Protein AF-A0A511DNJ9-F1 (afdb_monomer)

pLDDT: mean 88.35, std 15.24, range [24.88, 98.75]

Nearest PDB structures (foldseek):
  3oaj-assembly1_A  TM=9.736E-01  e=2.734E-39  Bacillus subtilis subsp. subtilis str. 168
  1zsw-assembly1_A  TM=9.621E-01  e=1.009E-35  Bacillus cereus ATCC 14579
  4huz-assembly1_A-2  TM=9.294E-01  e=2.901E-31  Sphingobium chlorophenolicum
  3b5e-assembly1_A  TM=9.123E-01  e=1.145E-14  Mesorhizobium japonicum MAFF 303099
  4fhz-assembly1_A-2  TM=8.103E-01  e=2.087E-10  Cereibacter sphaeroides

Foldseek 3Di:
DPLQAFPFFFEFEAEAADPQLVQCCLCALQNWDFQAWEADPVDLLWIKTWTAALFSFGQGIYIYGHHHPKDQWFDFWQFFQEWEWEWAQVQLVVSVVSCVVVVWAKDRWDDDPNKTWIWTARPQGAIYIYINDNQQPAWANCPLNNDPRNGHTRGTAEIEHEHQDQVQVVCCCCVLNVWDFDDDDDQKTKTAIPPNHGRGIYIYGYGPGDDIGRIHNGTQAIETEDQDPVSVVVSQVSCVVVVWDKDDFDCPPAWIWIWTAGPRNHIYIYTYSPDHSCSPPFSLCRSVDYDYPPVCVVVVVVSVVSYDDHDRSVNPPPDDDDDDDDDDDPDPCLQVFDKDKDAADPVAQAEEEFEAWQDARSRCVVLCSLQPVRHTYIGTWAPDADPNTGALFAAPDALGGPLVRLLVSLVSVLSSLVVVCVVVVNDWQSYEYEYAERRLLSVLLNCQNPVRRHLEYERAQYFHNDDVATHQAQNALREYEYEAACAAPRCHPVRVVVSQVSCVVNHYHYHYDYDNDYRHDDSVCSNVNSVVSVVSHPPDDDDDDD

Solvent-accessible surface area (backbone atoms only — not comparable to full-atom values): 28475 Å² total; per-residue (Å²): 127,85,88,64,44,31,60,20,37,26,34,37,34,29,28,29,28,57,58,56,66,48,50,48,41,46,28,48,72,59,17,31,32,54,34,35,33,32,45,31,90,93,45,57,64,31,49,29,41,33,30,11,28,71,65,40,45,71,21,24,29,44,30,32,40,32,41,75,84,49,57,76,36,38,82,24,18,30,25,49,53,35,46,27,30,23,24,39,53,87,24,55,70,55,49,53,52,50,37,57,76,71,68,47,59,57,57,76,73,39,78,62,90,91,29,49,34,35,42,33,38,50,100,50,54,32,41,35,32,43,31,40,34,87,83,54,82,57,65,32,22,44,55,96,36,76,45,56,63,80,52,18,44,37,22,34,32,34,38,32,36,24,15,74,61,47,65,64,41,53,47,43,41,38,77,70,40,45,30,41,84,73,50,77,58,97,58,34,40,32,31,35,27,44,86,73,45,76,10,16,37,41,34,43,30,59,30,92,52,62,71,35,42,85,34,15,20,27,48,63,36,45,26,27,29,19,85,37,67,73,54,44,54,51,49,50,52,52,44,43,75,72,69,46,74,58,55,71,82,40,84,67,85,32,27,40,36,35,42,35,62,48,82,52,52,34,37,37,33,47,31,25,64,47,75,27,56,58,74,88,32,47,61,82,54,37,37,76,54,83,48,65,58,85,90,47,48,90,46,42,75,62,34,62,71,57,39,80,89,75,84,57,81,83,76,67,69,78,80,82,76,84,86,83,90,88,79,93,66,93,68,78,71,55,70,73,64,60,61,40,78,45,87,44,45,88,90,37,70,34,35,34,35,26,32,35,72,59,42,37,33,63,62,53,55,62,50,37,68,54,46,43,69,53,27,23,35,42,20,37,36,38,84,36,68,58,97,80,28,23,20,60,49,56,56,80,48,91,99,36,66,31,59,68,49,38,54,51,37,36,52,53,48,50,52,32,48,57,44,46,24,69,73,70,73,44,67,84,30,48,30,32,31,42,13,32,32,52,17,11,22,51,49,53,44,28,49,37,76,38,56,65,58,40,41,28,35,40,26,29,25,30,46,59,62,45,91,92,53,68,63,91,40,75,32,68,89,24,45,36,37,41,31,33,13,75,57,12,89,78,23,27,70,66,34,44,52,51,41,50,48,55,41,45,75,27,41,25,49,74,47,80,53,72,44,82,47,36,83,45,73,65,72,88,47,32,61,62,49,18,57,47,58,69,70,68,46,91,86,69,76,85,79,84,90,128

Sequence (546 aa):
MNDIAPAGLHHVTAIAADPQENVDFYTMVLGLRLVKQTVNFDDPGTYHLYYGDSAGSPASILTFFPWRGVPAGRNGAGLTTATAFSVPPESIGWWQNRLTALGVDAEAPTDRDGTEVLTLRDPHGLVLDLVASPGDERSGWDGVSGIPTEHAVRGLHSVTLSESVTEPTQRLLTELLGMTLSEENGDRSRFAMAGGEAGALVDVAASAAARGLQAGGTVHHVAFRAPDRATQESWQRRLVAAGLPVTDILDRQYFTSIYFREPGGVLFEIATDTPGFTVDEPLLTLGKSLKLPPWLEPSRAQIENALPTLHLPEDDVPGDSNPRAGRGVLVNTALERPHVWLPGSPSHAPLLFLHGTGGDEHDLLPLREHLAPRAPVLSVRGTVLENGMPRFFRRLREGVFDEDDLRHQVDELATFLQAAEQHYDVSPGTWTAVGFSNGANIASALLFGRTGSLAGAILLAAMVPYRDGPPHADLAGRNVLISNGRRDPMATAEHTSTLAEQFRTAGAEVTLLPHDGGHTIDTRLLPRMADWLARTRPGGASGDEA

Radius of gyration: 25.29 Å; Cα contacts (8 Å, |Δi|>4): 1283; chains: 1; bounding box: 54×62×71 Å

InterPro domains:
  IPR004360 Glyoxalase/fosfomycin resistance/dioxygenase domain [PF00903] (8-128)
  IPR004360 Glyoxalase/fosfomycin resistance/dioxygenase domain [PF00903] (174-270)
  IPR029058 Alpha/Beta hydrolase fold [G3DSA:3.40.50.1820] (329-536)
  IPR029058 Alpha/Beta hydrolase fold [SSF53474] (340-534)
  IPR029068 Glyoxalase/Bleomycin resistance protein/Dihydroxybiphenyl dioxygenase [G3DSA:3.10.180.10] (8-307)
  IPR029068 Glyoxalase/Bleomycin resistance protein/Dihydroxybiphenyl dioxygenase [G3DSA:3.10.180.10] (68-214)
  IPR029068 Glyoxalase/Bleomycin resistance protein/Dihydroxybiphenyl dioxygenase [SSF54593] (4-291)
  IPR037523 Vicinal oxygen chelate (VOC), core domain [PS51819] (8-133)
  IPR037523 Vicinal oxygen chelate (VOC), core domain [PS51819] (155-273)
  IPR052537 Extradiol ring-cleavage dioxygenase [PTHR36110] (7-310)

Structure (mmCIF, N/CA/C/O backbone):
data_AF-A0A511DNJ9-F1
#
_entry.id   AF-A0A511DNJ9-F1
#
loop_
_atom_site.group_PDB
_atom_site.id
_atom_site.type_symbol
_atom_site.label_atom_id
_atom_site.label_alt_id
_atom_site.label_comp_id
_atom_site.label_asym_id
_atom_site.label_entity_id
_atom_site.label_seq_id
_atom_site.pdbx_PDB_ins_code
_atom_site.Cartn_x
_atom_site.Cartn_y
_atom_site.Cartn_z
_atom_site.occupancy
_atom_site.B_iso_or_equiv
_atom_site.auth_seq_id
_atom_site.auth_comp_id
_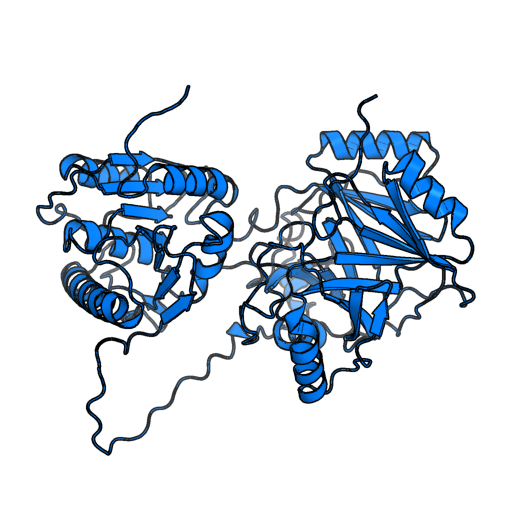atom_site.auth_asym_id
_atom_site.auth_atom_id
_atom_site.pdbx_PDB_model_num
ATOM 1 N N . MET A 1 1 ? 9.818 24.761 20.071 1.00 41.91 1 MET A N 1
ATOM 2 C CA . MET A 1 1 ? 9.931 23.299 19.899 1.00 41.91 1 MET A CA 1
ATOM 3 C C . MET A 1 1 ? 9.135 22.991 18.652 1.00 41.91 1 MET A C 1
ATOM 5 O O . MET A 1 1 ? 8.014 23.467 18.595 1.00 41.91 1 MET A O 1
ATOM 9 N N . ASN A 1 2 ? 9.721 22.360 17.630 1.00 46.41 2 ASN A N 1
ATOM 10 C CA . ASN A 1 2 ? 8.933 21.955 16.462 1.00 46.41 2 ASN A CA 1
ATOM 11 C C . ASN A 1 2 ? 7.829 21.014 16.953 1.00 46.41 2 ASN A C 1
ATOM 13 O O . ASN A 1 2 ? 8.149 20.053 17.654 1.00 46.41 2 ASN A O 1
ATOM 17 N N . ASP A 1 3 ? 6.569 21.325 16.646 1.00 67.56 3 ASP A N 1
ATOM 18 C CA . ASP A 1 3 ? 5.440 20.448 16.945 1.00 67.56 3 ASP A CA 1
ATOM 19 C C . ASP A 1 3 ? 5.610 19.171 16.132 1.00 67.56 3 ASP A C 1
ATOM 21 O O . ASP A 1 3 ? 5.469 19.158 14.911 1.00 67.56 3 ASP A O 1
ATOM 25 N N . ILE A 1 4 ? 6.013 18.104 16.815 1.00 77.69 4 ILE A N 1
ATOM 26 C CA . ILE A 1 4 ? 6.132 16.791 16.205 1.00 77.69 4 ILE A CA 1
ATOM 27 C C . ILE A 1 4 ? 4.761 16.141 16.300 1.00 77.69 4 ILE A C 1
AT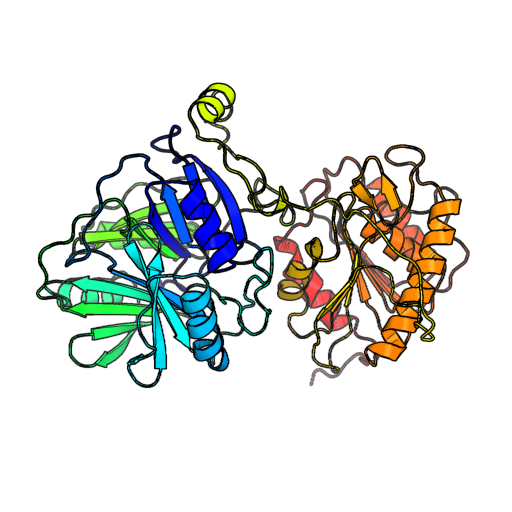OM 29 O O . ILE A 1 4 ? 4.271 15.908 17.406 1.00 77.69 4 ILE A O 1
ATOM 33 N N . ALA A 1 5 ? 4.174 15.870 15.143 1.00 82.62 5 ALA A N 1
ATOM 34 C CA . ALA A 1 5 ? 2.908 15.177 14.984 1.00 82.62 5 ALA A CA 1
ATOM 35 C C . ALA A 1 5 ? 3.089 14.070 13.934 1.00 82.62 5 ALA A C 1
ATOM 37 O O . ALA A 1 5 ? 3.894 14.237 13.010 1.00 82.62 5 ALA A O 1
ATOM 38 N N . PRO A 1 6 ? 2.399 12.927 14.071 1.00 84.56 6 PRO A N 1
ATOM 39 C CA . PRO A 1 6 ? 2.458 11.886 13.061 1.00 84.56 6 PRO A CA 1
ATOM 40 C C . PRO A 1 6 ? 1.763 12.374 11.787 1.00 84.56 6 PRO A C 1
ATOM 42 O O . PRO A 1 6 ? 0.831 13.175 11.851 1.00 84.56 6 PRO A O 1
ATOM 45 N N . ALA A 1 7 ? 2.210 11.877 10.636 1.00 85.12 7 ALA A N 1
ATOM 46 C CA . ALA A 1 7 ? 1.576 12.155 9.343 1.00 85.12 7 ALA A CA 1
ATOM 47 C C . ALA A 1 7 ? 0.381 11.224 9.050 1.00 85.12 7 ALA A C 1
ATOM 49 O O . ALA A 1 7 ? -0.328 11.401 8.069 1.00 85.12 7 ALA A O 1
ATOM 50 N N . GLY A 1 8 ? 0.187 10.184 9.865 1.00 93.75 8 GLY A N 1
ATOM 51 C CA . GLY A 1 8 ? -0.869 9.193 9.690 1.00 93.75 8 GLY A CA 1
ATOM 52 C C . GLY A 1 8 ? -0.555 7.870 10.385 1.00 93.75 8 GLY A C 1
ATOM 53 O O . GLY A 1 8 ? 0.486 7.719 11.037 1.00 93.75 8 GLY A O 1
ATOM 54 N N . LEU A 1 9 ? -1.449 6.899 10.213 1.00 97.12 9 LEU A N 1
ATOM 55 C CA . LEU A 1 9 ? -1.199 5.500 10.541 1.00 97.12 9 LEU A CA 1
ATOM 56 C C . LEU A 1 9 ? -0.067 4.975 9.656 1.00 97.12 9 LEU A C 1
ATOM 58 O O . LEU A 1 9 ? -0.010 5.264 8.465 1.00 97.12 9 LEU A O 1
ATOM 62 N N . HIS A 1 10 ? 0.841 4.195 10.226 1.00 97.31 10 HIS A N 1
ATOM 63 C CA . HIS A 1 10 ? 1.839 3.472 9.448 1.00 97.31 10 HIS A CA 1
ATOM 64 C C . HIS A 1 10 ? 1.294 2.101 9.064 1.00 97.31 10 HIS A C 1
ATOM 66 O O . HIS A 1 10 ? 1.249 1.761 7.884 1.00 97.31 10 HIS A O 1
ATOM 72 N N . HIS A 1 11 ? 0.900 1.317 10.064 1.00 98.56 11 HIS A N 1
ATOM 73 C CA . HIS A 1 11 ? 0.339 -0.013 9.889 1.00 98.56 11 HIS A CA 1
ATOM 74 C C . HIS A 1 11 ? -0.481 -0.423 11.118 1.00 98.56 11 HIS A C 1
ATOM 76 O O . HIS A 1 11 ? -0.343 0.158 12.198 1.00 98.56 11 HIS A O 1
ATOM 82 N N . VAL A 1 12 ? -1.312 -1.449 10.962 1.00 98.75 12 VAL A N 1
ATOM 83 C CA . VAL A 1 12 ? -1.962 -2.152 12.076 1.00 98.75 12 VAL A CA 1
ATOM 84 C C . VAL A 1 12 ? -1.464 -3.590 12.084 1.00 98.75 12 VAL A C 1
ATOM 86 O O . VAL A 1 12 ? -1.333 -4.197 11.026 1.00 98.75 12 VAL A O 1
ATOM 89 N N . THR A 1 13 ? -1.182 -4.142 13.261 1.00 98.69 13 THR A N 1
ATOM 90 C CA . THR A 1 13 ? -0.783 -5.549 13.401 1.00 98.69 13 THR A CA 1
ATOM 91 C C . THR A 1 13 ? -1.806 -6.289 14.238 1.00 98.69 13 THR A C 1
ATOM 93 O O . THR A 1 13 ? -2.115 -5.865 15.352 1.00 98.69 13 THR A O 1
ATOM 96 N N . ALA A 1 14 ? -2.301 -7.411 13.731 1.00 98.62 14 ALA A N 1
ATOM 97 C CA . ALA A 1 14 ? -3.293 -8.257 14.379 1.00 98.62 14 ALA A CA 1
ATOM 98 C C . ALA A 1 14 ? -2.795 -9.699 14.550 1.00 98.62 14 ALA A C 1
ATOM 100 O O . ALA A 1 14 ? -1.764 -10.108 14.015 1.00 98.62 14 ALA A O 1
ATOM 101 N N . ILE A 1 15 ? -3.523 -10.470 15.350 1.00 98.38 15 ILE A N 1
ATOM 102 C CA . ILE A 1 15 ? -3.237 -11.883 15.598 1.00 98.38 15 ILE A CA 1
ATOM 103 C C . ILE A 1 15 ? -4.286 -12.710 14.859 1.00 98.38 15 ILE A C 1
ATOM 105 O O . ILE A 1 15 ? -5.484 -12.513 15.061 1.00 98.38 15 ILE A O 1
ATOM 109 N N . ALA A 1 16 ? -3.838 -13.649 14.034 1.00 97.62 16 ALA A N 1
ATOM 110 C CA . ALA A 1 16 ? -4.684 -14.603 13.317 1.00 97.62 16 ALA A CA 1
ATOM 111 C C . ALA A 1 16 ? -4.425 -16.030 13.823 1.00 97.62 16 ALA A C 1
ATOM 113 O O . ALA A 1 16 ? -3.484 -16.249 14.590 1.00 97.62 16 ALA A O 1
ATOM 114 N N . ALA A 1 17 ? -5.250 -16.995 13.405 1.00 95.56 17 ALA A N 1
ATOM 115 C CA . ALA A 1 17 ? -5.028 -18.404 13.718 1.00 95.56 17 ALA A CA 1
ATOM 116 C C . ALA A 1 17 ? -4.381 -19.143 12.539 1.00 95.56 17 ALA A C 1
ATOM 118 O O . ALA A 1 17 ? -3.180 -19.419 12.586 1.00 95.56 17 ALA A O 1
ATOM 119 N N . ASP A 1 18 ? -5.142 -19.464 11.490 1.00 96.44 18 ASP A N 1
ATOM 120 C CA . ASP A 1 18 ? -4.607 -20.171 10.328 1.00 96.44 18 ASP A CA 1
ATOM 121 C C . ASP A 1 18 ? -4.022 -19.189 9.291 1.00 96.44 18 ASP A C 1
ATOM 123 O O . ASP A 1 18 ? -4.686 -18.224 8.899 1.00 96.44 18 ASP A O 1
ATOM 127 N N . PRO A 1 19 ? -2.765 -19.387 8.850 1.00 96.69 19 PRO A N 1
ATOM 128 C CA . PRO A 1 19 ? -2.128 -18.485 7.900 1.00 96.69 19 PRO A CA 1
ATOM 129 C C . PRO A 1 19 ? -2.701 -18.577 6.479 1.00 96.69 19 PRO A C 1
ATOM 131 O O . PRO A 1 19 ? -2.669 -17.566 5.785 1.00 96.69 19 PRO A O 1
ATOM 134 N N . GLN A 1 20 ? -3.242 -19.721 6.041 1.00 96.62 20 GLN A N 1
ATOM 135 C CA . GLN A 1 20 ? -3.836 -19.834 4.705 1.00 96.62 20 GLN A CA 1
ATOM 136 C C . GLN A 1 20 ? -5.189 -19.123 4.659 1.00 96.62 20 GLN A C 1
ATOM 138 O O . GLN A 1 20 ? -5.395 -18.287 3.788 1.00 96.62 20 GLN A O 1
ATOM 143 N N . GLU A 1 21 ? -6.065 -19.361 5.644 1.00 96.50 21 GLU A N 1
ATOM 144 C CA . GLU A 1 21 ? -7.347 -18.641 5.744 1.00 96.50 21 GLU A CA 1
ATOM 145 C C . GLU A 1 21 ? -7.134 -17.119 5.827 1.00 96.50 21 GLU A C 1
ATOM 147 O O . GLU A 1 21 ? -7.911 -16.337 5.277 1.00 96.50 21 GLU A O 1
ATOM 152 N N . ASN A 1 22 ? -6.050 -16.691 6.487 1.00 97.81 22 ASN A N 1
ATOM 153 C CA . ASN A 1 22 ? -5.633 -15.294 6.520 1.00 97.81 22 ASN A CA 1
ATOM 154 C C . ASN A 1 22 ? -5.245 -14.786 5.118 1.00 97.81 22 ASN A C 1
ATOM 156 O O . ASN A 1 22 ? -5.816 -13.795 4.666 1.00 97.81 22 ASN A O 1
ATOM 160 N N . VAL A 1 23 ? -4.326 -15.459 4.415 1.00 96.06 23 VAL A N 1
ATOM 161 C CA . VAL A 1 23 ? -3.920 -15.066 3.052 1.00 96.06 23 VAL A CA 1
ATOM 162 C C . VAL A 1 23 ? -5.123 -15.011 2.119 1.00 96.06 23 VAL A C 1
ATOM 164 O O . VAL A 1 23 ? -5.317 -13.993 1.451 1.00 96.06 23 VAL A O 1
ATOM 167 N N . ASP A 1 24 ? -5.962 -16.043 2.113 1.00 94.56 24 ASP A N 1
ATOM 168 C CA . ASP A 1 24 ? -7.139 -16.129 1.250 1.00 94.56 24 ASP A CA 1
ATOM 169 C C . ASP A 1 24 ? -8.096 -14.962 1.505 1.00 94.56 24 ASP A C 1
ATOM 171 O O . ASP A 1 24 ? -8.550 -14.303 0.570 1.00 94.56 24 ASP A O 1
ATOM 175 N N . PHE A 1 25 ? -8.370 -14.634 2.769 1.00 96.88 25 PHE A N 1
ATOM 176 C CA . PHE A 1 25 ? -9.271 -13.532 3.086 1.00 96.88 25 PHE A CA 1
ATOM 177 C C . PHE A 1 25 ? -8.705 -12.179 2.639 1.00 96.88 25 PHE A C 1
ATOM 179 O O . PHE A 1 25 ? -9.353 -11.438 1.894 1.00 96.88 25 PHE A O 1
ATOM 186 N N . TYR A 1 26 ? -7.484 -11.843 3.053 1.00 96.69 26 TYR A N 1
ATOM 187 C CA . TYR A 1 26 ? -6.940 -10.512 2.783 1.00 96.69 26 TYR A CA 1
ATOM 188 C C . TYR A 1 26 ? -6.582 -10.312 1.308 1.00 96.69 26 TYR A C 1
ATOM 190 O O . TYR A 1 26 ? -6.738 -9.200 0.808 1.00 96.69 26 TYR A O 1
ATOM 198 N N . THR A 1 27 ? -6.193 -11.369 0.587 1.00 91.56 27 THR A N 1
ATOM 199 C CA . THR A 1 27 ? -5.874 -11.269 -0.845 1.00 91.56 27 THR A CA 1
ATOM 200 C C . THR A 1 27 ? -7.075 -11.474 -1.759 1.00 91.56 27 THR A C 1
ATOM 202 O O . THR A 1 27 ? -7.195 -10.730 -2.724 1.00 91.56 27 THR A O 1
ATOM 205 N N . MET A 1 28 ? -7.992 -12.405 -1.470 1.00 89.19 28 MET A N 1
ATOM 206 C CA . MET A 1 28 ? -9.096 -12.757 -2.380 1.00 89.19 28 MET A CA 1
ATOM 207 C C . MET A 1 28 ? -10.420 -12.087 -2.017 1.00 89.19 28 MET A C 1
ATOM 209 O O . MET A 1 28 ? -11.184 -11.708 -2.908 1.00 89.19 28 MET A O 1
ATOM 213 N N . VAL A 1 29 ? -10.719 -11.915 -0.726 1.00 93.38 29 VAL A N 1
ATOM 214 C CA . VAL A 1 29 ? -11.965 -11.262 -0.293 1.00 93.38 29 VAL A CA 1
ATOM 215 C C . VAL A 1 29 ? -11.809 -9.748 -0.350 1.00 93.38 29 VAL A C 1
ATOM 217 O O . VAL A 1 29 ? -12.598 -9.095 -1.037 1.00 93.38 29 VAL A O 1
ATOM 220 N N . LEU A 1 30 ? -10.788 -9.214 0.332 1.00 94.00 30 LEU A N 1
ATOM 221 C CA . LEU A 1 30 ? -10.529 -7.772 0.419 1.00 94.00 30 LEU A CA 1
ATOM 222 C C . LEU A 1 30 ? -9.683 -7.209 -0.725 1.00 94.00 30 LEU A C 1
ATOM 224 O O . LEU A 1 30 ? -9.689 -5.996 -0.924 1.00 94.00 30 LEU A O 1
ATOM 228 N N . GLY A 1 31 ? -8.978 -8.056 -1.476 1.00 89.56 31 GLY A N 1
ATOM 229 C CA . GLY A 1 31 ? -8.159 -7.599 -2.596 1.00 89.56 31 GLY A CA 1
ATOM 230 C C . GLY A 1 31 ? -6.973 -6.746 -2.171 1.00 89.56 31 GLY A C 1
ATOM 231 O O . GLY A 1 31 ? -6.630 -5.807 -2.873 1.00 89.56 31 GLY A O 1
ATOM 232 N N . LEU A 1 32 ? -6.353 -7.029 -1.025 1.00 93.19 32 LEU A N 1
ATOM 233 C CA . LEU A 1 32 ? -5.074 -6.427 -0.654 1.00 93.19 32 LEU A CA 1
ATOM 234 C C . LEU A 1 32 ? -3.926 -7.237 -1.257 1.00 93.19 32 LEU A C 1
ATOM 236 O O . LEU A 1 32 ? -4.001 -8.460 -1.388 1.00 93.19 32 LEU A O 1
ATOM 240 N N . ARG A 1 33 ? -2.816 -6.577 -1.582 1.00 91.00 33 ARG A N 1
ATOM 241 C CA . ARG A 1 33 ? -1.612 -7.275 -2.029 1.00 91.00 33 ARG A CA 1
ATOM 242 C C . ARG A 1 33 ? -0.900 -7.876 -0.825 1.00 91.00 33 ARG A C 1
ATOM 244 O O . ARG A 1 33 ? -0.615 -7.154 0.125 1.00 91.00 33 ARG A O 1
ATOM 251 N N . LEU A 1 34 ? -0.530 -9.156 -0.876 1.00 94.50 34 LEU A N 1
ATOM 252 C CA . LEU A 1 34 ? 0.491 -9.696 0.025 1.00 94.50 34 LEU A CA 1
ATOM 253 C C . LEU A 1 34 ? 1.841 -9.087 -0.383 1.00 94.50 34 LEU A C 1
ATOM 255 O O . LEU A 1 34 ? 2.398 -9.443 -1.416 1.00 94.50 34 LEU A O 1
ATOM 259 N N . VAL A 1 35 ? 2.342 -8.126 0.392 1.00 94.31 35 VAL A N 1
ATOM 260 C CA . VAL A 1 35 ? 3.559 -7.357 0.068 1.00 94.31 35 VAL A CA 1
ATOM 261 C C . VAL A 1 35 ? 4.811 -7.920 0.734 1.00 94.31 35 VAL A C 1
ATOM 263 O O . VAL A 1 35 ? 5.930 -7.629 0.307 1.00 94.31 35 VAL A O 1
ATOM 266 N N . LYS A 1 36 ? 4.648 -8.750 1.770 1.00 97.25 36 LYS A N 1
ATOM 267 C CA . LYS A 1 36 ? 5.764 -9.458 2.398 1.00 97.25 36 LYS A CA 1
ATOM 268 C C . LYS A 1 36 ? 5.313 -10.744 3.073 1.00 97.25 36 LYS A C 1
ATOM 270 O O . LYS A 1 36 ? 4.342 -10.755 3.828 1.00 97.25 36 LYS A O 1
ATOM 275 N N . GLN A 1 37 ? 6.103 -11.789 2.857 1.00 97.25 37 GLN A N 1
ATOM 276 C CA . GLN A 1 37 ? 6.131 -12.979 3.695 1.00 97.25 37 GLN A CA 1
ATOM 277 C C . GLN A 1 37 ? 7.463 -13.001 4.434 1.00 97.25 37 GLN A C 1
ATOM 279 O O . GLN A 1 37 ? 8.524 -13.068 3.813 1.00 97.25 37 GLN A O 1
ATOM 284 N N . THR A 1 38 ? 7.420 -12.929 5.755 1.00 97.50 38 THR A N 1
ATOM 285 C CA . THR A 1 38 ? 8.598 -13.082 6.613 1.00 97.50 38 THR A CA 1
ATOM 286 C C . THR A 1 38 ? 8.189 -13.829 7.877 1.00 97.50 38 THR A C 1
ATOM 288 O O . THR A 1 38 ? 7.113 -14.429 7.921 1.00 97.50 38 THR A O 1
ATOM 291 N N . VAL A 1 39 ? 9.032 -13.835 8.898 1.00 96.88 39 VAL A N 1
ATOM 292 C CA . VAL A 1 39 ? 8.724 -14.428 10.202 1.00 96.88 39 VAL A CA 1
ATOM 293 C C . VAL A 1 39 ? 8.677 -13.369 11.283 1.00 96.88 39 VAL A C 1
ATOM 295 O O . VAL A 1 39 ? 9.272 -12.302 11.144 1.00 96.88 39 VAL A O 1
ATOM 298 N N . ASN A 1 40 ? 8.001 -13.667 12.387 1.00 91.94 40 ASN A N 1
ATOM 299 C CA . ASN A 1 40 ? 8.129 -12.851 13.581 1.00 91.94 40 ASN A CA 1
ATOM 300 C C . ASN A 1 40 ? 9.589 -12.922 14.067 1.00 91.94 40 ASN A C 1
ATOM 302 O O . ASN A 1 40 ? 10.119 -13.999 14.328 1.00 91.94 40 ASN A O 1
ATOM 306 N N . PHE A 1 41 ? 10.265 -11.777 14.173 1.00 87.31 41 PHE A N 1
ATOM 307 C CA . PHE A 1 41 ? 11.692 -11.743 14.525 1.00 87.31 41 PHE A CA 1
ATOM 308 C C . PHE A 1 41 ? 11.962 -12.182 15.969 1.00 87.31 41 PHE A C 1
ATOM 310 O O . PHE A 1 41 ? 13.075 -12.611 16.270 1.00 87.31 41 PHE A O 1
ATOM 317 N N . ASP A 1 42 ? 10.944 -12.110 16.827 1.00 82.75 42 ASP A N 1
ATOM 318 C CA . ASP A 1 42 ? 10.984 -12.558 18.216 1.00 82.75 42 ASP A CA 1
ATOM 319 C C . ASP A 1 42 ? 10.558 -14.042 18.353 1.00 82.75 42 ASP A C 1
ATOM 321 O O . ASP A 1 42 ? 10.942 -14.709 19.314 1.00 82.75 42 ASP A O 1
ATOM 325 N N . ASP A 1 43 ? 9.822 -14.581 17.369 1.00 89.44 43 ASP A N 1
ATOM 326 C CA . ASP A 1 43 ? 9.409 -15.992 17.264 1.00 89.44 43 ASP A CA 1
ATOM 327 C C . ASP A 1 43 ? 9.479 -16.503 15.803 1.00 89.44 43 ASP A C 1
ATOM 329 O O . ASP A 1 43 ? 8.465 -16.540 15.096 1.00 89.44 43 ASP A O 1
ATOM 333 N N . PRO A 1 44 ? 10.667 -16.926 15.324 1.00 90.50 44 PRO A N 1
ATOM 334 C CA . PRO A 1 44 ? 10.875 -17.289 13.919 1.00 90.50 44 PRO A CA 1
ATOM 335 C C . PRO A 1 44 ? 10.099 -18.521 13.430 1.00 90.50 44 PRO A C 1
ATOM 337 O O . PRO A 1 44 ? 10.157 -18.835 12.244 1.00 90.50 44 PRO A O 1
ATOM 340 N N . GLY A 1 45 ? 9.413 -19.248 14.321 1.00 90.94 45 GLY A N 1
ATOM 341 C CA . GLY A 1 45 ? 8.522 -20.356 13.958 1.00 90.94 45 GLY A CA 1
ATOM 342 C C . GLY A 1 45 ? 7.143 -19.904 13.467 1.00 90.94 45 GLY A C 1
ATOM 343 O O . GLY A 1 45 ? 6.357 -20.735 13.016 1.00 90.94 45 GLY A O 1
ATOM 344 N N . THR A 1 46 ? 6.853 -18.605 13.544 1.00 93.94 46 THR A N 1
ATOM 345 C CA . THR A 1 46 ? 5.581 -18.011 13.139 1.00 93.94 46 THR A CA 1
ATOM 346 C C . THR A 1 46 ? 5.801 -17.058 11.970 1.00 93.94 46 THR A C 1
ATOM 348 O O . THR A 1 46 ? 6.720 -16.238 11.991 1.00 93.94 46 THR A O 1
ATOM 351 N N . TYR A 1 47 ? 4.921 -17.111 10.968 1.00 98.00 47 TYR A N 1
ATOM 352 C CA . TYR A 1 47 ? 4.876 -16.090 9.926 1.00 98.00 47 TYR A CA 1
ATOM 353 C C . TYR A 1 47 ? 4.660 -14.678 10.494 1.00 98.00 47 TYR A C 1
ATOM 355 O O . TYR A 1 47 ? 4.023 -14.465 11.524 1.00 98.00 47 TYR A O 1
ATOM 363 N N . HIS A 1 48 ? 5.135 -13.692 9.751 1.00 98.06 48 HIS A N 1
ATOM 364 C CA . HIS A 1 48 ? 4.668 -12.320 9.821 1.00 98.06 48 HIS A CA 1
ATOM 365 C C . HIS A 1 48 ? 4.286 -11.913 8.401 1.00 98.06 48 HIS A C 1
ATOM 367 O O . HIS A 1 48 ? 5.140 -11.793 7.519 1.00 98.06 48 HIS A O 1
ATOM 373 N N . LEU A 1 49 ? 2.980 -11.811 8.162 1.00 98.44 49 LEU A N 1
ATOM 374 C CA . LEU A 1 49 ? 2.412 -11.542 6.841 1.00 98.44 49 LEU A CA 1
ATOM 375 C C . LEU A 1 49 ? 2.014 -10.076 6.755 1.00 98.44 49 LEU A C 1
ATOM 377 O O . LEU A 1 49 ? 1.403 -9.559 7.688 1.00 98.44 49 LEU A O 1
ATOM 381 N N . TYR A 1 50 ? 2.353 -9.418 5.651 1.00 98.50 50 TYR A N 1
ATOM 382 C CA . TYR A 1 50 ? 2.051 -8.007 5.428 1.00 98.50 50 TYR A CA 1
ATOM 383 C C . TYR A 1 50 ? 1.176 -7.855 4.192 1.00 98.50 50 TYR A C 1
ATOM 385 O O . TYR A 1 50 ? 1.572 -8.274 3.102 1.00 98.50 50 TYR A O 1
ATOM 393 N N 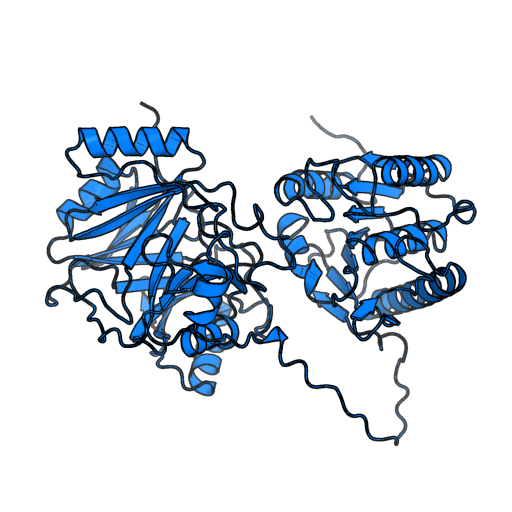. TYR A 1 51 ? 0.031 -7.202 4.359 1.00 97.62 51 TYR A N 1
ATOM 394 C CA . TYR A 1 51 ? -0.898 -6.861 3.291 1.00 97.62 51 TYR A CA 1
ATOM 395 C C . TYR A 1 51 ? -0.974 -5.349 3.128 1.00 97.62 51 TYR A C 1
ATOM 397 O O . TYR A 1 51 ? -0.889 -4.630 4.121 1.00 97.62 51 TYR A O 1
ATOM 405 N N . GLY A 1 52 ? -1.152 -4.857 1.908 1.00 94.12 52 GLY A N 1
ATOM 406 C CA . GLY A 1 52 ? -1.319 -3.428 1.665 1.00 94.12 52 GLY A CA 1
ATOM 407 C C . GLY A 1 52 ? -1.660 -3.100 0.220 1.00 94.12 52 GLY A C 1
ATOM 408 O O . GLY A 1 52 ? -2.205 -3.932 -0.509 1.00 94.12 52 GLY A O 1
ATOM 409 N N . ASP A 1 53 ? -1.333 -1.871 -0.174 1.00 87.62 53 ASP A N 1
ATOM 410 C CA . ASP A 1 53 ? -1.397 -1.426 -1.566 1.00 87.62 53 ASP A CA 1
ATOM 411 C C . ASP A 1 53 ? -0.327 -2.114 -2.439 1.00 87.62 53 ASP A C 1
ATOM 413 O O . ASP A 1 53 ? 0.379 -3.037 -2.020 1.00 87.62 53 ASP A O 1
ATOM 417 N N . SER A 1 54 ? -0.160 -1.643 -3.674 1.00 81.12 54 SER A N 1
ATOM 418 C CA . SER A 1 54 ? 0.802 -2.224 -4.605 1.00 81.12 54 SER A CA 1
ATOM 419 C C . SER A 1 54 ? 2.254 -2.226 -4.119 1.00 81.12 54 SER A C 1
ATOM 421 O O . SER A 1 54 ? 3.021 -3.082 -4.554 1.00 81.12 54 SER A O 1
ATOM 423 N N . ALA A 1 55 ? 2.667 -1.286 -3.269 1.00 83.12 55 ALA A N 1
ATOM 424 C CA . ALA A 1 55 ? 4.051 -1.158 -2.803 1.00 83.12 55 ALA A CA 1
ATOM 425 C C . ALA A 1 55 ? 4.222 -1.474 -1.306 1.00 83.12 55 ALA A C 1
ATOM 427 O O . ALA A 1 55 ? 5.352 -1.521 -0.814 1.00 83.12 55 ALA A O 1
ATOM 428 N N . GLY A 1 56 ? 3.119 -1.694 -0.587 1.00 90.44 56 GLY A N 1
ATOM 429 C CA . GLY A 1 56 ? 3.083 -1.735 0.868 1.00 90.44 56 GLY A CA 1
ATOM 430 C C . GLY A 1 56 ? 3.419 -0.371 1.465 1.00 90.44 56 GLY A C 1
ATOM 431 O O . GLY A 1 56 ? 4.247 -0.284 2.369 1.00 90.44 56 GLY A O 1
ATOM 432 N N . SER A 1 57 ? 2.837 0.702 0.928 1.00 91.12 57 SER A N 1
ATOM 433 C CA . SER A 1 57 ? 3.081 2.066 1.408 1.00 91.12 57 SER A CA 1
ATOM 434 C C . SER A 1 57 ? 2.516 2.263 2.822 1.00 91.12 57 SER A C 1
ATOM 436 O O . SER A 1 57 ? 1.467 1.685 3.137 1.00 91.12 57 SER A O 1
ATOM 438 N N . PRO A 1 58 ? 3.129 3.105 3.681 1.00 93.50 58 PRO A N 1
ATOM 439 C CA . PRO A 1 58 ? 2.531 3.491 4.958 1.00 93.50 58 PRO A CA 1
ATOM 440 C C . PRO A 1 58 ? 1.076 3.950 4.797 1.00 93.50 58 PRO A C 1
ATOM 442 O O . PRO A 1 58 ? 0.697 4.497 3.764 1.00 93.50 58 PRO A O 1
ATOM 445 N N . ALA A 1 59 ? 0.259 3.718 5.822 1.00 94.00 59 ALA A N 1
ATOM 446 C CA . ALA A 1 59 ? -1.190 3.938 5.812 1.00 94.00 59 ALA A CA 1
ATOM 447 C C . ALA A 1 59 ? -1.998 3.005 4.886 1.00 94.00 59 ALA A C 1
ATOM 449 O O . ALA A 1 59 ? -3.209 3.178 4.787 1.00 94.00 59 ALA A O 1
ATOM 450 N N . SER A 1 60 ? -1.389 1.996 4.253 1.00 94.81 60 SER A N 1
ATOM 451 C CA . SER A 1 60 ? -2.115 0.896 3.583 1.00 94.81 60 SER A CA 1
ATOM 452 C C . SER A 1 60 ? -1.998 -0.445 4.316 1.00 94.81 60 SER A C 1
ATOM 454 O O . SER A 1 60 ? -2.745 -1.375 4.027 1.00 94.81 60 SER A O 1
ATOM 456 N N . ILE A 1 61 ? -1.061 -0.545 5.264 1.00 97.50 61 ILE A N 1
ATOM 457 C CA . ILE A 1 61 ? -0.531 -1.829 5.717 1.00 97.50 61 ILE A CA 1
ATOM 458 C C . ILE A 1 61 ? -1.358 -2.420 6.865 1.00 97.50 61 ILE A C 1
ATOM 460 O O . ILE A 1 61 ? -1.484 -1.818 7.936 1.00 97.50 61 ILE A O 1
ATOM 464 N N . LEU A 1 62 ? -1.796 -3.662 6.690 1.00 98.56 62 LEU A N 1
ATOM 465 C CA . LEU A 1 62 ? -2.309 -4.523 7.750 1.00 98.56 62 LEU A CA 1
ATOM 466 C C . LEU A 1 62 ? -1.441 -5.780 7.828 1.00 98.56 62 LEU A C 1
ATOM 468 O O . LEU A 1 62 ? -1.186 -6.430 6.816 1.00 98.56 62 LEU A O 1
ATOM 472 N N . THR A 1 63 ? -0.954 -6.115 9.020 1.00 98.69 63 THR A N 1
ATOM 473 C CA . THR A 1 63 ? -0.024 -7.231 9.230 1.00 98.69 63 THR A CA 1
ATOM 474 C C . THR A 1 63 ? -0.565 -8.238 10.228 1.00 98.69 63 THR A C 1
ATOM 476 O O . THR A 1 63 ? -1.380 -7.898 11.089 1.00 98.69 63 THR A O 1
ATOM 479 N N . PHE A 1 64 ? -0.102 -9.481 10.122 1.00 98.75 64 PHE A N 1
ATOM 480 C CA . PHE A 1 64 ? -0.580 -10.573 10.957 1.00 98.75 64 PHE A CA 1
ATOM 481 C C . PHE A 1 64 ? 0.537 -11.431 11.522 1.00 98.75 64 PHE A C 1
ATOM 483 O O . PHE A 1 64 ? 1.457 -11.826 10.803 1.00 98.75 64 PHE A O 1
ATOM 490 N N . PHE A 1 65 ? 0.361 -11.807 12.789 1.00 97.69 65 PHE A N 1
ATOM 491 C CA . PHE A 1 65 ? 0.971 -12.990 13.387 1.00 97.69 65 PHE A CA 1
ATOM 492 C C . PHE A 1 65 ? -0.061 -14.134 13.394 1.00 97.69 65 PHE A C 1
ATOM 494 O O . PHE A 1 65 ? -0.920 -14.169 14.281 1.00 97.69 65 PHE A O 1
ATOM 501 N N . PRO A 1 66 ? -0.050 -15.048 12.406 1.00 95.94 66 PRO A N 1
ATOM 502 C CA . PRO A 1 66 ? -0.925 -16.217 12.389 1.00 95.94 66 PRO A CA 1
ATOM 503 C C . PRO A 1 66 ? -0.381 -17.318 13.313 1.00 95.94 66 PRO A C 1
ATOM 505 O O . PRO A 1 66 ? 0.393 -18.189 12.907 1.00 95.94 66 PRO A O 1
ATOM 508 N N . TRP A 1 67 ? -0.772 -17.266 14.586 1.00 93.31 67 TRP A N 1
ATOM 509 C CA . TRP A 1 67 ? -0.389 -18.251 15.594 1.00 93.31 67 TRP A CA 1
ATOM 510 C C . TRP A 1 67 ? -1.332 -19.452 15.566 1.00 93.31 67 TRP A C 1
ATOM 512 O O . TRP A 1 67 ? -2.455 -19.412 16.074 1.00 93.31 67 TRP A O 1
ATOM 522 N N . ARG A 1 68 ? -0.852 -20.576 15.029 1.00 87.94 68 ARG A N 1
ATOM 523 C CA . ARG A 1 68 ? -1.630 -21.818 14.992 1.00 87.94 68 ARG A CA 1
ATOM 524 C C . ARG A 1 68 ? -2.039 -22.271 16.393 1.00 87.94 68 ARG A C 1
ATOM 526 O O . ARG A 1 68 ? -1.203 -22.463 17.271 1.00 87.94 68 ARG A O 1
ATOM 533 N N . GLY A 1 69 ? -3.341 -22.486 16.579 1.00 87.94 69 GLY A N 1
ATOM 534 C CA . GLY A 1 69 ? -3.911 -22.913 17.858 1.00 87.94 69 GLY A CA 1
ATOM 535 C C . GLY A 1 69 ? -4.044 -21.802 18.903 1.00 87.94 69 GLY A C 1
ATOM 536 O O . GLY A 1 69 ? -4.349 -22.107 20.057 1.00 87.94 69 GLY A O 1
ATOM 537 N N . VAL A 1 70 ? -3.841 -20.530 18.532 1.00 94.94 70 VAL A N 1
ATOM 538 C CA . VAL A 1 70 ? -4.145 -19.402 19.419 1.00 94.94 70 VAL A CA 1
ATOM 539 C C . VAL A 1 70 ? -5.631 -19.433 19.809 1.00 94.94 70 VAL A C 1
ATOM 541 O O . VAL A 1 70 ? -6.489 -19.641 18.947 1.00 94.94 70 VAL A O 1
ATOM 544 N N . PRO A 1 71 ? -5.981 -19.253 21.095 1.00 95.44 71 PRO A N 1
ATOM 545 C CA . PRO A 1 71 ? -7.378 -19.136 21.486 1.00 95.44 71 PRO A CA 1
ATOM 546 C C . PRO A 1 71 ? -8.004 -17.873 20.886 1.00 95.44 71 PRO A C 1
ATOM 548 O O . PRO A 1 71 ? -7.321 -16.870 20.666 1.00 95.44 71 PRO A O 1
ATOM 551 N N . ALA A 1 72 ? -9.321 -17.906 20.683 1.00 96.75 72 ALA A N 1
ATOM 552 C CA . ALA A 1 72 ? -10.071 -16.726 20.277 1.00 96.75 72 ALA A CA 1
ATOM 553 C C . ALA A 1 72 ? -9.939 -15.618 21.333 1.00 96.75 72 ALA A C 1
ATOM 555 O O . ALA A 1 72 ? -10.114 -15.847 22.537 1.00 96.75 72 ALA A O 1
ATOM 556 N N . GLY A 1 73 ? -9.617 -14.418 20.868 1.00 96.12 73 GLY A N 1
ATOM 557 C CA . GLY A 1 73 ? -9.607 -13.213 21.674 1.00 96.12 73 GLY A CA 1
ATOM 558 C C . GLY A 1 73 ? -11.013 -12.692 21.936 1.00 96.12 73 GLY A C 1
ATOM 559 O O . GLY A 1 73 ? -12.027 -13.285 21.569 1.00 96.12 73 GLY A O 1
ATOM 560 N N . ARG A 1 74 ? -11.074 -11.554 22.622 1.00 94.75 74 ARG A N 1
ATOM 561 C CA . ARG A 1 74 ? -12.329 -10.861 22.910 1.00 94.75 74 ARG A CA 1
ATOM 562 C C . ARG A 1 74 ? -12.111 -9.362 22.823 1.00 94.75 74 ARG A C 1
ATOM 564 O O . ARG A 1 74 ? -11.367 -8.815 23.636 1.00 94.75 74 ARG A O 1
ATOM 571 N N . ASN A 1 75 ? -12.805 -8.702 21.902 1.00 94.44 75 ASN A N 1
ATOM 572 C CA . ASN A 1 75 ? -12.849 -7.242 21.861 1.00 94.44 75 ASN A CA 1
ATOM 573 C C . ASN A 1 75 ? -13.406 -6.667 23.169 1.00 94.44 75 ASN A C 1
ATOM 575 O O . ASN A 1 75 ? -14.268 -7.262 23.820 1.00 94.44 75 ASN A O 1
ATOM 579 N N . GLY A 1 76 ? -12.890 -5.509 23.568 1.00 94.44 76 GLY A N 1
ATOM 580 C CA . GLY A 1 76 ? -13.278 -4.848 24.806 1.00 94.44 76 GLY A CA 1
ATOM 581 C C . GLY A 1 76 ? -12.356 -3.685 25.141 1.00 94.44 76 GLY A C 1
ATOM 582 O O . GLY A 1 76 ? -11.463 -3.355 24.364 1.00 94.44 76 GLY A O 1
ATOM 583 N N . ALA A 1 77 ? -12.569 -3.089 26.314 1.00 95.62 77 ALA A N 1
ATOM 584 C CA . ALA A 1 77 ? -11.802 -1.930 26.756 1.00 95.62 77 ALA A CA 1
ATOM 585 C C . ALA A 1 77 ? -10.290 -2.229 26.846 1.00 95.62 77 ALA A C 1
ATOM 587 O O . ALA A 1 77 ? -9.898 -3.314 27.302 1.00 95.62 77 ALA A O 1
ATOM 588 N N . GLY A 1 78 ? -9.466 -1.257 26.448 1.00 95.94 78 GLY A N 1
ATOM 589 C CA . GLY A 1 78 ? -8.005 -1.325 26.400 1.00 95.94 78 GLY A CA 1
ATOM 590 C C . GLY A 1 78 ? -7.437 -2.026 25.163 1.00 95.94 78 GLY A C 1
ATOM 591 O O . GLY A 1 78 ? -6.282 -2.455 25.194 1.00 95.94 78 GLY A O 1
ATOM 592 N N . LEU A 1 79 ? -8.241 -2.197 24.106 1.00 97.81 79 LEU A N 1
ATOM 593 C CA . LEU A 1 79 ? -7.824 -2.711 22.798 1.00 97.81 79 LEU A CA 1
ATOM 594 C C . LEU A 1 79 ? -8.271 -1.766 21.678 1.00 97.81 79 LEU A C 1
ATOM 596 O O . LEU A 1 79 ? -9.267 -1.050 21.795 1.00 97.81 79 LEU A O 1
ATOM 600 N N . THR A 1 80 ? -7.574 -1.846 20.547 1.00 98.31 80 THR A N 1
ATOM 601 C CA . THR A 1 80 ? -8.118 -1.397 19.264 1.00 98.31 80 THR A CA 1
ATOM 602 C C . THR A 1 80 ? -9.156 -2.417 18.801 1.00 98.31 80 THR A C 1
ATOM 604 O O . THR A 1 80 ? -8.833 -3.590 18.616 1.00 98.31 80 THR A O 1
ATOM 607 N N . THR A 1 81 ? -10.407 -1.988 18.663 1.00 97.50 81 THR A N 1
ATOM 608 C CA . THR A 1 81 ? -11.563 -2.871 18.445 1.00 97.50 81 THR A CA 1
ATOM 609 C C . THR A 1 81 ? -12.112 -2.832 17.029 1.00 97.50 81 THR A C 1
ATOM 611 O O . THR A 1 81 ? -12.890 -3.716 16.690 1.00 97.50 81 THR A O 1
ATOM 614 N N . ALA A 1 82 ? -11.692 -1.869 16.206 1.00 97.19 82 ALA A N 1
ATOM 615 C CA . ALA A 1 82 ? -11.980 -1.838 14.777 1.00 97.19 82 ALA A CA 1
ATOM 616 C C . ALA A 1 82 ? -10.795 -1.254 13.998 1.00 97.19 82 ALA A C 1
ATOM 618 O O . ALA A 1 82 ? -10.149 -0.301 14.449 1.00 97.19 82 ALA A O 1
ATOM 619 N N . THR A 1 83 ? -10.532 -1.830 12.825 1.00 98.50 83 THR A N 1
ATOM 620 C CA . THR A 1 83 ? -9.605 -1.287 11.823 1.00 98.50 83 THR A CA 1
ATOM 621 C C . THR A 1 83 ? -10.402 -0.911 10.585 1.00 98.50 83 THR A C 1
ATOM 623 O O . THR A 1 83 ? -11.025 -1.772 9.971 1.00 98.50 83 THR A O 1
ATOM 626 N N . ALA A 1 84 ? -10.400 0.365 10.218 1.00 98.06 84 ALA A N 1
ATOM 627 C CA . ALA A 1 84 ? -11.170 0.853 9.086 1.00 98.06 84 ALA A CA 1
ATOM 628 C C . ALA A 1 84 ? -10.294 1.005 7.842 1.00 98.06 84 ALA A C 1
ATOM 630 O O . ALA A 1 84 ? -9.185 1.537 7.908 1.00 98.06 84 ALA A O 1
ATOM 631 N N . PHE A 1 85 ? -10.838 0.605 6.702 1.00 97.94 85 PHE A N 1
ATOM 632 C CA . PHE A 1 85 ? -10.310 0.824 5.368 1.00 97.94 85 PHE A CA 1
ATOM 633 C C . PHE A 1 85 ? -11.202 1.792 4.597 1.00 97.94 85 PHE A C 1
ATOM 635 O O . PHE A 1 85 ? -12.424 1.798 4.730 1.00 97.94 85 PHE A O 1
ATOM 642 N N . SER A 1 86 ? -10.570 2.606 3.769 1.00 96.62 86 SER A N 1
ATOM 643 C CA . SER A 1 86 ? -11.227 3.544 2.873 1.00 96.62 86 SER A CA 1
ATOM 644 C C . SER A 1 86 ? -11.627 2.850 1.571 1.00 96.62 86 SER A C 1
ATOM 646 O O . SER A 1 86 ? -10.838 2.102 0.985 1.00 96.62 86 SER A O 1
ATOM 648 N N . VAL A 1 87 ? -12.850 3.113 1.111 1.00 95.62 87 VAL A N 1
ATOM 649 C CA . VAL A 1 87 ? -13.355 2.721 -0.211 1.00 95.62 87 VAL A CA 1
ATOM 650 C C . VAL A 1 87 ? -14.059 3.912 -0.870 1.00 95.62 87 VAL A C 1
ATOM 652 O O . VAL A 1 87 ? -14.583 4.778 -0.156 1.00 95.62 87 VAL A O 1
ATOM 655 N N . PRO A 1 88 ? -14.122 3.978 -2.214 1.00 89.75 88 PRO A N 1
ATOM 656 C CA . PRO A 1 88 ? -14.891 5.018 -2.895 1.00 89.75 88 PRO A CA 1
ATOM 657 C C . PRO A 1 88 ? -16.367 4.977 -2.465 1.00 89.75 88 PRO A C 1
ATOM 659 O O . PRO A 1 88 ? -16.910 3.874 -2.340 1.00 89.75 88 PRO A O 1
ATOM 662 N N . PRO A 1 89 ? -17.032 6.124 -2.221 1.00 92.38 89 PRO A N 1
ATOM 663 C CA . PRO A 1 89 ? -18.380 6.159 -1.644 1.00 92.38 89 PRO A CA 1
ATOM 664 C C . PRO A 1 89 ? -19.425 5.308 -2.374 1.00 92.38 89 PRO A C 1
ATOM 666 O O . PRO A 1 89 ? -20.233 4.631 -1.748 1.00 92.38 89 PRO A O 1
ATOM 669 N N . GLU A 1 90 ? -19.368 5.271 -3.702 1.00 91.00 90 GLU A N 1
ATOM 670 C CA . GLU A 1 90 ? -20.236 4.471 -4.567 1.00 91.00 90 GLU A CA 1
ATOM 671 C C . GLU A 1 90 ? -20.058 2.949 -4.405 1.00 91.00 90 GLU A C 1
ATOM 673 O O . GLU A 1 90 ? -20.842 2.168 -4.948 1.00 91.00 90 GLU A O 1
ATOM 678 N N . SER A 1 91 ? -19.042 2.509 -3.659 1.00 94.75 91 SER A N 1
ATOM 679 C CA . SER A 1 91 ? -18.647 1.103 -3.552 1.00 94.75 91 SER A CA 1
ATOM 680 C C . SER A 1 91 ? -19.314 0.353 -2.406 1.00 94.75 91 SER A C 1
ATOM 682 O O . SER A 1 91 ? -19.264 -0.874 -2.406 1.00 94.75 91 SER A O 1
ATOM 684 N N . ILE A 1 92 ? -19.948 1.023 -1.436 1.00 97.50 92 ILE A N 1
ATOM 685 C CA . ILE A 1 92 ? -20.509 0.339 -0.254 1.00 97.50 92 ILE A CA 1
ATOM 686 C C . ILE A 1 92 ? -21.546 -0.720 -0.650 1.00 97.50 92 ILE A C 1
ATOM 688 O O . ILE A 1 92 ? -21.456 -1.869 -0.215 1.00 97.50 92 ILE A O 1
ATOM 692 N N . GLY A 1 93 ? -22.478 -0.377 -1.544 1.00 96.31 93 GLY A N 1
ATOM 693 C CA . GLY A 1 93 ? -23.467 -1.333 -2.047 1.00 96.31 93 GLY A CA 1
ATOM 694 C C . GLY A 1 93 ? -22.839 -2.493 -2.831 1.00 96.31 93 GLY A C 1
ATOM 695 O O . GLY A 1 93 ? -23.309 -3.630 -2.750 1.00 96.31 93 GLY A O 1
ATOM 696 N N . TRP A 1 94 ? -21.748 -2.240 -3.560 1.00 96.06 94 TRP A N 1
ATOM 697 C CA . TRP A 1 94 ? -21.001 -3.288 -4.258 1.00 96.06 94 TRP A CA 1
ATOM 698 C C . TRP A 1 94 ? -20.323 -4.246 -3.270 1.00 96.06 94 TRP A C 1
ATOM 700 O O . TRP A 1 94 ? -20.473 -5.464 -3.390 1.00 96.06 94 TRP A O 1
ATOM 710 N N . TRP A 1 95 ? -19.655 -3.705 -2.247 1.00 97.00 95 TRP A N 1
ATOM 711 C CA . TRP A 1 95 ? -19.009 -4.483 -1.192 1.00 97.00 95 TRP A CA 1
ATOM 712 C C . TRP A 1 95 ? -20.010 -5.313 -0.399 1.00 97.00 95 TRP A C 1
ATOM 714 O O . TRP A 1 95 ? -19.770 -6.499 -0.189 1.00 97.00 95 TRP A O 1
ATOM 724 N N . GLN A 1 96 ? -21.163 -4.750 -0.036 1.00 97.88 96 GLN A N 1
ATOM 725 C CA . GLN A 1 96 ? -22.221 -5.499 0.642 1.00 97.88 96 GLN A CA 1
ATOM 726 C C . GLN A 1 96 ? -22.651 -6.729 -0.176 1.00 97.88 96 GLN A C 1
ATOM 728 O O . GLN A 1 96 ? -22.739 -7.836 0.363 1.00 97.88 96 GLN A O 1
ATOM 733 N N . ASN A 1 97 ? -22.867 -6.557 -1.484 1.00 96.69 97 ASN A N 1
ATOM 734 C CA . ASN A 1 97 ? -23.235 -7.655 -2.380 1.00 96.69 97 ASN A CA 1
ATOM 735 C C . ASN A 1 97 ? -22.119 -8.701 -2.499 1.00 96.69 97 ASN A C 1
ATOM 737 O O . ASN A 1 97 ? -22.400 -9.898 -2.420 1.00 96.69 97 ASN A O 1
ATOM 741 N N . ARG A 1 98 ? -20.859 -8.270 -2.652 1.00 94.56 98 ARG A N 1
ATOM 742 C CA . ARG A 1 98 ? -19.695 -9.168 -2.716 1.00 94.56 98 ARG A CA 1
ATOM 743 C C . ARG A 1 98 ? -19.553 -9.989 -1.439 1.00 94.56 98 ARG A C 1
ATOM 745 O O . ARG A 1 98 ? -19.479 -11.211 -1.518 1.00 94.56 98 ARG A O 1
ATOM 752 N N . LEU A 1 99 ? -19.521 -9.335 -0.279 1.00 96.94 99 LEU A N 1
ATOM 753 C CA . LEU A 1 99 ? -19.340 -9.996 1.015 1.00 96.94 99 LEU A CA 1
ATOM 754 C C . LEU A 1 99 ? -20.474 -10.992 1.286 1.00 96.94 99 LEU A C 1
ATOM 756 O O . LEU A 1 99 ? -20.208 -12.122 1.688 1.00 96.94 99 LEU A O 1
ATOM 760 N N . THR A 1 100 ? -21.716 -10.628 0.945 1.00 96.56 100 THR A N 1
ATOM 761 C CA . THR A 1 100 ? -22.871 -11.537 1.022 1.00 96.56 100 THR A CA 1
ATOM 762 C C . THR A 1 100 ? -22.702 -12.750 0.103 1.00 96.56 100 THR A C 1
ATOM 764 O O . THR A 1 100 ? -22.932 -13.881 0.528 1.00 96.56 100 THR A O 1
ATOM 767 N N . ALA A 1 101 ? -22.282 -12.543 -1.150 1.00 94.56 101 ALA A N 1
ATOM 768 C CA . ALA A 1 101 ? -22.073 -13.626 -2.112 1.00 94.56 101 ALA A CA 1
ATOM 769 C C . ALA A 1 101 ? -20.942 -14.584 -1.697 1.00 94.56 101 ALA A C 1
ATOM 771 O O . ALA A 1 101 ? -21.013 -15.776 -1.988 1.00 94.56 101 ALA A O 1
ATOM 772 N N . LEU A 1 102 ? -19.927 -14.069 -1.001 1.00 94.50 102 LEU A N 1
ATOM 773 C CA . LEU A 1 102 ? -18.812 -14.841 -0.449 1.00 94.50 102 LEU A CA 1
ATOM 774 C C . LEU A 1 102 ? -19.124 -15.459 0.926 1.00 94.50 102 LEU A C 1
ATOM 776 O O . LEU A 1 102 ? -18.300 -16.201 1.454 1.00 94.50 102 LEU A O 1
ATOM 780 N N . GLY A 1 103 ? -20.296 -15.178 1.509 1.00 96.81 103 GLY A N 1
ATOM 781 C CA . GLY A 1 103 ? -20.689 -15.688 2.825 1.00 96.81 103 GLY A CA 1
ATOM 782 C C . GLY A 1 103 ? -19.874 -15.112 3.987 1.00 96.81 103 GLY A C 1
ATOM 783 O O . GLY A 1 103 ? -19.746 -15.768 5.018 1.00 96.81 103 GLY A O 1
ATOM 784 N N . VAL A 1 104 ? -19.310 -13.913 3.821 1.00 97.94 104 VAL A N 1
ATOM 785 C CA . VAL A 1 104 ? -18.559 -13.210 4.868 1.00 97.94 104 VAL A CA 1
ATOM 786 C C . VAL A 1 104 ? -19.527 -12.648 5.910 1.00 97.94 104 VAL A C 1
ATOM 788 O O . VAL A 1 104 ? -20.597 -12.148 5.563 1.00 97.94 104 VAL A O 1
ATOM 791 N N . ASP A 1 105 ? -19.141 -12.711 7.186 1.00 97.81 105 ASP A N 1
ATOM 792 C CA . ASP A 1 105 ? -19.882 -12.096 8.290 1.00 97.81 105 ASP A CA 1
ATOM 793 C C . ASP A 1 105 ? -19.780 -10.566 8.194 1.00 97.81 105 ASP A C 1
ATOM 795 O O . ASP A 1 105 ? -18.778 -9.970 8.592 1.00 97.81 105 ASP A O 1
ATOM 799 N N . ALA A 1 106 ? -20.795 -9.944 7.596 1.00 97.81 106 ALA A N 1
ATOM 800 C CA . ALA A 1 106 ? -20.893 -8.505 7.404 1.00 97.81 106 ALA A CA 1
ATOM 801 C C . ALA A 1 106 ? -22.265 -7.988 7.849 1.00 97.81 106 ALA A C 1
ATOM 803 O O . ALA A 1 106 ? -23.306 -8.601 7.595 1.00 97.81 106 ALA A O 1
ATOM 804 N N . GLU A 1 107 ? -22.260 -6.836 8.510 1.00 97.75 107 GLU A N 1
ATOM 805 C CA . GLU A 1 107 ? -23.464 -6.137 8.944 1.00 97.75 107 GLU A CA 1
ATOM 806 C C . GLU A 1 107 ? -24.093 -5.363 7.771 1.00 97.75 107 GLU A C 1
ATOM 808 O O . GLU A 1 107 ? -23.510 -5.230 6.695 1.00 97.75 107 GLU A O 1
ATOM 813 N N . ALA A 1 108 ? -25.316 -4.856 7.939 1.00 97.00 108 ALA A N 1
ATOM 814 C CA . ALA A 1 108 ? -25.867 -3.921 6.958 1.00 97.00 108 ALA A CA 1
ATOM 815 C C . ALA A 1 108 ? -25.107 -2.579 7.031 1.00 97.00 108 ALA A C 1
ATOM 817 O O . ALA A 1 108 ? -24.723 -2.186 8.134 1.00 97.00 108 ALA A O 1
ATOM 818 N N . PRO A 1 109 ? -24.926 -1.853 5.909 1.00 97.25 109 PRO A N 1
ATOM 819 C CA . PRO A 1 109 ? -24.368 -0.509 5.932 1.00 97.25 109 PRO A CA 1
ATOM 820 C C . PRO A 1 109 ? -25.103 0.391 6.925 1.00 97.25 109 PRO A C 1
ATOM 822 O O . PRO A 1 109 ? -26.336 0.383 7.003 1.00 97.25 109 PRO A O 1
ATOM 825 N N . THR A 1 110 ? -24.340 1.172 7.682 1.00 96.81 110 THR A N 1
ATOM 826 C CA . THR A 1 110 ? -24.859 2.132 8.660 1.00 96.81 110 THR A CA 1
ATOM 827 C C . THR A 1 110 ? -24.299 3.519 8.386 1.00 96.81 110 THR A C 1
ATOM 829 O O . THR A 1 110 ? -23.177 3.658 7.906 1.00 96.81 110 THR A O 1
ATOM 832 N N . ASP A 1 111 ? -25.078 4.555 8.696 1.00 93.56 111 ASP A N 1
ATOM 833 C CA . ASP A 1 111 ? -24.564 5.922 8.732 1.00 93.56 111 ASP A CA 1
ATOM 834 C C . ASP A 1 111 ? -23.878 6.154 10.080 1.00 93.56 111 ASP A C 1
ATOM 836 O O . ASP A 1 111 ? -24.485 5.978 11.143 1.00 93.56 111 ASP A O 1
ATOM 840 N N . ARG A 1 112 ? -22.602 6.523 10.028 1.00 88.81 112 ARG A N 1
ATOM 841 C CA . ARG A 1 112 ? -21.800 6.903 11.183 1.00 88.81 112 ARG A CA 1
ATOM 842 C C . ARG A 1 112 ? -21.308 8.328 10.972 1.00 88.81 112 ARG A C 1
ATOM 844 O O . ARG A 1 112 ? -20.251 8.552 10.389 1.00 88.81 112 ARG A O 1
ATOM 851 N N . ASP A 1 113 ? -22.102 9.273 11.468 1.00 83.12 113 ASP A N 1
ATOM 852 C CA . ASP A 1 113 ? -21.837 10.714 11.414 1.00 83.12 113 ASP A CA 1
ATOM 853 C C . ASP A 1 113 ? -21.772 11.256 9.975 1.00 83.12 113 ASP A C 1
ATOM 855 O O . ASP A 1 113 ? -20.845 11.967 9.592 1.00 83.12 113 ASP A O 1
ATOM 859 N N . GLY A 1 114 ? -22.762 10.896 9.151 1.00 85.88 114 GLY A N 1
ATOM 860 C CA . GLY A 1 114 ? -22.857 11.326 7.753 1.00 85.88 114 GLY A CA 1
ATOM 861 C C . GLY A 1 114 ? -21.935 10.565 6.800 1.00 85.88 114 GLY A C 1
ATOM 862 O O . GLY A 1 114 ? -21.796 10.957 5.641 1.00 85.88 114 GLY A O 1
ATOM 863 N N . THR A 1 115 ? -21.288 9.503 7.286 1.00 91.12 115 THR A N 1
ATOM 864 C CA . THR A 1 115 ? -20.417 8.625 6.501 1.00 91.12 115 THR A CA 1
ATOM 865 C C . THR A 1 115 ? -20.970 7.208 6.515 1.00 91.12 115 THR A C 1
ATOM 867 O O . THR A 1 115 ? -21.235 6.654 7.580 1.00 91.12 115 THR A O 1
ATOM 870 N N . GLU A 1 116 ? -21.126 6.602 5.342 1.00 96.94 116 GLU A N 1
ATOM 871 C CA . GLU A 1 116 ? -21.597 5.224 5.230 1.00 96.94 116 GLU A CA 1
ATOM 872 C C . GLU A 1 116 ? -20.470 4.235 5.569 1.00 96.94 116 GLU A C 1
ATOM 874 O O . GLU A 1 116 ? -19.352 4.335 5.051 1.00 96.94 116 GLU A O 1
ATOM 879 N N . VAL A 1 117 ? -20.761 3.289 6.464 1.00 97.62 117 VAL A N 1
ATOM 880 C CA . VAL A 1 117 ? -19.808 2.294 6.964 1.00 97.62 117 VAL A CA 1
ATOM 881 C C . VAL A 1 117 ? -20.404 0.896 6.875 1.00 97.62 117 VAL A C 1
ATOM 883 O O . VAL A 1 117 ? -21.515 0.652 7.349 1.00 97.62 117 VAL A O 1
ATOM 886 N N . LEU A 1 118 ? -19.633 -0.032 6.313 1.00 98.44 118 LEU A N 1
ATOM 887 C CA . LEU A 1 118 ? -19.937 -1.458 6.266 1.00 98.44 118 LEU A CA 1
ATOM 888 C C . LEU A 1 118 ? -18.964 -2.222 7.171 1.00 98.44 118 LEU A C 1
ATOM 890 O O . LEU A 1 118 ? -17.785 -2.355 6.846 1.00 98.44 118 LEU A O 1
ATOM 894 N N . THR A 1 119 ? -19.461 -2.723 8.300 1.00 98.62 119 THR A N 1
ATOM 895 C CA . THR A 1 119 ? -18.671 -3.507 9.259 1.00 98.62 119 THR A CA 1
ATOM 896 C C . THR A 1 119 ? -18.676 -4.984 8.877 1.00 98.62 119 THR A C 1
ATOM 898 O O . THR A 1 119 ? -19.725 -5.547 8.567 1.00 98.62 119 THR A O 1
ATOM 901 N N . LEU A 1 120 ? -17.510 -5.625 8.923 1.00 98.50 120 LEU A N 1
ATOM 902 C CA . LEU A 1 120 ? -17.327 -7.049 8.653 1.00 98.50 120 LEU A CA 1
ATOM 903 C C . LEU A 1 120 ? -16.351 -7.692 9.642 1.00 98.50 120 LEU A C 1
ATOM 905 O O . LEU A 1 120 ? -15.576 -7.008 10.313 1.00 98.50 120 LEU A O 1
ATOM 909 N N . ARG A 1 121 ? -16.380 -9.022 9.726 1.00 98.50 121 ARG A N 1
ATOM 910 C CA . ARG A 1 121 ? -15.429 -9.818 10.505 1.00 98.50 121 ARG A CA 1
ATOM 911 C C . ARG A 1 121 ? -14.648 -10.753 9.599 1.00 98.50 121 ARG A C 1
ATOM 913 O O . ARG A 1 121 ? -15.218 -11.409 8.727 1.00 98.50 121 ARG A O 1
ATOM 920 N N . ASP A 1 122 ? -13.341 -10.813 9.824 1.00 98.12 122 ASP A N 1
ATOM 921 C CA . ASP A 1 122 ? -12.494 -11.815 9.181 1.00 98.12 122 ASP A CA 1
ATOM 922 C C . ASP A 1 122 ? -12.761 -13.226 9.762 1.00 98.12 122 ASP A C 1
ATOM 924 O O . ASP A 1 122 ? -13.453 -13.354 10.781 1.00 98.12 122 ASP A O 1
ATOM 928 N N . PRO A 1 123 ? -12.214 -14.303 9.162 1.00 97.31 123 PRO A N 1
ATOM 929 C CA . PRO A 1 123 ? -12.443 -15.679 9.618 1.00 97.31 123 PRO A CA 1
ATOM 930 C C . PRO A 1 123 ? -12.041 -15.936 11.077 1.00 97.31 123 PRO A C 1
ATOM 932 O O . PRO A 1 123 ? -12.515 -16.884 11.702 1.00 97.31 123 PRO A O 1
ATOM 935 N N . HIS A 1 124 ? -11.185 -15.082 11.640 1.00 97.19 124 HIS A N 1
ATOM 936 C CA . HIS A 1 124 ? -10.684 -15.186 13.004 1.00 97.19 124 HIS A CA 1
ATOM 937 C C . HIS A 1 124 ? -11.411 -14.253 13.984 1.00 97.19 124 HIS A C 1
ATOM 939 O O . HIS A 1 124 ? -11.150 -14.322 15.185 1.00 97.19 124 HIS A O 1
ATOM 945 N N . GLY A 1 125 ? -12.339 -13.421 13.504 1.00 96.38 125 GLY A N 1
ATOM 946 C CA . GLY A 1 125 ? -13.152 -12.506 14.302 1.00 96.38 125 GLY A CA 1
ATOM 947 C C . GLY A 1 125 ? -12.606 -11.080 14.413 1.00 96.38 125 GLY A C 1
ATOM 948 O O . GLY A 1 125 ? -13.171 -10.295 15.180 1.00 96.38 125 GLY A O 1
ATOM 949 N N . LEU A 1 126 ? -11.549 -10.725 13.670 1.00 98.25 126 LEU A N 1
ATOM 950 C CA . LEU A 1 126 ? -11.066 -9.345 13.609 1.00 98.25 126 LEU A CA 1
ATOM 951 C C . LEU A 1 126 ? -12.139 -8.460 12.972 1.00 98.25 126 LEU A C 1
ATOM 953 O O . LEU A 1 126 ? -12.623 -8.757 11.883 1.00 98.25 126 LEU A O 1
ATOM 957 N N . VAL A 1 127 ? -12.491 -7.365 13.644 1.00 98.44 127 VAL A N 1
ATOM 958 C CA . VAL A 1 127 ? -13.490 -6.410 13.153 1.00 98.44 127 VAL A CA 1
ATOM 959 C C . VAL A 1 127 ? -12.829 -5.397 12.227 1.00 98.44 127 VAL A C 1
ATOM 961 O O . VAL A 1 127 ? -11.887 -4.694 12.616 1.00 98.44 127 VAL A O 1
ATOM 964 N N . LEU A 1 128 ? -13.362 -5.317 11.015 1.00 98.69 128 LEU A N 1
ATOM 965 C CA . LEU A 1 128 ? -12.954 -4.394 9.971 1.00 98.69 128 LEU A CA 1
ATOM 966 C C . LEU A 1 128 ? -14.140 -3.513 9.574 1.00 98.69 128 LEU A C 1
ATOM 968 O O . LEU A 1 128 ? -15.283 -3.962 9.604 1.00 98.69 128 LEU A O 1
ATOM 972 N N . ASP A 1 129 ? -13.859 -2.283 9.164 1.00 98.44 129 ASP A N 1
ATOM 973 C CA . ASP A 1 129 ? -14.852 -1.365 8.603 1.00 98.44 129 ASP A CA 1
ATOM 974 C C . ASP A 1 129 ? -14.441 -0.972 7.180 1.00 98.44 129 ASP A C 1
ATOM 976 O O . ASP A 1 129 ? -13.286 -0.619 6.954 1.00 98.44 129 ASP A O 1
ATOM 980 N N . LEU A 1 130 ? -15.373 -0.982 6.227 1.00 98.38 130 LEU A N 1
ATOM 981 C CA . LEU A 1 130 ? -15.216 -0.311 4.933 1.00 98.38 130 LEU A CA 1
ATOM 982 C C . LEU A 1 130 ? -15.965 1.022 4.982 1.00 98.38 130 LEU A C 1
ATOM 984 O O . LEU A 1 130 ? -17.175 1.042 5.205 1.00 98.38 130 LEU A O 1
ATOM 988 N N . VAL A 1 131 ? -15.244 2.127 4.802 1.00 97.50 131 VAL A N 1
ATOM 989 C CA . VAL A 1 131 ? -15.741 3.495 5.010 1.00 97.50 131 VAL A CA 1
ATOM 990 C C . VAL A 1 131 ? -15.789 4.254 3.686 1.00 97.50 131 VAL A C 1
ATOM 992 O O . VAL A 1 131 ? -14.757 4.428 3.030 1.00 97.50 131 VAL A O 1
ATOM 995 N N . ALA A 1 132 ? -16.973 4.756 3.326 1.00 96.31 132 ALA A N 1
ATOM 996 C CA . ALA A 1 132 ? -17.198 5.610 2.161 1.00 96.31 132 ALA A CA 1
ATOM 997 C C . ALA A 1 132 ? -16.423 6.936 2.279 1.00 96.31 132 ALA A C 1
ATOM 999 O O . ALA A 1 132 ? -16.852 7.857 2.969 1.00 96.31 132 ALA A O 1
ATOM 1000 N N . SER A 1 133 ? -15.288 7.048 1.589 1.00 92.38 133 SER A N 1
ATOM 1001 C CA . SER A 1 133 ? -14.317 8.131 1.800 1.00 92.38 133 SER A CA 1
ATOM 1002 C C . SER A 1 133 ? -14.136 8.982 0.532 1.00 92.38 133 SER A C 1
ATOM 1004 O O . SER A 1 133 ? -13.290 8.665 -0.301 1.00 92.38 133 SER A O 1
ATOM 1006 N N . PRO A 1 134 ? -14.895 10.083 0.347 1.00 83.44 134 PRO A N 1
ATOM 1007 C CA . PRO A 1 134 ? -14.882 10.860 -0.902 1.00 83.44 134 PRO A CA 1
ATOM 1008 C C . PRO A 1 134 ? -13.567 11.605 -1.183 1.00 83.44 134 PRO A C 1
ATOM 1010 O O . PRO A 1 134 ? -13.345 12.027 -2.313 1.00 83.44 134 PRO A O 1
ATOM 1013 N N . GLY A 1 135 ? -12.724 11.814 -0.169 1.00 78.94 135 GLY A N 1
ATOM 1014 C CA . GLY A 1 135 ? -11.466 12.563 -0.283 1.00 78.94 135 GLY A CA 1
ATOM 1015 C C . GLY A 1 135 ? -10.212 11.699 -0.429 1.00 78.94 135 GLY A C 1
ATOM 1016 O O . GLY A 1 135 ? -9.112 12.244 -0.440 1.00 78.94 135 GLY A O 1
ATOM 1017 N N . ASP A 1 136 ? -10.347 10.372 -0.488 1.00 86.94 136 ASP A N 1
ATOM 1018 C CA . ASP A 1 136 ? -9.197 9.476 -0.595 1.00 86.94 136 ASP A CA 1
ATOM 1019 C C . ASP A 1 136 ? -8.864 9.176 -2.060 1.00 86.94 136 ASP A C 1
ATOM 1021 O O . ASP A 1 136 ? -9.489 8.335 -2.705 1.00 86.94 136 ASP A O 1
ATOM 1025 N N . GLU A 1 137 ? -7.865 9.884 -2.584 1.00 78.62 137 GLU A N 1
ATOM 1026 C CA . GLU A 1 137 ? -7.392 9.732 -3.964 1.00 78.62 137 GLU A CA 1
ATOM 1027 C C . GLU A 1 137 ? -6.335 8.632 -4.133 1.00 78.62 137 GLU A C 1
ATOM 1029 O O . GLU A 1 137 ? -5.859 8.417 -5.251 1.00 78.62 137 GLU A O 1
ATOM 1034 N N . ARG A 1 138 ? -5.945 7.931 -3.056 1.00 83.31 138 ARG A N 1
ATOM 1035 C CA . ARG A 1 138 ? -5.014 6.802 -3.178 1.00 83.31 138 ARG A CA 1
ATOM 1036 C C . ARG A 1 138 ? -5.611 5.764 -4.114 1.00 83.31 138 ARG A C 1
ATOM 1038 O O . ARG A 1 138 ? -6.821 5.604 -4.220 1.00 83.31 138 ARG A O 1
ATOM 1045 N N . SER A 1 139 ? -4.783 5.038 -4.827 1.00 64.25 139 SER A N 1
ATOM 1046 C CA . SER A 1 139 ? -5.222 3.857 -5.561 1.00 64.25 139 SER A CA 1
ATOM 1047 C C . SER A 1 139 ? -5.436 2.704 -4.608 1.00 64.25 139 SER A C 1
ATOM 1049 O O . SER A 1 139 ? -4.651 2.492 -3.687 1.00 64.25 139 SER A O 1
ATOM 1051 N N . GLY A 1 140 ? -6.490 1.932 -4.847 1.00 66.88 140 GLY A N 1
ATOM 1052 C CA . GLY A 1 140 ? -6.534 0.596 -4.283 1.00 66.88 140 GLY A CA 1
ATOM 1053 C C . GLY A 1 140 ? -5.669 -0.374 -5.077 1.00 66.88 140 GLY A C 1
ATOM 1054 O O . GLY A 1 140 ? -5.273 -0.087 -6.207 1.00 66.88 140 GLY A O 1
ATOM 1055 N N . TRP A 1 141 ? -5.390 -1.534 -4.489 1.00 71.81 141 TRP A N 1
ATOM 1056 C CA . TRP A 1 141 ? -4.848 -2.668 -5.233 1.00 71.81 141 TRP A CA 1
ATOM 1057 C C . TRP A 1 141 ? -5.991 -3.364 -5.978 1.00 71.81 141 TRP A C 1
ATOM 1059 O O . TRP A 1 141 ? -6.980 -3.758 -5.369 1.00 71.81 141 TRP A O 1
ATOM 1069 N N . ASP A 1 142 ? -5.869 -3.501 -7.295 1.00 56.16 142 ASP A N 1
ATOM 1070 C CA . ASP A 1 142 ? -6.864 -4.147 -8.160 1.00 56.16 142 ASP A CA 1
ATOM 1071 C C . ASP A 1 142 ? -6.466 -5.579 -8.578 1.00 56.16 142 ASP A C 1
ATOM 1073 O O . ASP A 1 142 ? -7.155 -6.226 -9.368 1.00 56.16 142 ASP A O 1
ATOM 1077 N N . GLY A 1 143 ? -5.368 -6.112 -8.028 1.00 56.75 143 GLY A N 1
ATOM 1078 C CA . GLY A 1 143 ? -4.831 -7.422 -8.400 1.00 56.75 143 GLY A CA 1
ATOM 1079 C C . GLY A 1 143 ? -5.480 -8.632 -7.709 1.00 56.75 143 GLY A C 1
ATOM 1080 O O . GLY A 1 143 ? -6.129 -8.523 -6.670 1.00 56.75 143 GLY A O 1
ATOM 1081 N N . VAL A 1 144 ? -5.238 -9.809 -8.308 1.00 58.66 144 VAL A N 1
ATOM 1082 C CA . VAL A 1 144 ? -5.550 -11.213 -7.923 1.00 58.66 144 VAL A CA 1
ATOM 1083 C C . VAL A 1 144 ? -7.022 -11.567 -7.622 1.00 58.66 144 VAL A C 1
ATOM 1085 O O . VAL A 1 144 ? -7.512 -12.608 -8.045 1.00 58.66 144 VAL A O 1
ATOM 1088 N N . SER A 1 145 ? -7.767 -10.695 -6.952 1.00 59.72 145 SER A N 1
ATOM 1089 C CA . SER A 1 145 ? -9.142 -10.921 -6.477 1.00 59.72 145 SER A CA 1
ATOM 1090 C C . SER A 1 145 ? -10.248 -10.558 -7.475 1.00 59.72 145 SER A C 1
ATOM 1092 O O . SER A 1 145 ? -11.437 -10.729 -7.168 1.00 59.72 145 SER A O 1
ATOM 1094 N N . GLY A 1 146 ? -9.872 -10.028 -8.647 1.00 64.06 146 GLY A N 1
ATOM 1095 C CA . GLY A 1 146 ? -10.802 -9.573 -9.685 1.00 64.06 146 GLY A CA 1
ATOM 1096 C C . GLY A 1 146 ? -11.728 -8.439 -9.227 1.00 64.06 146 GLY A C 1
ATOM 1097 O O . GLY A 1 146 ? -12.839 -8.312 -9.742 1.00 64.06 146 GLY A O 1
ATOM 1098 N N . ILE A 1 147 ? -11.316 -7.663 -8.219 1.00 79.06 147 ILE A N 1
ATOM 1099 C CA . ILE A 1 147 ? -12.058 -6.498 -7.731 1.00 79.06 147 ILE A CA 1
ATOM 1100 C C . ILE A 1 147 ? -11.839 -5.343 -8.717 1.00 79.06 147 ILE A C 1
ATOM 1102 O O . ILE A 1 147 ? -10.687 -4.982 -8.952 1.00 79.06 147 ILE A O 1
ATOM 1106 N N . PRO A 1 148 ? -12.903 -4.750 -9.293 1.00 74.44 148 PRO A N 1
ATOM 1107 C CA . PRO A 1 148 ? -12.757 -3.593 -10.170 1.00 74.44 148 PRO A CA 1
ATOM 1108 C C . PRO A 1 148 ? -12.036 -2.447 -9.458 1.00 74.44 148 PRO A C 1
ATOM 1110 O O . PRO A 1 148 ? -12.318 -2.164 -8.290 1.00 74.44 148 PRO A O 1
ATOM 1113 N N . THR A 1 149 ? -11.126 -1.767 -10.155 1.00 71.25 149 THR A N 1
ATOM 1114 C CA . THR A 1 149 ? -10.295 -0.693 -9.591 1.00 71.25 149 THR A CA 1
ATOM 1115 C C . THR A 1 149 ? -11.141 0.436 -8.980 1.00 71.25 149 THR A C 1
ATOM 1117 O O . THR A 1 149 ? -10.732 1.058 -7.999 1.00 71.25 149 THR A O 1
ATOM 1120 N N . GLU A 1 150 ? -12.345 0.694 -9.502 1.00 76.31 150 GLU A N 1
ATOM 1121 C CA . GLU A 1 150 ? -13.304 1.661 -8.949 1.00 76.31 150 GLU A CA 1
ATOM 1122 C C . GLU A 1 150 ? -13.878 1.266 -7.578 1.00 76.31 150 GLU A C 1
ATOM 1124 O O . GLU A 1 150 ? -14.378 2.129 -6.866 1.00 76.31 150 GLU A O 1
ATOM 1129 N N . HIS A 1 151 ? -13.765 -0.001 -7.172 1.00 86.56 151 HIS A N 1
ATOM 1130 C CA . HIS A 1 151 ? -14.255 -0.510 -5.887 1.00 86.56 151 HIS A CA 1
ATOM 1131 C C . HIS A 1 151 ? -13.144 -0.929 -4.921 1.00 86.56 151 HIS A C 1
ATOM 1133 O O . HIS A 1 151 ? -13.428 -1.237 -3.762 1.00 86.56 151 HIS A O 1
ATOM 1139 N N . ALA A 1 152 ? -11.890 -0.929 -5.372 1.00 85.12 152 ALA A N 1
ATOM 1140 C CA . ALA A 1 152 ? -10.750 -1.388 -4.593 1.00 85.12 152 ALA A CA 1
ATOM 1141 C C . ALA A 1 152 ? -10.554 -0.598 -3.284 1.00 85.12 152 ALA A C 1
ATOM 1143 O O . ALA A 1 152 ? -10.767 0.619 -3.222 1.00 85.12 152 ALA A O 1
ATOM 1144 N N . VAL A 1 153 ? -10.103 -1.309 -2.246 1.00 94.00 153 VAL A N 1
ATOM 1145 C CA . VAL A 1 153 ? -9.707 -0.725 -0.958 1.00 94.00 153 VAL A CA 1
ATOM 1146 C C . VAL A 1 153 ? -8.507 0.192 -1.156 1.00 94.00 153 VAL A C 1
ATOM 1148 O O . VAL A 1 153 ? -7.476 -0.248 -1.650 1.00 94.00 153 VAL A O 1
ATOM 1151 N N . ARG A 1 154 ? -8.631 1.448 -0.725 1.00 89.50 154 ARG A N 1
ATOM 1152 C CA . ARG A 1 154 ? -7.669 2.540 -0.961 1.00 89.50 154 ARG A CA 1
ATOM 1153 C C . ARG A 1 154 ? -6.532 2.586 0.069 1.00 89.50 154 ARG A C 1
ATOM 1155 O O . ARG A 1 154 ? -5.494 3.195 -0.161 1.00 89.50 154 ARG A O 1
ATOM 1162 N N . GLY A 1 155 ? -6.734 1.948 1.221 1.00 94.19 155 GLY A N 1
ATOM 1163 C CA . GLY A 1 155 ? -5.808 1.932 2.355 1.00 94.19 155 GLY A CA 1
ATOM 1164 C C . GLY A 1 155 ? -6.539 2.105 3.684 1.00 94.19 155 GLY A C 1
ATOM 1165 O O . GLY A 1 155 ? -7.769 2.159 3.725 1.00 94.19 155 GLY A O 1
ATOM 1166 N N . LEU A 1 156 ? -5.794 2.187 4.785 1.00 97.06 156 LEU A N 1
ATOM 1167 C CA . LEU A 1 156 ? -6.353 2.450 6.111 1.00 97.06 156 LEU A CA 1
ATOM 1168 C C . LEU A 1 156 ? -7.051 3.813 6.120 1.00 97.06 156 LEU A C 1
ATOM 1170 O O . LEU A 1 156 ? -6.568 4.770 5.515 1.00 97.06 156 LEU A O 1
ATOM 1174 N N . HIS A 1 157 ? -8.170 3.895 6.827 1.00 96.06 157 HIS A N 1
ATOM 1175 C CA . HIS A 1 157 ? -8.937 5.114 7.065 1.00 96.06 157 HIS A CA 1
ATOM 1176 C C . HIS A 1 157 ? -8.735 5.596 8.506 1.00 96.06 157 HIS A C 1
ATOM 1178 O O . HIS A 1 157 ? -8.228 6.694 8.742 1.00 96.06 157 HIS A O 1
ATOM 1184 N N . SER A 1 158 ? -9.100 4.752 9.472 1.00 96.25 158 SER A N 1
ATOM 1185 C CA . SER A 1 158 ? -9.019 5.038 10.901 1.00 96.25 158 SER A CA 1
ATOM 1186 C C . SER A 1 158 ? -8.826 3.761 11.717 1.00 96.25 158 SER A C 1
ATOM 1188 O O . SER A 1 158 ? -8.980 2.645 11.219 1.00 96.25 158 SER A O 1
ATOM 1190 N N . VAL A 1 159 ? -8.506 3.923 12.997 1.00 98.12 159 VAL A N 1
ATOM 1191 C CA . VAL A 1 159 ? -8.620 2.860 14.004 1.00 98.12 159 VAL A CA 1
ATOM 1192 C C . VAL A 1 159 ? -9.554 3.310 15.117 1.00 98.12 159 VAL A C 1
ATOM 1194 O O . VAL A 1 159 ? -9.600 4.499 15.433 1.00 98.12 159 VAL A O 1
ATOM 1197 N N . THR A 1 160 ? -10.270 2.375 15.739 1.00 97.88 160 THR A N 1
ATOM 1198 C CA . THR A 1 160 ? -11.093 2.663 16.921 1.00 97.88 160 THR A CA 1
ATOM 1199 C C . THR A 1 160 ? -10.477 2.046 18.167 1.00 97.88 160 THR A C 1
ATOM 1201 O O . THR A 1 160 ? -10.320 0.829 18.259 1.00 97.88 160 THR A O 1
ATOM 1204 N N . LEU A 1 161 ? -10.140 2.891 19.137 1.00 98.44 161 LEU A N 1
ATOM 1205 C CA . LEU A 1 161 ? -9.683 2.512 20.468 1.00 98.44 161 LEU A CA 1
ATOM 1206 C C . LEU A 1 161 ? -10.897 2.474 21.391 1.00 98.44 161 LEU A C 1
ATOM 1208 O O . LEU A 1 161 ? -11.616 3.466 21.507 1.00 98.44 161 LEU A O 1
ATOM 1212 N N . SER A 1 162 ? -11.152 1.336 22.032 1.00 97.81 162 SER A N 1
ATOM 1213 C CA . SER A 1 162 ? -12.218 1.237 23.030 1.00 97.81 162 SER A CA 1
ATOM 1214 C C . SER A 1 162 ? -11.642 1.392 24.424 1.00 97.81 162 SER A C 1
ATOM 1216 O O . SER A 1 162 ? -10.839 0.566 24.847 1.00 97.81 162 SER A O 1
ATOM 1218 N N . GLU A 1 163 ? -12.112 2.392 25.166 1.00 97.12 163 GLU A N 1
ATOM 1219 C CA . GLU A 1 163 ? -11.569 2.744 26.477 1.00 97.12 163 GLU A CA 1
ATOM 1220 C C . GLU A 1 163 ? -12.632 2.758 27.569 1.00 97.12 163 GLU A C 1
ATOM 1222 O O . GLU A 1 163 ? -13.746 3.237 27.373 1.00 97.12 163 GLU A O 1
ATOM 1227 N N . SER A 1 164 ? -12.285 2.269 28.761 1.00 95.12 164 SER A N 1
ATOM 1228 C CA . SER A 1 164 ? -13.164 2.390 29.935 1.00 95.12 164 SER A CA 1
ATOM 1229 C C . SER A 1 164 ? -13.172 3.812 30.499 1.00 95.12 164 SER A C 1
ATOM 1231 O O . SER A 1 164 ? -14.167 4.247 31.079 1.00 95.12 164 SER A O 1
ATOM 1233 N N . VAL A 1 165 ? -12.065 4.539 30.321 1.00 94.94 165 VAL A N 1
ATOM 1234 C CA . VAL A 1 165 ? -11.911 5.958 30.645 1.00 94.94 165 VAL A CA 1
ATOM 1235 C C . VAL A 1 165 ? -11.135 6.603 29.502 1.00 94.94 165 VAL A C 1
ATOM 1237 O O . VAL A 1 165 ? -9.956 6.318 29.325 1.00 94.94 165 VAL A O 1
ATOM 1240 N N . THR A 1 166 ? -11.788 7.466 28.728 1.00 96.44 166 THR A N 1
ATOM 1241 C CA . THR A 1 166 ? -11.225 8.013 27.484 1.00 96.44 166 THR A CA 1
ATOM 1242 C C . THR A 1 166 ? -10.206 9.129 27.725 1.00 96.44 166 THR A C 1
ATOM 1244 O O . THR A 1 166 ? -9.202 9.210 27.022 1.00 96.44 166 THR A O 1
ATOM 1247 N N . GLU A 1 167 ? -10.427 9.977 28.733 1.00 96.56 167 GLU A N 1
ATOM 1248 C CA . GLU A 1 167 ? -9.663 11.215 28.957 1.00 96.56 167 GLU A CA 1
ATOM 1249 C C . GLU A 1 167 ? -8.124 11.020 29.000 1.00 96.56 167 GLU A C 1
ATOM 1251 O O . GLU A 1 167 ? -7.414 11.796 28.358 1.00 96.56 167 GLU A O 1
ATOM 1256 N N . PRO A 1 168 ? -7.551 9.998 29.675 1.00 97.56 168 PRO A N 1
ATOM 1257 C CA . PRO A 1 168 ? -6.104 9.776 29.662 1.00 97.56 168 PRO A CA 1
ATOM 1258 C C . PRO A 1 168 ? -5.536 9.477 28.271 1.00 97.56 168 PRO A C 1
ATOM 1260 O O . PRO A 1 168 ? -4.489 10.022 27.918 1.00 97.56 168 PRO A O 1
ATOM 1263 N N . THR A 1 169 ? -6.224 8.649 27.482 1.00 98.06 169 THR A N 1
ATOM 1264 C CA . THR A 1 169 ? -5.851 8.340 26.097 1.00 98.06 169 THR A CA 1
ATOM 1265 C C . THR A 1 169 ? -5.949 9.598 25.242 1.00 98.06 169 THR A C 1
ATOM 1267 O O . THR A 1 169 ? -4.989 9.950 24.565 1.00 98.06 169 THR A O 1
ATOM 1270 N N . GLN A 1 170 ? -7.052 10.345 25.350 1.00 97.50 170 GLN A N 1
ATOM 1271 C CA . GLN A 1 170 ? -7.259 11.599 24.617 1.00 97.50 170 GLN A CA 1
ATOM 1272 C C . GLN A 1 170 ? -6.152 12.629 24.901 1.00 97.50 170 GLN A C 1
ATOM 1274 O O . GLN A 1 170 ? -5.611 13.210 23.961 1.00 97.50 170 GLN A O 1
ATOM 1279 N N . ARG A 1 171 ? -5.755 12.813 26.172 1.00 96.88 171 ARG A N 1
ATOM 1280 C CA . ARG A 1 171 ? -4.624 13.688 26.541 1.00 96.88 171 ARG A CA 1
ATOM 1281 C C . ARG A 1 171 ? -3.302 13.203 25.965 1.00 96.88 171 ARG A C 1
ATOM 1283 O O . ARG A 1 171 ? -2.513 14.018 25.503 1.00 96.88 171 ARG A O 1
ATOM 1290 N N . LEU A 1 172 ? -3.037 11.895 25.969 1.00 97.25 172 LEU A N 1
ATOM 1291 C CA . LEU A 1 172 ? -1.828 11.368 25.337 1.00 97.25 172 LEU A CA 1
ATOM 1292 C C . LEU A 1 172 ? -1.817 11.690 23.834 1.00 97.25 172 LEU A C 1
ATOM 1294 O O . LEU A 1 172 ? -0.799 12.172 23.336 1.00 97.25 172 LEU A O 1
ATOM 1298 N N . LEU A 1 173 ? -2.934 11.478 23.128 1.00 97.00 173 LEU A N 1
ATOM 1299 C CA . LEU A 1 173 ? -3.041 11.757 21.692 1.00 97.00 173 LEU A CA 1
ATOM 1300 C C . LEU A 1 173 ? -2.793 13.241 21.376 1.00 97.00 173 LEU A C 1
ATOM 1302 O O . LEU A 1 173 ? -2.064 13.557 20.438 1.00 97.00 173 LEU A O 1
ATOM 1306 N N . THR A 1 174 ? -3.338 14.162 22.169 1.00 95.75 174 THR A N 1
ATOM 1307 C CA . THR A 1 174 ? -3.194 15.604 21.914 1.00 95.75 174 THR A CA 1
ATOM 1308 C C . THR A 1 174 ? -1.873 16.170 22.436 1.00 95.75 174 THR A C 1
ATOM 1310 O O . THR A 1 174 ? -1.113 16.783 21.688 1.00 95.75 174 THR A O 1
ATOM 1313 N N . GLU A 1 175 ? -1.546 15.937 23.706 1.00 94.31 175 GLU A N 1
ATOM 1314 C CA . GLU A 1 175 ? -0.438 16.605 24.398 1.00 94.31 175 GLU A CA 1
ATOM 1315 C C . GLU A 1 175 ? 0.920 15.949 24.155 1.00 94.31 175 GLU A C 1
ATOM 1317 O O . GLU A 1 175 ? 1.950 16.628 24.213 1.00 94.31 175 GLU A O 1
ATOM 1322 N N . LEU A 1 176 ? 0.958 14.638 23.902 1.00 93.94 176 LEU A N 1
ATOM 1323 C CA . LEU A 1 176 ? 2.203 13.918 23.620 1.00 93.94 176 LEU A CA 1
ATOM 1324 C C . LEU A 1 176 ? 2.324 13.561 22.150 1.00 93.94 176 LEU A C 1
ATOM 1326 O O . LEU A 1 176 ? 3.433 13.678 21.620 1.00 93.94 176 LEU A O 1
ATOM 1330 N N . LEU A 1 177 ? 1.213 13.168 21.511 1.00 94.25 177 LEU A N 1
ATOM 1331 C CA . LEU A 1 177 ? 1.230 12.780 20.109 1.00 94.25 177 LEU A CA 1
ATOM 1332 C C . LEU A 1 177 ? 0.976 13.919 19.107 1.00 94.25 177 LEU A C 1
ATOM 1334 O O . LEU A 1 177 ? 1.188 13.729 17.913 1.00 94.25 177 LEU A O 1
ATOM 1338 N N . GLY A 1 178 ? 0.574 15.109 19.556 1.00 92.75 178 GLY A N 1
ATOM 1339 C CA . GLY A 1 178 ? 0.360 16.251 18.660 1.00 92.75 178 GLY A CA 1
ATOM 1340 C C . GLY A 1 178 ? -0.828 16.083 17.706 1.00 92.75 178 GLY A C 1
ATOM 1341 O O . GLY A 1 178 ? -0.882 16.753 16.678 1.00 92.75 178 GLY A O 1
ATOM 1342 N N . MET A 1 179 ? -1.764 15.181 18.014 1.00 95.12 179 MET A N 1
ATOM 1343 C CA . MET A 1 179 ? -3.014 15.037 17.267 1.00 95.12 179 MET A CA 1
ATOM 1344 C C . MET A 1 179 ? -4.008 16.130 17.664 1.00 95.12 179 MET A C 1
ATOM 1346 O O . MET A 1 179 ? -3.959 16.671 18.769 1.00 95.12 179 MET A O 1
ATOM 1350 N N . THR A 1 180 ? -4.949 16.436 16.777 1.00 94.75 180 THR A N 1
ATOM 1351 C CA . THR A 1 180 ? -5.996 17.434 17.026 1.00 94.75 180 THR A CA 1
ATOM 1352 C C . THR A 1 180 ? -7.344 16.749 17.175 1.00 94.75 180 THR A C 1
ATOM 1354 O O . THR A 1 180 ? -7.716 15.929 16.340 1.00 94.75 180 THR A O 1
ATOM 1357 N N . LEU A 1 181 ? -8.092 17.092 18.223 1.00 95.00 181 LEU A N 1
ATOM 1358 C CA . LEU A 1 181 ? -9.493 16.694 18.338 1.00 95.00 181 LEU A CA 1
ATOM 1359 C C . LEU A 1 181 ? -10.296 17.376 17.222 1.00 95.00 181 LEU A C 1
ATOM 1361 O O . LEU A 1 181 ? -10.323 18.602 17.141 1.00 95.00 181 LEU A O 1
ATOM 1365 N N . SER A 1 182 ? -10.911 16.576 16.359 1.00 90.25 182 SER A N 1
ATOM 1366 C CA . SER A 1 182 ? -11.625 17.039 15.163 1.00 90.25 182 SER A CA 1
ATOM 1367 C C . SER A 1 182 ? -13.143 16.991 15.326 1.00 90.25 182 SER A C 1
ATOM 1369 O O . SER A 1 182 ? -13.823 17.928 14.918 1.00 90.25 182 SER A O 1
ATOM 1371 N N . GLU A 1 183 ? -13.670 15.942 15.961 1.00 89.38 183 GLU A N 1
ATOM 1372 C CA . GLU A 1 183 ? -15.109 15.728 16.150 1.00 89.38 183 GLU A CA 1
ATOM 1373 C C . GLU A 1 183 ? -15.373 15.027 17.487 1.00 89.38 183 GLU A C 1
ATOM 1375 O O . GLU A 1 183 ? -14.553 14.234 17.957 1.00 89.38 183 GLU A O 1
ATOM 1380 N N . GLU A 1 184 ? -16.538 15.284 18.081 1.00 90.38 184 GLU A N 1
ATOM 1381 C CA . GLU A 1 184 ? -17.045 14.564 19.252 1.00 90.38 184 GLU A CA 1
ATOM 1382 C C . GLU A 1 184 ? -18.532 14.272 19.075 1.00 90.38 184 GLU A C 1
ATOM 1384 O O . GLU A 1 184 ? -19.345 15.193 19.002 1.00 90.38 184 GLU A O 1
ATOM 1389 N N . ASN A 1 185 ? -18.884 12.987 19.040 1.00 85.25 185 ASN A N 1
ATOM 1390 C CA . ASN A 1 185 ? -20.248 12.512 18.845 1.00 85.25 185 ASN A CA 1
ATOM 1391 C C . ASN A 1 185 ? -20.583 11.473 19.917 1.00 85.25 185 ASN A C 1
ATOM 1393 O O . ASN A 1 185 ? -20.161 10.319 19.847 1.00 85.25 185 ASN A O 1
ATOM 1397 N N . GLY A 1 186 ? -21.362 11.885 20.920 1.00 85.81 186 GLY A N 1
ATOM 1398 C CA . GLY A 1 186 ? -21.839 10.995 21.979 1.00 85.81 186 GLY A CA 1
ATOM 1399 C C . GLY A 1 186 ? -20.702 10.396 22.808 1.00 85.81 186 GLY A C 1
ATOM 1400 O O . GLY A 1 186 ? -20.098 11.084 23.625 1.00 85.81 186 GLY A O 1
ATOM 1401 N N . ASP A 1 187 ? -20.457 9.102 22.628 1.00 88.75 187 ASP A N 1
ATOM 1402 C CA . ASP A 1 187 ? -19.429 8.324 23.319 1.00 88.75 187 ASP A CA 1
ATOM 1403 C C . ASP A 1 187 ? -18.115 8.200 22.529 1.00 88.75 187 ASP A C 1
ATOM 1405 O O . ASP A 1 187 ? -17.193 7.526 22.994 1.00 88.75 187 ASP A O 1
ATOM 1409 N N . ARG A 1 188 ? -17.998 8.858 21.366 1.00 93.69 188 ARG A N 1
ATOM 1410 C CA . ARG A 1 188 ? -16.824 8.794 20.489 1.00 93.69 188 ARG A CA 1
ATOM 1411 C C . ARG A 1 188 ? -16.211 10.172 20.241 1.00 93.69 188 ARG A C 1
ATOM 1413 O O . ARG A 1 188 ? -16.903 11.101 19.834 1.00 93.69 188 ARG A O 1
ATOM 1420 N N . SER A 1 189 ? -14.895 10.270 20.402 1.00 96.19 189 SER A N 1
ATOM 1421 C CA . SER A 1 189 ? -14.097 11.448 20.034 1.00 96.19 189 SER A CA 1
ATOM 1422 C C . SER A 1 189 ? -13.110 11.073 18.928 1.00 96.19 189 SER A C 1
ATOM 1424 O O . SER A 1 189 ? -12.417 10.060 19.038 1.00 96.19 189 SER A O 1
ATOM 1426 N N . ARG A 1 190 ? -13.023 11.884 17.873 1.00 95.88 190 ARG A N 1
ATOM 1427 C CA . ARG A 1 190 ? -12.163 11.645 16.709 1.00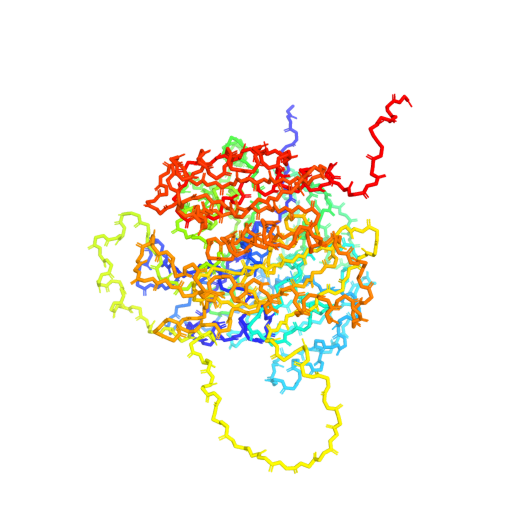 95.88 190 ARG A CA 1
ATOM 1428 C C . ARG A 1 190 ? -10.968 12.581 16.693 1.00 95.88 190 ARG A C 1
ATOM 1430 O O . ARG A 1 190 ? -11.119 13.804 16.695 1.00 95.88 190 ARG A O 1
ATOM 1437 N N . PHE A 1 191 ? -9.781 12.008 16.569 1.00 96.31 191 PHE A N 1
ATOM 1438 C CA . PHE A 1 191 ? -8.510 12.714 16.502 1.00 96.31 191 PHE A CA 1
ATOM 1439 C C . PHE A 1 191 ? -7.920 12.610 15.100 1.00 96.31 191 PHE A C 1
ATOM 1441 O O . PHE A 1 191 ? -7.825 11.519 14.539 1.00 96.31 191 PHE A O 1
ATOM 1448 N N . ALA A 1 192 ? -7.505 13.749 14.559 1.00 94.25 192 ALA A N 1
ATOM 1449 C CA . ALA A 1 192 ? -6.821 13.860 13.283 1.00 94.25 192 ALA A CA 1
ATOM 1450 C C . ALA A 1 192 ? -5.322 14.102 13.493 1.00 94.25 192 ALA A C 1
ATOM 1452 O O . ALA A 1 192 ? -4.905 14.837 14.395 1.00 94.25 192 ALA A O 1
ATOM 1453 N N . MET A 1 193 ? -4.512 13.478 12.647 1.00 93.50 193 MET A N 1
ATOM 1454 C CA . MET A 1 193 ? -3.064 13.660 12.599 1.00 93.50 193 MET A CA 1
ATOM 1455 C C . MET A 1 193 ? -2.680 14.752 11.585 1.00 93.50 193 MET A C 1
ATOM 1457 O O . MET A 1 193 ? -3.522 15.247 10.830 1.00 93.50 193 MET A O 1
ATOM 1461 N N . ALA A 1 194 ? -1.411 15.170 11.581 1.00 78.62 194 ALA A N 1
ATOM 1462 C CA . ALA A 1 194 ? -0.953 16.236 10.693 1.00 78.62 194 ALA A CA 1
ATOM 1463 C C . ALA A 1 194 ? -1.072 15.823 9.216 1.00 78.62 194 ALA A C 1
ATOM 1465 O O . ALA A 1 194 ? -0.818 14.676 8.866 1.00 78.62 194 ALA A O 1
ATOM 1466 N N . GLY A 1 195 ? -1.457 16.771 8.357 1.00 66.25 195 GLY A N 1
ATOM 1467 C CA . GLY A 1 195 ? -1.693 16.547 6.925 1.00 66.25 195 GLY A CA 1
ATOM 1468 C C . GLY A 1 195 ? -3.164 16.325 6.566 1.00 66.25 195 GLY A C 1
ATOM 1469 O O . GLY A 1 195 ? -3.565 16.698 5.470 1.00 66.25 195 GLY A O 1
ATOM 1470 N N . GLY A 1 196 ? -3.988 15.805 7.489 1.00 60.25 196 GLY A N 1
ATOM 1471 C CA . GLY A 1 196 ? -5.415 15.544 7.231 1.00 60.25 196 GLY A CA 1
ATOM 1472 C C . GLY A 1 196 ? -5.670 14.559 6.082 1.00 60.25 196 GLY A C 1
ATOM 1473 O O . GLY A 1 196 ? -6.769 14.527 5.535 1.00 60.25 196 GLY A O 1
ATOM 1474 N N . GLU A 1 197 ? -4.645 13.798 5.696 1.00 65.25 197 GLU A N 1
ATOM 1475 C CA . GLU A 1 197 ? -4.673 12.864 4.574 1.00 65.25 197 GLU A CA 1
ATOM 1476 C C . GLU A 1 197 ? -5.403 11.567 4.958 1.00 65.25 197 GLU A C 1
ATOM 1478 O O . GLU A 1 197 ? -5.676 11.285 6.128 1.00 65.25 197 GLU A O 1
ATOM 1483 N N . ALA A 1 198 ? -5.739 10.748 3.967 1.00 80.75 198 ALA A N 1
ATOM 1484 C CA . ALA A 1 198 ? -6.406 9.482 4.216 1.00 80.75 198 ALA A CA 1
ATOM 1485 C C . ALA A 1 198 ? -5.530 8.530 5.064 1.00 80.75 198 ALA A C 1
ATOM 1487 O O . ALA A 1 198 ? -4.322 8.414 4.859 1.00 80.75 198 ALA A O 1
ATOM 1488 N N . GLY A 1 199 ? -6.136 7.854 6.048 1.00 89.25 199 GLY A N 1
ATOM 1489 C CA . GLY A 1 199 ? -5.407 7.028 7.021 1.00 89.25 199 GLY A CA 1
ATOM 1490 C C . GLY A 1 199 ? -4.807 7.799 8.196 1.00 89.25 199 GLY A C 1
ATOM 1491 O O . GLY A 1 199 ? -3.907 7.292 8.862 1.00 89.25 199 GLY A O 1
ATOM 1492 N N . ALA A 1 200 ? -5.281 9.017 8.465 1.00 94.00 200 ALA A N 1
ATOM 1493 C CA . ALA A 1 200 ? -4.763 9.899 9.511 1.00 94.00 200 ALA A CA 1
ATOM 1494 C C . ALA A 1 200 ? -5.730 10.106 10.692 1.00 94.00 200 ALA A C 1
ATOM 1496 O O . ALA A 1 200 ? -5.648 11.125 11.381 1.00 94.00 200 ALA A O 1
ATOM 1497 N N . LEU A 1 201 ? -6.638 9.155 10.941 1.00 95.38 201 LEU A N 1
ATOM 1498 C CA . LEU A 1 201 ? -7.691 9.283 11.953 1.00 95.38 201 LEU A CA 1
ATOM 1499 C C . LEU A 1 201 ? -7.596 8.223 13.062 1.00 95.38 201 LEU A C 1
ATOM 1501 O O . LEU A 1 201 ? -7.329 7.046 12.812 1.00 95.38 201 LEU A O 1
ATOM 1505 N N . VAL A 1 202 ? -7.879 8.641 14.296 1.00 97.50 202 VAL A N 1
ATOM 1506 C CA . VAL A 1 202 ? -8.028 7.773 15.473 1.00 97.50 202 VAL A CA 1
ATOM 1507 C C . VAL A 1 202 ? -9.344 8.109 16.160 1.00 97.50 202 VAL A C 1
ATOM 1509 O O . VAL A 1 202 ? -9.544 9.233 16.612 1.00 97.50 202 VAL A O 1
ATOM 1512 N N . ASP A 1 203 ? -10.234 7.134 16.268 1.00 97.12 203 ASP A N 1
ATOM 1513 C CA . ASP A 1 203 ? -11.460 7.242 17.048 1.00 97.12 203 ASP A CA 1
ATOM 1514 C C . ASP A 1 203 ? -11.212 6.677 18.457 1.00 97.12 203 ASP A C 1
ATOM 1516 O O . ASP A 1 203 ? -10.725 5.559 18.604 1.00 97.12 203 ASP A O 1
ATOM 1520 N N . VAL A 1 204 ? -11.559 7.427 19.503 1.00 98.06 204 VAL A N 1
ATOM 1521 C CA . VAL A 1 204 ? -11.558 6.964 20.899 1.00 98.06 204 VAL A CA 1
ATOM 1522 C C . VAL A 1 204 ? -13.006 6.846 21.353 1.00 98.06 204 VAL A C 1
ATOM 1524 O O . VAL A 1 204 ? -13.696 7.856 21.478 1.00 98.06 204 VAL A O 1
ATOM 1527 N N . ALA A 1 205 ? -13.465 5.619 21.586 1.00 96.25 205 ALA A N 1
ATOM 1528 C CA . ALA A 1 205 ? -14.833 5.311 21.984 1.00 96.25 205 ALA A CA 1
ATOM 1529 C C . ALA A 1 205 ? -14.888 4.845 23.444 1.00 96.25 205 ALA A C 1
ATOM 1531 O O . ALA A 1 205 ? -14.169 3.922 23.841 1.00 96.25 205 ALA A O 1
ATOM 1532 N N . ALA A 1 206 ? -15.764 5.450 24.243 1.00 94.62 206 ALA A N 1
ATOM 1533 C CA . ALA A 1 206 ? -16.037 4.984 25.593 1.00 94.62 206 ALA A CA 1
ATOM 1534 C C . ALA A 1 206 ? -16.752 3.627 25.539 1.00 94.62 206 ALA A C 1
ATOM 1536 O O . ALA A 1 206 ? -17.733 3.444 24.823 1.00 94.62 206 ALA A O 1
ATOM 1537 N N . SER A 1 207 ? -16.273 2.657 26.313 1.00 90.44 207 SER A N 1
ATOM 1538 C CA . SER A 1 207 ? -16.821 1.306 26.331 1.00 90.44 207 SER A CA 1
ATOM 1539 C C . SER A 1 207 ? -17.102 0.844 27.752 1.00 90.44 207 SER A C 1
ATOM 1541 O O . SER A 1 207 ? -16.207 0.754 28.592 1.00 90.44 207 SER A O 1
ATOM 1543 N N . ALA A 1 208 ? -18.358 0.472 28.005 1.00 87.56 208 ALA A N 1
ATOM 1544 C CA . ALA A 1 208 ? -18.761 -0.219 29.230 1.00 87.56 208 ALA A CA 1
ATOM 1545 C C . ALA A 1 208 ? -18.446 -1.730 29.193 1.00 87.56 208 ALA A C 1
ATOM 1547 O O . ALA A 1 208 ? -18.771 -2.454 30.137 1.00 87.56 208 ALA A O 1
ATOM 1548 N N . ALA A 1 209 ? -17.857 -2.230 28.099 1.00 85.44 209 ALA A N 1
ATOM 1549 C CA . ALA A 1 209 ? -17.513 -3.636 27.960 1.00 85.44 209 ALA A CA 1
ATOM 1550 C C . ALA A 1 209 ? -16.424 -4.052 28.960 1.00 85.44 209 ALA A C 1
ATOM 1552 O O . ALA A 1 209 ? -15.609 -3.251 29.421 1.00 85.44 209 ALA A O 1
ATOM 1553 N N . ALA A 1 210 ? -16.376 -5.351 29.264 1.00 90.06 210 ALA A N 1
ATOM 1554 C CA . ALA A 1 210 ? -15.263 -5.916 30.013 1.00 90.06 210 ALA A CA 1
ATOM 1555 C C . ALA A 1 210 ? -13.933 -5.663 29.282 1.00 90.06 210 ALA A C 1
ATOM 1557 O O . ALA A 1 210 ? -13.896 -5.502 28.060 1.00 90.06 210 ALA A O 1
ATOM 1558 N N . ARG A 1 211 ? -12.825 -5.694 30.032 1.00 93.62 211 ARG A N 1
ATOM 1559 C CA . ARG A 1 211 ? -11.483 -5.592 29.452 1.00 93.62 211 ARG A CA 1
ATOM 1560 C C . ARG A 1 211 ? -11.301 -6.630 28.342 1.00 93.62 211 ARG A C 1
ATOM 1562 O O . ARG A 1 211 ? -11.675 -7.803 28.511 1.00 93.62 211 ARG A O 1
ATOM 1569 N N . GLY A 1 212 ? -10.738 -6.179 27.226 1.00 94.62 212 GLY A N 1
ATOM 1570 C CA . GLY A 1 212 ? -10.443 -7.036 26.089 1.00 94.62 212 GLY A CA 1
ATOM 1571 C C . GLY A 1 212 ? -9.437 -8.135 26.441 1.00 94.62 212 GLY A C 1
ATOM 1572 O O . GLY A 1 212 ? -8.637 -8.001 27.370 1.00 94.62 212 GLY A O 1
ATOM 1573 N N . LEU A 1 213 ? -9.499 -9.241 25.704 1.00 96.12 213 LEU A N 1
ATOM 1574 C CA . LEU A 1 213 ? -8.516 -10.318 25.740 1.00 96.12 213 LEU A CA 1
ATOM 1575 C C . LEU A 1 213 ? -7.799 -10.343 24.392 1.00 96.12 213 LEU A C 1
ATOM 1577 O O . LEU A 1 213 ? -8.381 -10.781 23.402 1.00 96.12 213 LEU A O 1
ATOM 1581 N N . GLN A 1 214 ? -6.554 -9.871 24.369 1.00 96.94 214 GLN A N 1
ATOM 1582 C CA . GLN A 1 214 ? -5.722 -9.887 23.169 1.00 96.94 214 GLN A CA 1
ATOM 1583 C C . GLN A 1 214 ? -5.278 -11.326 22.862 1.00 96.94 214 GLN A C 1
ATOM 1585 O O . GLN A 1 214 ? -4.518 -11.915 23.629 1.00 96.94 214 GLN A O 1
ATOM 1590 N N . ALA A 1 215 ? -5.797 -11.889 21.774 1.00 96.56 215 ALA A N 1
ATOM 1591 C CA . ALA A 1 215 ? -5.467 -13.206 21.218 1.00 96.56 215 ALA A CA 1
ATOM 1592 C C . ALA A 1 215 ? -5.961 -13.275 19.752 1.00 96.56 215 ALA A C 1
ATOM 1594 O O . ALA A 1 215 ? -6.086 -12.227 19.115 1.00 96.56 215 ALA A O 1
ATOM 1595 N N . GLY A 1 216 ? -6.235 -14.463 19.197 1.00 97.25 216 GLY A N 1
ATOM 1596 C CA . GLY A 1 216 ? -6.681 -14.604 17.802 1.00 97.25 216 GLY A CA 1
ATOM 1597 C C . GLY A 1 216 ? -7.923 -13.763 17.491 1.00 97.25 216 GLY A C 1
ATOM 1598 O O . GLY A 1 216 ? -8.863 -13.753 18.283 1.00 97.25 216 GLY A O 1
ATOM 1599 N N . GLY A 1 217 ? -7.911 -13.034 16.375 1.00 97.50 217 GLY A N 1
ATOM 1600 C CA . GLY A 1 217 ? -8.997 -12.131 15.980 1.00 97.50 217 GLY A CA 1
ATOM 1601 C C . GLY A 1 217 ? -8.963 -10.756 16.645 1.00 97.50 217 GLY A C 1
ATOM 1602 O O . GLY A 1 217 ? -9.977 -10.066 16.675 1.00 97.50 217 GLY A O 1
ATOM 1603 N N . THR A 1 218 ? -7.831 -10.342 17.224 1.00 98.44 218 THR A N 1
ATOM 1604 C CA . THR A 1 218 ? -7.699 -9.015 17.853 1.00 98.44 218 THR A CA 1
ATOM 1605 C C . THR A 1 218 ? -6.458 -8.276 17.372 1.00 98.44 218 THR A C 1
ATOM 1607 O O . THR A 1 218 ? -5.466 -8.884 16.961 1.00 98.44 218 THR A O 1
ATOM 1610 N N . VAL A 1 219 ? -6.505 -6.945 17.449 1.00 98.62 219 VAL A N 1
ATOM 1611 C CA . VAL A 1 219 ? -5.353 -6.090 17.156 1.00 98.62 219 VAL A CA 1
ATOM 1612 C C . VAL A 1 219 ? -4.300 -6.242 18.257 1.00 98.62 219 VAL A C 1
ATOM 1614 O O . VAL A 1 219 ? -4.585 -6.117 19.454 1.00 98.62 219 VAL A O 1
ATOM 1617 N N . HIS A 1 220 ? -3.059 -6.491 17.844 1.00 97.75 220 HIS A N 1
ATOM 1618 C CA . HIS A 1 220 ? -1.893 -6.508 18.716 1.00 97.75 220 HIS A CA 1
ATOM 1619 C C . HIS A 1 220 ? -1.416 -5.086 19.027 1.00 97.75 220 HIS A C 1
ATOM 1621 O O . HIS A 1 220 ? -1.192 -4.749 20.193 1.00 97.75 220 HIS A O 1
ATOM 1627 N N . HIS A 1 221 ? -1.211 -4.272 17.989 1.00 98.50 221 HIS A N 1
ATOM 1628 C CA . HIS A 1 221 ? -0.747 -2.892 18.111 1.00 98.50 221 HIS A CA 1
ATOM 1629 C C . HIS A 1 221 ? -1.129 -2.040 16.896 1.00 98.50 221 HIS A C 1
ATOM 1631 O O . HIS A 1 221 ? -1.425 -2.561 15.819 1.00 98.50 221 HIS A O 1
ATOM 1637 N N . VAL A 1 222 ? -1.072 -0.722 17.087 1.00 98.62 222 VAL A N 1
ATOM 1638 C CA . VAL A 1 222 ? -1.238 0.286 16.033 1.00 98.62 222 VAL A CA 1
ATOM 1639 C C . VAL A 1 222 ? 0.042 1.103 15.926 1.00 98.62 222 VAL A C 1
ATOM 1641 O O . VAL A 1 222 ? 0.553 1.580 16.940 1.00 98.62 222 VAL A O 1
ATOM 1644 N N . ALA A 1 223 ? 0.543 1.279 14.707 1.00 98.44 223 ALA A N 1
ATOM 1645 C CA . ALA A 1 223 ? 1.737 2.060 14.434 1.00 98.44 223 ALA A CA 1
ATOM 1646 C C . ALA A 1 223 ? 1.402 3.409 13.790 1.00 98.44 223 ALA A C 1
ATOM 1648 O O . ALA A 1 223 ? 0.554 3.489 12.901 1.00 98.44 223 ALA A O 1
ATOM 1649 N N . PHE A 1 224 ? 2.124 4.456 14.184 1.00 97.69 224 PHE A N 1
ATOM 1650 C CA . PHE A 1 224 ? 2.049 5.801 13.614 1.00 97.69 224 PHE A CA 1
ATOM 1651 C C . PHE A 1 224 ? 3.335 6.153 12.871 1.00 97.69 224 PHE A C 1
ATOM 1653 O O . PHE A 1 224 ? 4.429 5.725 13.248 1.00 97.69 224 PHE A O 1
ATOM 1660 N N . ARG A 1 225 ? 3.200 6.956 11.816 1.00 95.56 225 ARG A N 1
ATOM 1661 C CA . ARG A 1 225 ? 4.305 7.319 10.927 1.00 95.56 225 ARG A CA 1
ATOM 1662 C C . ARG A 1 225 ? 5.269 8.303 11.577 1.00 95.56 225 ARG A C 1
ATOM 1664 O O . ARG A 1 225 ? 4.866 9.369 12.049 1.00 95.56 225 ARG A O 1
ATOM 1671 N N . ALA A 1 226 ? 6.553 7.982 11.497 1.00 93.75 226 ALA A N 1
ATOM 1672 C CA . ALA A 1 226 ? 7.649 8.931 11.573 1.00 93.75 226 ALA A CA 1
ATOM 1673 C C . ALA A 1 226 ? 8.303 9.039 10.182 1.00 93.75 226 ALA A C 1
ATOM 1675 O O . ALA A 1 226 ? 8.694 8.019 9.617 1.00 93.75 226 ALA A O 1
ATOM 1676 N N . PRO A 1 227 ? 8.482 10.245 9.620 1.00 90.19 227 PRO A N 1
ATOM 1677 C CA . PRO A 1 227 ? 9.090 10.397 8.295 1.00 90.19 227 PRO A CA 1
ATOM 1678 C C . PRO A 1 227 ? 10.543 9.901 8.253 1.00 90.19 227 PRO A C 1
ATOM 1680 O O . PRO A 1 227 ? 11.020 9.422 7.227 1.00 90.19 227 PRO A O 1
ATOM 1683 N N . ASP A 1 228 ? 11.256 9.994 9.378 1.00 89.38 228 ASP A N 1
ATOM 1684 C CA . ASP A 1 228 ? 12.644 9.574 9.499 1.00 89.38 228 ASP A CA 1
ATOM 1685 C C . ASP A 1 228 ? 13.007 9.151 10.933 1.00 89.38 228 ASP A C 1
ATOM 1687 O O . ASP A 1 228 ? 12.265 9.350 11.904 1.00 89.38 228 ASP A O 1
ATOM 1691 N N . ARG A 1 229 ? 14.204 8.569 11.063 1.00 93.19 229 ARG A N 1
ATOM 1692 C CA . ARG A 1 229 ? 14.771 8.131 12.343 1.00 93.19 229 ARG A CA 1
ATOM 1693 C C . ARG A 1 229 ? 14.975 9.283 13.330 1.00 93.19 229 ARG A C 1
ATOM 1695 O O . ARG A 1 229 ? 14.758 9.097 14.523 1.00 93.19 229 ARG A O 1
ATOM 1702 N N . ALA A 1 230 ? 15.374 10.468 12.865 1.00 93.50 230 ALA A N 1
ATOM 1703 C CA . ALA A 1 230 ? 15.609 11.615 13.747 1.00 93.50 230 ALA A CA 1
ATOM 1704 C C . ALA A 1 230 ? 14.309 12.060 14.440 1.00 93.50 230 ALA A C 1
ATOM 1706 O O . ALA A 1 230 ? 14.300 12.385 15.633 1.00 93.50 230 ALA A O 1
ATOM 1707 N N . THR A 1 231 ? 13.200 12.011 13.703 1.00 92.62 231 THR A N 1
ATOM 1708 C CA . THR A 1 231 ? 11.853 12.265 14.198 1.00 92.62 231 THR A CA 1
ATOM 1709 C C . THR A 1 231 ? 11.450 11.192 15.206 1.00 92.62 231 THR A C 1
ATOM 1711 O O . THR A 1 231 ? 11.072 11.544 16.324 1.00 92.62 231 THR A O 1
ATOM 1714 N N . GLN A 1 232 ? 11.620 9.901 14.887 1.00 95.62 232 GLN A N 1
ATOM 1715 C CA . GLN A 1 232 ? 11.359 8.793 15.822 1.00 95.62 232 GLN A CA 1
ATOM 1716 C C . GLN A 1 232 ? 12.163 8.914 17.131 1.00 95.62 232 GLN A C 1
ATOM 1718 O O . GLN A 1 232 ? 11.616 8.730 18.216 1.00 95.62 232 GLN A O 1
ATOM 1723 N N . GLU A 1 233 ? 13.444 9.279 17.067 1.00 96.00 233 GLU A N 1
ATOM 1724 C CA . GLU A 1 233 ? 14.284 9.506 18.253 1.00 96.00 233 GLU A CA 1
ATOM 1725 C C . GLU A 1 233 ? 13.786 10.683 19.102 1.00 96.00 233 GLU A C 1
ATOM 1727 O O . GLU A 1 233 ? 13.860 10.665 20.333 1.00 96.00 233 GLU A O 1
ATOM 1732 N N . SER A 1 234 ? 13.266 11.729 18.460 1.00 94.81 234 SER A N 1
ATOM 1733 C CA . SER A 1 234 ? 12.679 12.868 19.162 1.00 94.81 234 SER A CA 1
ATOM 1734 C C . SER A 1 234 ? 11.381 12.490 19.881 1.00 94.81 234 SER A C 1
ATOM 1736 O O . SER A 1 234 ? 11.188 12.857 21.043 1.00 94.81 234 SER A O 1
ATOM 1738 N N . TRP A 1 235 ? 10.542 11.683 19.230 1.00 93.94 235 TRP A N 1
ATOM 1739 C CA . TRP A 1 235 ? 9.365 11.060 19.831 1.00 93.94 235 TRP A CA 1
ATOM 1740 C C . TRP A 1 235 ? 9.711 10.198 21.036 1.00 93.94 235 TRP A C 1
ATOM 1742 O O . TRP A 1 235 ? 9.136 10.386 22.107 1.00 93.94 235 TRP A O 1
ATOM 1752 N N . GLN A 1 236 ? 10.692 9.307 20.888 1.00 96.38 236 GLN A N 1
ATOM 1753 C CA . GLN A 1 236 ? 11.157 8.444 21.969 1.00 96.38 236 GLN A CA 1
ATOM 1754 C C . GLN A 1 236 ? 11.568 9.276 23.189 1.00 96.38 236 GLN A C 1
ATOM 1756 O O . GLN A 1 236 ? 11.093 9.026 24.295 1.00 96.38 236 GLN A O 1
ATOM 1761 N N . ARG A 1 237 ? 12.384 10.323 22.992 1.00 96.31 237 ARG A N 1
ATOM 1762 C CA . ARG A 1 237 ? 12.800 11.226 24.078 1.00 96.31 237 ARG A CA 1
ATOM 1763 C C . ARG A 1 237 ? 11.615 11.926 24.741 1.00 96.31 237 ARG A C 1
ATOM 1765 O O . ARG A 1 237 ? 11.590 12.008 25.966 1.00 96.31 237 ARG A O 1
ATOM 1772 N N . ARG A 1 238 ? 10.644 12.421 23.963 1.00 95.06 238 ARG A N 1
ATOM 1773 C CA . ARG A 1 238 ? 9.439 13.090 24.489 1.00 95.06 238 ARG A CA 1
ATOM 1774 C C . ARG A 1 238 ? 8.604 12.142 25.350 1.00 95.06 238 ARG A C 1
ATOM 1776 O O . ARG A 1 238 ? 8.229 12.509 26.459 1.00 95.06 238 ARG A O 1
ATOM 1783 N N . LEU A 1 239 ? 8.353 10.928 24.863 1.00 96.06 239 LEU A N 1
ATOM 1784 C CA . LEU A 1 239 ? 7.555 9.914 25.558 1.00 96.06 239 LEU A CA 1
ATOM 1785 C C . LEU A 1 239 ? 8.252 9.423 26.839 1.00 96.06 239 LEU A C 1
ATOM 1787 O O . LEU A 1 239 ? 7.619 9.344 27.890 1.00 96.06 239 LEU A O 1
ATOM 1791 N N . VAL A 1 240 ? 9.569 9.186 26.788 1.00 97.00 240 VAL A N 1
ATOM 1792 C CA . VAL A 1 240 ? 10.373 8.827 27.971 1.00 97.00 240 VAL A CA 1
ATOM 1793 C C . VAL A 1 240 ? 10.393 9.965 28.995 1.00 97.00 240 VAL A C 1
ATOM 1795 O O . VAL A 1 240 ? 10.222 9.719 30.187 1.00 97.00 240 VAL A O 1
ATOM 1798 N N . ALA A 1 241 ? 10.546 11.219 28.557 1.00 96.62 241 ALA A N 1
ATOM 1799 C CA . ALA A 1 241 ? 10.502 12.383 29.446 1.00 96.62 241 ALA A CA 1
ATOM 1800 C C . ALA A 1 241 ? 9.126 12.573 30.110 1.00 96.62 241 ALA A C 1
ATOM 1802 O O . ALA A 1 241 ? 9.053 13.086 31.225 1.00 96.62 241 ALA A O 1
ATOM 1803 N N . ALA A 1 242 ? 8.051 12.124 29.455 1.00 95.44 242 ALA A N 1
ATOM 1804 C CA . ALA A 1 242 ? 6.701 12.076 30.013 1.00 95.44 242 ALA A CA 1
ATOM 1805 C C . ALA A 1 242 ? 6.465 10.878 30.961 1.00 95.44 242 ALA A C 1
ATOM 1807 O O . ALA A 1 242 ? 5.375 10.739 31.512 1.00 95.44 242 ALA A O 1
ATOM 1808 N N . GLY A 1 243 ? 7.472 10.023 31.178 1.00 96.12 243 GLY A N 1
ATOM 1809 C CA . GLY A 1 243 ? 7.417 8.896 32.112 1.00 96.12 243 GLY A CA 1
ATOM 1810 C C . GLY A 1 243 ? 6.834 7.605 31.535 1.00 96.12 243 GLY A C 1
ATOM 1811 O O . GLY A 1 243 ? 6.557 6.679 32.298 1.00 96.12 243 GLY A O 1
ATOM 1812 N N . LEU A 1 244 ? 6.647 7.515 30.214 1.00 96.38 244 LEU A N 1
ATOM 1813 C CA . LEU A 1 244 ? 6.171 6.290 29.573 1.00 96.38 244 LEU A CA 1
ATOM 1814 C C . LEU A 1 244 ? 7.314 5.269 29.421 1.00 96.38 244 LEU A C 1
ATOM 1816 O O . LEU A 1 244 ? 8.432 5.647 29.061 1.00 96.38 244 LEU A O 1
ATOM 1820 N N . PRO A 1 245 ? 7.054 3.969 29.649 1.00 95.75 245 PRO A N 1
ATOM 1821 C CA . PRO A 1 245 ? 8.003 2.913 29.325 1.00 95.75 245 PRO A CA 1
ATOM 1822 C C . PRO A 1 245 ? 8.024 2.700 27.806 1.00 95.75 245 PRO A C 1
ATOM 1824 O O . PRO A 1 245 ? 7.102 2.113 27.239 1.00 95.75 245 PRO A O 1
ATOM 1827 N N . VAL A 1 246 ? 9.078 3.193 27.159 1.00 97.44 246 VAL A N 1
ATOM 1828 C CA . VAL A 1 246 ? 9.301 3.063 25.713 1.00 97.44 246 VAL A CA 1
ATOM 1829 C C . VAL A 1 246 ? 10.456 2.098 25.468 1.00 97.44 246 VAL A C 1
ATOM 1831 O O . VAL A 1 246 ? 11.453 2.141 26.189 1.00 97.44 246 VAL A O 1
ATOM 1834 N N . THR A 1 247 ? 10.335 1.227 24.468 1.00 96.62 247 THR A N 1
ATOM 1835 C CA . THR A 1 247 ? 11.433 0.333 24.069 1.00 96.62 247 THR A CA 1
ATOM 1836 C C . THR A 1 247 ? 12.620 1.106 23.494 1.00 96.62 247 THR A C 1
ATOM 1838 O O . THR A 1 247 ? 12.490 2.261 23.074 1.00 96.62 247 THR A O 1
ATOM 1841 N N . ASP A 1 248 ? 13.767 0.433 23.383 1.00 95.56 248 ASP A N 1
ATOM 1842 C CA . ASP A 1 248 ? 14.827 0.855 22.466 1.00 95.56 248 ASP A CA 1
ATOM 1843 C C . ASP A 1 248 ? 14.312 0.892 21.015 1.00 95.56 248 ASP A C 1
ATOM 1845 O O . ASP A 1 248 ? 13.251 0.339 20.700 1.00 95.56 248 ASP A O 1
ATOM 1849 N N . ILE A 1 249 ? 15.063 1.552 20.129 1.00 95.12 249 ILE A N 1
ATOM 1850 C CA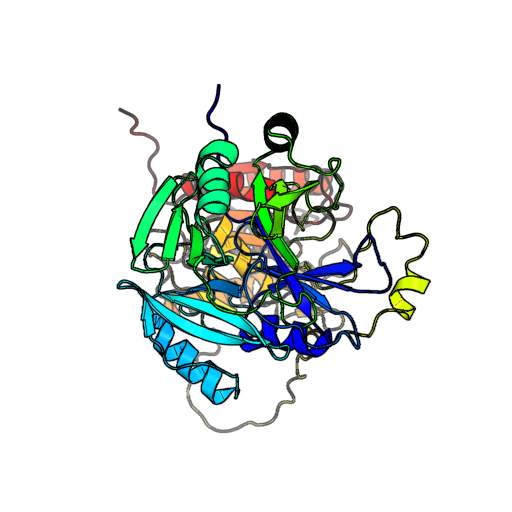 . ILE A 1 249 ? 14.756 1.548 18.695 1.00 95.12 249 ILE A CA 1
ATOM 1851 C C . ILE A 1 249 ? 15.145 0.190 18.122 1.00 95.12 249 ILE A C 1
ATOM 1853 O O . ILE A 1 249 ? 16.325 -0.164 18.092 1.00 95.12 249 ILE A O 1
ATOM 1857 N N . LEU A 1 250 ? 14.146 -0.540 17.643 1.00 91.12 250 LEU A N 1
ATOM 1858 C CA . LEU A 1 250 ? 14.286 -1.868 17.065 1.00 91.12 250 LEU A CA 1
ATOM 1859 C C . LEU A 1 250 ? 14.379 -1.769 15.542 1.00 91.12 250 LEU A C 1
ATOM 1861 O O . LEU A 1 250 ? 13.641 -1.006 14.919 1.00 91.12 250 LEU A O 1
ATOM 1865 N N . ASP A 1 251 ? 15.279 -2.546 14.945 1.00 91.31 251 ASP A N 1
ATOM 1866 C CA . ASP A 1 251 ? 15.357 -2.716 13.494 1.00 91.31 251 ASP A CA 1
ATOM 1867 C C . ASP A 1 251 ? 14.401 -3.837 13.067 1.00 91.31 251 ASP A C 1
ATOM 1869 O O . ASP A 1 251 ? 14.556 -4.991 13.474 1.00 91.31 251 ASP A O 1
ATOM 1873 N N . ARG A 1 252 ? 13.388 -3.486 12.272 1.00 91.00 252 ARG A N 1
ATOM 1874 C CA . ARG A 1 252 ? 12.419 -4.426 11.695 1.00 91.00 252 ARG A CA 1
ATOM 1875 C C . ARG A 1 252 ? 12.681 -4.661 10.206 1.00 91.00 252 ARG A C 1
ATOM 1877 O O . ARG A 1 252 ? 11.786 -5.120 9.504 1.00 91.00 252 ARG A O 1
ATOM 1884 N N . GLN A 1 253 ? 13.896 -4.367 9.729 1.00 89.06 253 GLN A N 1
ATOM 1885 C CA . GLN A 1 253 ? 14.392 -4.487 8.352 1.00 89.06 253 GLN A CA 1
ATOM 1886 C C . GLN A 1 253 ? 13.721 -3.536 7.347 1.00 89.06 253 GLN A C 1
ATOM 1888 O O . GLN A 1 253 ? 14.406 -2.848 6.591 1.00 89.06 253 GLN A O 1
ATOM 1893 N N . TYR A 1 254 ? 12.391 -3.475 7.343 1.00 94.00 254 TYR A N 1
ATOM 1894 C CA . TYR A 1 254 ? 11.585 -2.639 6.446 1.00 94.00 254 TYR A CA 1
ATOM 1895 C C . TYR A 1 254 ? 11.357 -1.229 7.001 1.00 94.00 254 TYR A C 1
ATOM 1897 O O . TYR A 1 254 ? 11.069 -0.306 6.245 1.00 94.00 254 TYR A O 1
ATOM 1905 N N . PHE A 1 255 ? 11.497 -1.072 8.316 1.00 96.00 255 PHE A N 1
ATOM 1906 C CA . PHE A 1 255 ? 11.375 0.169 9.076 1.00 96.00 255 PHE A CA 1
ATOM 1907 C C . PHE A 1 255 ? 12.055 -0.008 10.442 1.00 96.00 255 PHE A C 1
ATOM 1909 O O . PHE A 1 255 ? 12.378 -1.130 10.843 1.00 96.00 255 PHE A O 1
ATOM 1916 N N . THR A 1 256 ? 12.282 1.084 11.174 1.00 96.38 256 THR A N 1
ATOM 1917 C CA . THR A 1 256 ? 12.639 1.021 12.597 1.00 96.38 256 THR A CA 1
ATOM 1918 C C . THR A 1 256 ? 11.437 1.350 13.460 1.00 96.38 256 THR A C 1
ATOM 1920 O O . THR A 1 256 ? 10.591 2.150 13.061 1.00 96.38 256 THR A O 1
ATOM 1923 N N . SER A 1 257 ? 11.390 0.793 14.669 1.00 96.75 257 SER A N 1
ATOM 1924 C CA . SER A 1 257 ? 10.215 0.857 15.544 1.00 96.75 257 SER A CA 1
ATOM 1925 C C . SER A 1 257 ? 10.578 1.186 16.988 1.00 96.75 257 SER A C 1
ATOM 1927 O O . SER A 1 257 ? 11.584 0.704 17.509 1.00 96.75 257 SER A O 1
ATOM 1929 N N . ILE A 1 258 ? 9.713 1.941 17.662 1.00 97.94 258 ILE A N 1
ATOM 1930 C CA . ILE A 1 258 ? 9.650 2.029 19.130 1.00 97.94 258 ILE A CA 1
ATOM 1931 C C . ILE A 1 258 ? 8.236 1.691 19.583 1.00 97.94 258 ILE A C 1
ATOM 1933 O O . ILE A 1 258 ? 7.280 2.071 18.912 1.00 97.94 258 ILE A O 1
ATOM 1937 N N . TYR A 1 259 ? 8.100 1.032 20.730 1.00 98.44 259 TYR A N 1
ATOM 1938 C CA . TYR A 1 259 ? 6.812 0.599 21.269 1.00 98.44 259 TYR A CA 1
ATOM 1939 C C . TYR A 1 259 ? 6.570 1.183 22.657 1.00 98.44 259 TYR A C 1
ATOM 1941 O O . TYR A 1 259 ? 7.497 1.285 23.464 1.00 98.44 259 TYR A O 1
ATOM 1949 N N . PHE A 1 260 ? 5.320 1.529 22.952 1.00 98.31 260 PHE A N 1
ATOM 1950 C CA . PHE A 1 260 ? 4.878 1.990 24.268 1.00 98.31 260 PHE A CA 1
ATOM 1951 C C . PHE A 1 260 ? 3.378 1.735 24.434 1.00 98.31 260 PHE A C 1
ATOM 1953 O O . PHE A 1 260 ? 2.632 1.716 23.459 1.00 98.31 260 PHE A O 1
ATOM 1960 N N . ARG A 1 261 ? 2.914 1.520 25.666 1.00 97.69 261 ARG A N 1
ATOM 1961 C CA . ARG A 1 261 ? 1.474 1.391 25.938 1.00 97.69 261 ARG A CA 1
ATOM 1962 C C . ARG A 1 261 ? 0.889 2.745 26.296 1.00 97.69 261 ARG A C 1
ATOM 1964 O O . ARG A 1 261 ? 1.460 3.451 27.127 1.00 97.69 261 ARG A O 1
ATOM 1971 N N . GLU A 1 262 ? -0.238 3.087 25.685 1.00 96.25 262 GLU A N 1
ATOM 1972 C CA . GLU A 1 262 ? -1.025 4.238 26.118 1.00 96.25 262 GLU A CA 1
ATOM 1973 C C . GLU A 1 262 ? -1.816 3.901 27.409 1.00 96.25 262 GLU A C 1
ATOM 1975 O O . GLU A 1 262 ? -1.887 2.727 27.792 1.00 96.25 262 GLU A O 1
ATOM 1980 N N . PRO A 1 263 ? -2.329 4.902 28.153 1.00 95.94 263 PRO A N 1
ATOM 1981 C CA . PRO A 1 263 ? -2.960 4.701 29.460 1.00 95.94 263 PRO A CA 1
ATOM 1982 C C . PRO A 1 263 ? -4.104 3.674 29.523 1.00 95.94 263 PRO A C 1
ATOM 1984 O O . PRO A 1 263 ? -4.271 3.029 30.562 1.00 95.94 263 PRO A O 1
ATOM 1987 N N . GLY A 1 264 ? -4.879 3.529 28.451 1.00 94.25 264 GLY A N 1
ATOM 1988 C CA . GLY A 1 264 ? -5.962 2.557 28.286 1.00 94.25 264 GLY A CA 1
ATOM 1989 C C . GLY A 1 264 ? -5.499 1.101 28.166 1.00 94.25 264 GLY A C 1
ATOM 1990 O O . GLY A 1 264 ? -6.195 0.158 28.560 1.00 94.25 264 GLY A O 1
ATOM 1991 N N . GLY A 1 265 ? -4.255 0.905 27.734 1.00 94.50 265 GLY A N 1
ATOM 1992 C CA . GLY A 1 265 ? -3.572 -0.374 27.596 1.00 94.50 265 GLY A CA 1
ATOM 1993 C C . GLY A 1 265 ? -3.258 -0.774 26.155 1.00 94.50 265 GLY A C 1
ATOM 1994 O O . GLY A 1 265 ? -2.521 -1.755 25.977 1.00 94.50 265 GLY A O 1
ATOM 1995 N N . VAL A 1 266 ? -3.743 -0.033 25.155 1.00 97.56 266 VAL A N 1
ATOM 1996 C CA . VAL A 1 266 ? -3.432 -0.268 23.742 1.00 97.56 266 VAL A CA 1
ATOM 1997 C C . VAL A 1 266 ? -1.926 -0.118 23.527 1.00 97.56 266 VAL A C 1
ATOM 1999 O O . VAL A 1 266 ? -1.274 0.779 24.066 1.00 97.56 266 VAL A O 1
ATOM 2002 N N . LEU A 1 267 ? -1.337 -1.046 22.770 1.00 98.25 267 LEU A N 1
ATOM 2003 C CA . LEU A 1 267 ? 0.071 -0.966 22.402 1.00 98.25 267 LEU A CA 1
ATOM 2004 C C . LEU A 1 267 ? 0.212 -0.086 21.160 1.00 98.25 267 LEU A C 1
ATOM 2006 O O . LEU A 1 267 ? -0.325 -0.410 20.101 1.00 98.25 267 LEU A O 1
ATOM 2010 N N . PHE A 1 268 ? 0.949 1.007 21.303 1.00 98.69 268 PHE A N 1
ATOM 2011 C CA . PHE A 1 268 ? 1.314 1.893 20.212 1.00 98.69 268 PHE A CA 1
ATOM 2012 C C . PHE A 1 268 ? 2.742 1.646 19.752 1.00 98.69 268 PHE A C 1
ATOM 2014 O O . PHE A 1 268 ? 3.622 1.258 20.526 1.00 98.69 268 PHE A O 1
ATOM 2021 N N . GLU A 1 269 ? 2.954 1.922 18.473 1.00 98.56 269 GLU A N 1
ATOM 2022 C CA . GLU A 1 269 ? 4.246 1.931 17.813 1.00 98.56 269 GLU A CA 1
ATOM 2023 C C . GLU A 1 269 ? 4.456 3.275 17.097 1.00 98.56 269 GLU A C 1
ATOM 2025 O O . GLU A 1 269 ? 3.519 3.845 16.542 1.00 98.56 269 GLU A O 1
ATOM 2030 N N . ILE A 1 270 ? 5.689 3.784 17.085 1.00 98.00 270 ILE A N 1
ATOM 2031 C CA . ILE A 1 270 ? 6.117 4.799 16.109 1.00 98.00 270 ILE A CA 1
ATOM 2032 C C . ILE A 1 270 ? 7.076 4.109 15.144 1.00 98.00 270 ILE A C 1
ATOM 2034 O O . ILE A 1 270 ? 8.114 3.620 15.593 1.00 98.00 270 ILE A O 1
ATOM 2038 N N . ALA A 1 271 ? 6.749 4.092 13.852 1.00 97.44 271 ALA A N 1
ATOM 2039 C CA . ALA A 1 271 ? 7.488 3.388 12.802 1.00 97.44 271 ALA A CA 1
ATOM 2040 C C . ALA A 1 271 ? 7.984 4.354 11.720 1.00 97.44 271 ALA A C 1
ATOM 2042 O O . ALA A 1 271 ? 7.262 5.279 11.341 1.00 97.44 271 ALA A O 1
ATOM 2043 N N . THR A 1 272 ? 9.209 4.164 11.227 1.00 96.25 272 THR A N 1
ATOM 2044 C CA . THR A 1 272 ? 9.757 5.013 10.157 1.00 96.25 272 THR A CA 1
ATOM 2045 C C . THR A 1 272 ? 9.211 4.637 8.783 1.00 96.25 272 THR A C 1
ATOM 2047 O O . THR A 1 272 ? 9.203 3.464 8.444 1.00 96.25 272 THR A O 1
ATOM 2050 N N . ASP A 1 273 ? 8.879 5.616 7.939 1.00 93.31 273 ASP A N 1
ATOM 2051 C CA . ASP A 1 273 ? 8.343 5.361 6.586 1.00 93.31 273 ASP A CA 1
ATOM 2052 C C . ASP A 1 273 ? 9.319 4.608 5.652 1.00 93.31 273 ASP A C 1
ATOM 2054 O O . ASP A 1 273 ? 8.913 3.996 4.667 1.00 93.31 273 ASP A O 1
ATOM 2058 N N . THR A 1 274 ? 10.623 4.683 5.928 1.00 88.94 274 THR A N 1
ATOM 2059 C CA . THR A 1 274 ? 11.692 4.086 5.110 1.00 88.94 274 THR A CA 1
ATOM 2060 C C . THR A 1 274 ? 12.480 3.040 5.911 1.00 88.94 274 THR A C 1
ATOM 2062 O O . THR A 1 274 ? 12.534 3.143 7.143 1.00 88.94 274 THR A O 1
ATOM 2065 N N . PRO A 1 275 ? 13.124 2.050 5.249 1.00 91.12 275 PRO A N 1
ATOM 2066 C CA . PRO A 1 275 ? 13.321 1.898 3.795 1.00 91.12 275 PRO A CA 1
ATOM 2067 C C . PRO A 1 275 ? 12.149 1.315 2.981 1.00 91.12 275 PRO A C 1
ATOM 2069 O O . PRO A 1 275 ? 12.181 1.435 1.756 1.00 91.12 275 PRO A O 1
ATOM 2072 N N . GLY A 1 276 ? 11.140 0.712 3.615 1.00 91.00 276 GLY A N 1
ATOM 2073 C CA . GLY A 1 276 ? 10.007 0.056 2.951 1.00 91.00 276 GLY A CA 1
ATOM 2074 C C . GLY A 1 276 ? 10.306 -1.367 2.454 1.00 91.00 276 GLY A C 1
ATOM 2075 O O . GLY A 1 276 ? 11.427 -1.871 2.555 1.00 91.00 276 GLY A O 1
ATOM 2076 N N . PHE A 1 277 ? 9.297 -2.043 1.896 1.00 92.69 277 PHE A N 1
ATOM 2077 C CA . PHE A 1 277 ? 9.389 -3.468 1.531 1.00 92.69 277 PHE A CA 1
ATOM 2078 C C . PHE A 1 277 ? 10.242 -3.761 0.296 1.00 92.69 277 PHE A C 1
ATOM 2080 O O . PHE A 1 277 ? 10.621 -4.915 0.084 1.00 92.69 277 PHE A O 1
ATOM 2087 N N . THR A 1 278 ? 10.580 -2.738 -0.498 1.00 85.19 278 THR A N 1
ATOM 2088 C CA . THR A 1 278 ? 11.437 -2.901 -1.681 1.00 85.19 278 THR A CA 1
ATOM 2089 C C . THR A 1 278 ? 12.931 -2.944 -1.362 1.00 85.19 278 THR A C 1
ATOM 2091 O O . THR A 1 278 ? 13.765 -2.983 -2.267 1.00 85.19 278 THR A O 1
ATOM 2094 N N . VAL A 1 279 ? 13.292 -2.899 -0.076 1.00 87.81 279 VAL A N 1
ATOM 2095 C CA . VAL A 1 279 ? 14.685 -2.954 0.383 1.00 87.81 279 VAL A CA 1
ATOM 2096 C C . VAL A 1 279 ? 15.344 -4.308 0.096 1.00 87.81 279 VAL A C 1
ATOM 2098 O O . VAL A 1 279 ? 16.540 -4.352 -0.192 1.00 87.81 279 VAL A O 1
ATOM 2101 N N . ASP A 1 280 ? 14.575 -5.400 0.137 1.00 84.88 280 ASP A N 1
ATOM 2102 C CA . ASP A 1 280 ? 15.053 -6.782 -0.013 1.00 84.88 280 ASP A CA 1
ATOM 2103 C C . ASP A 1 280 ? 14.275 -7.609 -1.057 1.00 84.88 280 ASP A C 1
ATOM 2105 O O . ASP A 1 280 ? 14.631 -8.756 -1.340 1.00 84.88 280 ASP A O 1
ATOM 2109 N N . GLU A 1 281 ? 13.242 -7.029 -1.674 1.00 81.12 281 GLU A N 1
ATOM 2110 C CA . GLU A 1 281 ? 12.489 -7.621 -2.780 1.00 81.12 281 GLU A CA 1
ATOM 2111 C C . GLU A 1 281 ? 12.156 -6.573 -3.851 1.00 81.12 281 GLU A C 1
ATOM 2113 O O . GLU A 1 281 ? 11.737 -5.469 -3.520 1.00 81.12 281 GLU A O 1
ATOM 2118 N N . PRO A 1 282 ? 12.295 -6.883 -5.150 1.00 76.94 282 PRO A N 1
ATOM 2119 C CA . PRO A 1 282 ? 11.768 -6.027 -6.210 1.00 76.94 282 PRO A CA 1
ATOM 2120 C C . PRO A 1 282 ? 10.260 -5.772 -6.064 1.00 76.94 282 PRO A C 1
ATOM 2122 O O . PRO A 1 282 ? 9.512 -6.681 -5.710 1.00 76.94 282 PRO A O 1
ATOM 2125 N N . LEU A 1 283 ? 9.804 -4.565 -6.429 1.00 74.19 283 LEU A N 1
ATOM 2126 C CA . LEU A 1 283 ? 8.391 -4.149 -6.360 1.00 74.19 283 LEU A CA 1
ATOM 2127 C C . LEU A 1 283 ? 7.429 -5.169 -6.998 1.00 74.19 283 LEU A C 1
ATOM 2129 O O . LEU A 1 283 ? 6.359 -5.448 -6.466 1.00 74.19 283 LEU A O 1
ATOM 2133 N N . LEU A 1 284 ? 7.807 -5.739 -8.143 1.00 73.19 284 LEU A N 1
ATOM 2134 C CA . LEU A 1 284 ? 6.960 -6.666 -8.904 1.00 73.19 284 LEU A CA 1
ATOM 2135 C C . LEU A 1 284 ? 6.871 -8.057 -8.269 1.00 73.19 284 LEU A C 1
ATOM 2137 O O . LEU A 1 284 ? 5.909 -8.780 -8.488 1.00 73.19 284 LEU A O 1
ATOM 2141 N N . THR A 1 285 ? 7.837 -8.420 -7.430 1.00 77.88 285 THR A N 1
ATOM 2142 C CA . THR A 1 285 ? 7.909 -9.737 -6.785 1.00 77.88 285 THR A CA 1
ATOM 2143 C C . THR A 1 285 ? 7.647 -9.674 -5.282 1.00 77.88 285 THR A C 1
ATOM 2145 O O . THR A 1 285 ? 7.906 -10.656 -4.590 1.00 77.88 285 THR A O 1
ATOM 2148 N N . LEU A 1 286 ? 7.175 -8.533 -4.765 1.00 84.75 286 LEU A N 1
ATOM 2149 C CA . LEU A 1 286 ? 6.823 -8.380 -3.353 1.00 84.75 286 LEU A CA 1
ATOM 2150 C C . LEU A 1 286 ? 5.869 -9.486 -2.910 1.00 84.75 286 LEU A C 1
ATOM 2152 O O . LEU A 1 286 ? 4.892 -9.775 -3.602 1.00 84.75 286 LEU A O 1
ATOM 2156 N N . GLY A 1 287 ? 6.187 -10.089 -1.762 1.00 89.25 287 GLY A N 1
ATOM 2157 C CA . GLY A 1 287 ? 5.352 -11.090 -1.108 1.00 89.25 287 GLY A CA 1
ATOM 2158 C C . GLY A 1 287 ? 5.247 -12.429 -1.833 1.00 89.25 287 GLY A C 1
ATOM 2159 O O . GLY A 1 287 ? 4.475 -13.264 -1.380 1.00 89.25 287 GLY A O 1
ATOM 2160 N N . LYS A 1 288 ? 6.029 -12.677 -2.895 1.00 86.00 288 LYS A N 1
ATOM 2161 C CA . LYS A 1 288 ? 6.050 -13.974 -3.601 1.00 86.00 288 LYS A CA 1
ATOM 2162 C C . LYS A 1 288 ? 6.985 -15.006 -2.959 1.00 86.00 288 LYS A C 1
ATOM 2164 O O . LYS A 1 288 ? 6.976 -16.169 -3.344 1.00 86.00 288 LYS A O 1
ATOM 2169 N N . SER A 1 289 ? 7.838 -14.601 -2.014 1.00 88.00 289 SER A N 1
ATOM 2170 C CA . SER A 1 289 ? 8.836 -15.492 -1.411 1.00 88.00 289 SER A CA 1
ATOM 2171 C C . SER A 1 289 ? 9.093 -15.184 0.062 1.00 88.00 289 SER A C 1
ATOM 2173 O O . SER A 1 289 ? 9.015 -14.029 0.476 1.00 88.00 289 SER A O 1
ATOM 2175 N N . LEU A 1 290 ? 9.448 -16.208 0.851 1.00 95.06 290 LEU A N 1
ATOM 2176 C CA . LEU A 1 290 ? 9.819 -16.032 2.256 1.00 95.06 290 LEU A CA 1
ATOM 2177 C C . LEU A 1 290 ? 11.140 -15.258 2.373 1.00 95.06 290 LEU A C 1
ATOM 2179 O O . LEU A 1 290 ? 12.221 -15.769 2.038 1.00 95.06 290 LEU A O 1
ATOM 2183 N N . LYS A 1 291 ? 11.065 -14.041 2.906 1.00 96.00 291 LYS A N 1
ATOM 2184 C CA . LYS A 1 291 ? 12.231 -13.249 3.301 1.00 96.00 291 LYS A CA 1
ATOM 2185 C C . LYS A 1 291 ? 12.595 -13.526 4.745 1.00 96.00 291 LYS A C 1
ATOM 2187 O O . LYS A 1 291 ? 11.726 -13.744 5.577 1.00 96.00 291 LYS A O 1
ATOM 2192 N N . LEU A 1 292 ? 13.892 -13.503 5.026 1.00 95.44 292 LEU A N 1
ATOM 2193 C CA . LEU A 1 292 ? 14.420 -13.552 6.378 1.00 95.44 292 LEU A CA 1
ATOM 2194 C C . LEU A 1 292 ? 15.423 -12.411 6.544 1.00 95.44 292 LEU A C 1
ATOM 2196 O O . LEU A 1 292 ? 16.153 -12.091 5.600 1.00 95.44 292 LEU A O 1
ATOM 2200 N N . PRO A 1 293 ? 15.495 -11.796 7.729 1.00 90.50 293 PRO A N 1
ATOM 2201 C CA . PRO A 1 293 ? 16.548 -10.843 8.005 1.00 90.50 293 PRO A CA 1
ATOM 2202 C C . PRO A 1 293 ? 17.917 -11.539 7.999 1.00 90.50 293 PRO A C 1
ATOM 2204 O O . PRO A 1 293 ? 18.003 -12.737 8.299 1.00 90.50 293 PRO A O 1
ATOM 2207 N N . PRO A 1 294 ? 19.018 -10.807 7.736 1.00 89.56 294 PRO A N 1
ATOM 2208 C CA . PRO A 1 294 ? 20.352 -11.398 7.608 1.00 89.56 294 PRO A CA 1
ATOM 2209 C C . PRO A 1 294 ? 20.788 -12.268 8.795 1.00 89.56 294 PRO A C 1
ATOM 2211 O O . PRO A 1 294 ? 21.551 -13.215 8.618 1.00 89.56 294 PRO A O 1
ATOM 2214 N N . TRP A 1 295 ? 20.305 -11.970 10.005 1.00 89.62 295 TRP A N 1
ATOM 2215 C CA . TRP A 1 295 ? 20.615 -12.744 11.211 1.00 89.62 295 TRP A CA 1
ATOM 2216 C C . TRP A 1 295 ? 19.823 -14.057 11.340 1.00 89.62 295 TRP A C 1
ATOM 2218 O O . TRP A 1 295 ? 20.239 -14.920 12.111 1.00 89.62 295 TRP A O 1
ATOM 2228 N N . LEU A 1 296 ? 18.726 -14.239 10.593 1.00 93.81 296 LEU A N 1
ATOM 2229 C CA . LEU A 1 296 ? 17.937 -15.481 10.550 1.00 93.81 296 LEU A CA 1
ATOM 2230 C C . LEU A 1 296 ? 18.225 -16.346 9.316 1.00 93.81 296 LEU A C 1
ATOM 2232 O O . LEU A 1 296 ? 17.963 -17.547 9.354 1.00 93.81 296 LEU A O 1
ATOM 2236 N N . GLU A 1 297 ? 18.814 -15.783 8.257 1.00 94.25 297 GLU A N 1
ATOM 2237 C CA . GLU A 1 297 ? 19.205 -16.524 7.046 1.00 94.25 297 GLU A CA 1
ATOM 2238 C C . GLU A 1 297 ? 20.029 -17.805 7.309 1.00 94.25 297 GLU A C 1
ATOM 2240 O O . GLU A 1 297 ? 19.743 -18.824 6.675 1.00 94.25 297 GLU A O 1
ATOM 2245 N N . PRO A 1 298 ? 20.982 -17.855 8.271 1.00 96.81 298 PRO A N 1
ATOM 2246 C CA . PRO A 1 298 ? 21.694 -19.098 8.593 1.00 96.81 298 PRO A CA 1
ATOM 2247 C C . PRO A 1 298 ? 20.783 -20.263 9.019 1.00 96.81 298 PRO A C 1
ATOM 2249 O O . PRO A 1 298 ? 21.177 -21.421 8.893 1.00 96.81 298 PRO A O 1
ATOM 2252 N N . SER A 1 299 ? 19.573 -19.963 9.498 1.00 95.88 299 SER A N 1
ATOM 2253 C CA . SER A 1 299 ? 18.575 -20.931 9.966 1.00 95.88 299 SER A CA 1
ATOM 2254 C C . SER A 1 299 ? 17.421 -21.135 8.977 1.00 95.88 299 SER A C 1
ATOM 2256 O O . SER A 1 299 ? 16.443 -21.794 9.331 1.00 95.88 299 SER A O 1
ATOM 2258 N N . ARG A 1 300 ? 17.514 -20.619 7.739 1.00 96.44 300 ARG A N 1
ATOM 2259 C CA . ARG A 1 300 ? 16.438 -20.660 6.729 1.00 96.44 300 ARG A CA 1
ATOM 2260 C C . ARG A 1 300 ? 15.780 -22.027 6.591 1.00 96.44 300 ARG A C 1
ATOM 2262 O O . ARG A 1 300 ? 14.571 -22.134 6.740 1.00 96.44 300 ARG A O 1
ATOM 2269 N N . ALA A 1 301 ? 16.572 -23.076 6.372 1.00 94.56 301 ALA A N 1
ATOM 2270 C CA . ALA A 1 301 ? 16.035 -24.420 6.168 1.00 94.56 301 ALA A CA 1
ATOM 2271 C C . ALA A 1 301 ? 15.259 -24.937 7.393 1.00 94.56 301 ALA A C 1
ATOM 2273 O O . ALA A 1 301 ? 14.286 -25.667 7.248 1.00 94.56 301 ALA A O 1
ATOM 2274 N N . GLN A 1 302 ? 15.671 -24.576 8.611 1.00 95.06 302 GLN A N 1
ATOM 2275 C CA . GLN A 1 302 ? 14.936 -24.947 9.820 1.00 95.06 302 GLN A CA 1
ATOM 2276 C C . GLN A 1 302 ? 13.618 -24.173 9.926 1.00 95.06 302 GLN A C 1
ATOM 2278 O O . GLN A 1 302 ? 12.599 -24.764 10.272 1.00 95.06 302 GLN A O 1
ATOM 2283 N N . ILE A 1 303 ? 13.648 -22.874 9.620 1.00 95.62 303 ILE A N 1
ATOM 2284 C CA . ILE A 1 303 ? 12.481 -21.988 9.653 1.00 95.62 303 ILE A CA 1
ATOM 2285 C C . ILE A 1 303 ? 11.444 -22.427 8.612 1.00 95.62 303 ILE A C 1
ATOM 2287 O O . ILE A 1 303 ? 10.298 -22.673 8.966 1.00 95.62 303 ILE A O 1
ATOM 2291 N N . GLU A 1 304 ? 11.851 -22.625 7.358 1.00 94.56 304 GLU A N 1
ATOM 2292 C CA . GLU A 1 304 ? 10.969 -23.082 6.273 1.00 94.56 304 GLU A CA 1
ATOM 2293 C C . GLU A 1 304 ? 10.296 -24.424 6.593 1.00 94.56 304 GLU A C 1
ATOM 2295 O O . GLU A 1 304 ? 9.128 -24.609 6.277 1.00 94.56 304 GLU A O 1
ATOM 2300 N N . ASN A 1 305 ? 10.994 -25.339 7.275 1.00 94.12 305 ASN A N 1
ATOM 2301 C CA . ASN A 1 305 ? 10.419 -26.618 7.706 1.00 94.12 305 ASN A CA 1
ATOM 2302 C C . ASN A 1 305 ? 9.453 -26.499 8.900 1.00 94.12 305 ASN A C 1
ATOM 2304 O O . ASN A 1 305 ? 8.656 -27.409 9.127 1.00 94.12 305 ASN A O 1
ATOM 2308 N N . ALA A 1 306 ? 9.562 -25.438 9.704 1.00 92.56 306 ALA A N 1
ATOM 2309 C CA . ALA A 1 306 ? 8.671 -25.188 10.836 1.00 92.56 306 ALA A CA 1
ATOM 2310 C C . ALA A 1 306 ? 7.390 -24.454 10.410 1.00 92.56 306 ALA A C 1
ATOM 2312 O O . ALA A 1 306 ? 6.344 -24.617 11.042 1.00 92.56 306 ALA A O 1
ATOM 2313 N N . LEU A 1 307 ? 7.478 -23.662 9.341 1.00 94.75 307 LEU A N 1
ATOM 2314 C CA . LEU A 1 307 ? 6.362 -22.906 8.797 1.00 94.75 307 LEU A CA 1
ATOM 2315 C C . LEU A 1 307 ? 5.421 -23.810 7.988 1.00 94.75 307 LEU A C 1
ATOM 2317 O O . LEU A 1 307 ? 5.866 -24.711 7.275 1.00 94.75 307 LEU A O 1
ATOM 2321 N N . PRO A 1 308 ? 4.103 -23.581 8.059 1.00 93.19 308 PRO A N 1
ATOM 2322 C CA . PRO A 1 308 ? 3.189 -24.221 7.128 1.00 93.19 308 PRO A CA 1
ATOM 2323 C C . PRO A 1 308 ? 3.376 -23.720 5.705 1.00 93.19 308 PRO A C 1
ATOM 2325 O O . PRO A 1 308 ? 3.633 -22.546 5.492 1.00 93.19 308 PRO A O 1
ATOM 2328 N N . THR A 1 309 ? 3.170 -24.588 4.720 1.00 92.25 309 THR A N 1
ATOM 2329 C CA . THR A 1 309 ? 3.131 -24.162 3.320 1.00 92.25 309 THR A CA 1
ATOM 2330 C C . THR A 1 309 ? 1.944 -23.232 3.081 1.00 92.25 309 THR A C 1
ATOM 2332 O O . THR A 1 309 ? 0.823 -23.555 3.472 1.00 92.25 309 THR A O 1
ATOM 2335 N N . LEU A 1 310 ? 2.213 -22.100 2.432 1.00 92.31 310 LEU A N 1
ATOM 2336 C CA . LEU A 1 310 ? 1.210 -21.193 1.890 1.00 92.31 310 LEU A CA 1
ATOM 2337 C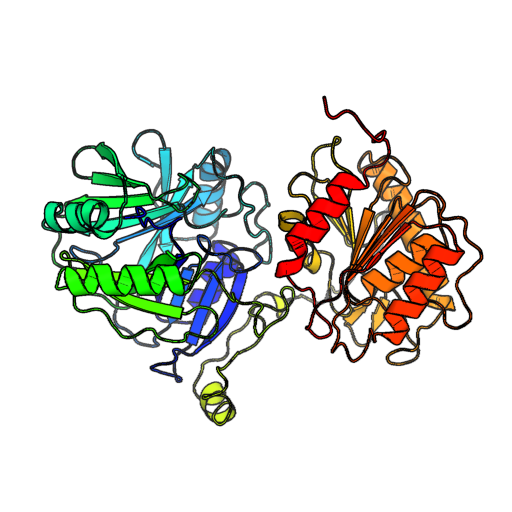 C . LEU A 1 310 ? 1.039 -21.460 0.394 1.00 92.31 310 LEU A C 1
ATOM 2339 O O . LEU A 1 310 ? 2.027 -21.635 -0.317 1.00 92.31 310 LEU A O 1
ATOM 2343 N N . HIS A 1 311 ? -0.205 -21.459 -0.064 1.00 88.56 311 HIS A N 1
ATOM 2344 C CA . HIS A 1 311 ? -0.578 -21.458 -1.473 1.00 88.56 311 HIS A CA 1
ATOM 2345 C C . HIS A 1 311 ? -0.977 -20.035 -1.844 1.00 88.56 311 HIS A C 1
ATOM 2347 O O . HIS A 1 311 ? -1.910 -19.487 -1.253 1.00 88.56 311 HIS A O 1
ATOM 2353 N N . LEU A 1 312 ? -0.239 -19.408 -2.761 1.00 82.69 312 LEU A N 1
ATOM 2354 C CA . LEU A 1 312 ? -0.546 -18.046 -3.179 1.00 82.69 312 LEU A CA 1
ATOM 2355 C C . LEU A 1 312 ? -1.510 -18.087 -4.361 1.00 82.69 312 LEU A C 1
ATOM 2357 O O . LEU A 1 312 ? -1.382 -18.966 -5.209 1.00 82.69 312 LEU A O 1
ATOM 2361 N N . PRO A 1 313 ? -2.434 -17.126 -4.498 1.00 63.97 313 PRO A N 1
ATOM 2362 C CA . PRO A 1 313 ? -3.427 -17.230 -5.559 1.00 63.97 313 PRO A CA 1
ATOM 2363 C C . PRO A 1 313 ? -2.863 -17.010 -6.980 1.00 63.97 313 PRO A C 1
ATOM 2365 O O . PRO A 1 313 ? -3.541 -17.308 -7.956 1.00 63.97 313 PRO A O 1
ATOM 2368 N N . GLU A 1 314 ? -1.609 -16.560 -7.125 1.00 58.81 314 GLU A N 1
ATOM 2369 C CA . GLU A 1 314 ? -0.891 -16.583 -8.413 1.00 58.81 314 GLU A CA 1
ATOM 2370 C C . GLU A 1 314 ? -0.447 -18.002 -8.840 1.00 58.81 314 GLU A C 1
ATOM 2372 O O . GLU A 1 314 ? -0.158 -18.216 -10.017 1.00 58.81 314 GLU A O 1
ATOM 2377 N N . ASP A 1 315 ? -0.415 -18.978 -7.923 1.00 39.97 315 ASP A N 1
ATOM 2378 C CA . ASP A 1 315 ? -0.054 -20.373 -8.222 1.00 39.97 315 ASP A CA 1
ATOM 2379 C C . ASP A 1 315 ? -1.178 -21.123 -8.974 1.00 39.97 315 ASP A C 1
ATOM 2381 O O . ASP A 1 315 ? -0.932 -22.163 -9.588 1.00 39.97 315 ASP A O 1
ATOM 2385 N N . ASP A 1 316 ? -2.395 -20.566 -8.985 1.00 34.41 316 ASP A N 1
ATOM 2386 C CA . ASP A 1 316 ? -3.609 -21.139 -9.578 1.00 34.41 316 ASP A CA 1
ATOM 2387 C C . ASP A 1 316 ? -3.954 -20.522 -10.948 1.00 34.41 316 ASP A C 1
ATOM 2389 O O . ASP A 1 316 ? -5.117 -20.241 -11.232 1.00 34.41 316 ASP A O 1
ATOM 2393 N N . VAL A 1 317 ? -2.980 -20.323 -11.850 1.00 31.61 317 VAL A N 1
ATOM 2394 C CA . VAL A 1 317 ? -3.302 -20.059 -13.269 1.00 31.61 317 VAL A CA 1
ATOM 2395 C C . VAL A 1 317 ? -3.803 -21.367 -13.897 1.00 31.61 317 VAL A C 1
ATOM 2397 O O . VAL A 1 317 ? -2.996 -22.270 -14.152 1.00 31.61 317 VAL A O 1
ATOM 2400 N N . PRO A 1 318 ? -5.106 -21.528 -14.200 1.00 29.02 318 PRO A N 1
ATOM 2401 C CA . PRO A 1 318 ? -5.589 -22.737 -14.841 1.00 29.02 318 PRO A CA 1
ATOM 2402 C C . PRO A 1 318 ? -5.083 -22.725 -16.285 1.00 29.02 318 PRO A C 1
ATOM 2404 O O . PRO A 1 318 ? -5.378 -21.808 -17.051 1.00 29.02 318 PRO A O 1
ATOM 2407 N N . GLY A 1 319 ? -4.303 -23.739 -16.662 1.00 27.78 319 GLY A N 1
ATOM 2408 C CA . GLY A 1 319 ? -3.884 -23.939 -18.046 1.00 27.78 319 GLY A CA 1
ATOM 2409 C C . GLY A 1 319 ? -5.108 -24.039 -18.954 1.00 27.78 319 GLY A C 1
ATOM 2410 O O . GLY A 1 319 ? -5.880 -24.992 -18.847 1.00 27.78 319 GLY A O 1
ATOM 2411 N N . ASP A 1 320 ? -5.293 -23.052 -19.830 1.00 29.38 320 ASP A N 1
ATOM 2412 C CA . ASP A 1 320 ? -6.463 -22.992 -20.699 1.00 29.38 320 ASP A CA 1
ATOM 2413 C C . ASP A 1 320 ? -6.404 -24.099 -21.764 1.00 29.38 320 ASP A C 1
ATOM 2415 O O . ASP A 1 320 ? -5.639 -24.073 -22.735 1.00 29.38 320 ASP A O 1
ATOM 2419 N N . SER A 1 321 ? -7.209 -25.132 -21.536 1.00 25.73 321 SER A N 1
ATOM 2420 C CA . SER A 1 321 ? -7.508 -26.181 -22.494 1.00 25.73 321 SER A CA 1
ATOM 2421 C C . SER A 1 321 ? -8.514 -25.660 -23.522 1.00 25.73 321 SER A C 1
ATOM 2423 O O . SER A 1 321 ? -9.715 -25.619 -23.263 1.00 25.73 321 SER A O 1
ATOM 2425 N N . ASN A 1 322 ? -8.038 -25.350 -24.728 1.00 31.78 322 ASN A N 1
ATOM 2426 C CA . ASN A 1 322 ? -8.881 -25.146 -25.910 1.00 31.78 322 ASN A CA 1
ATOM 2427 C C . ASN A 1 322 ? -9.819 -26.357 -26.114 1.00 31.78 322 ASN A C 1
ATOM 2429 O O . ASN A 1 322 ? -9.344 -27.501 -26.099 1.00 31.78 322 ASN A O 1
ATOM 2433 N N . PRO A 1 323 ? -11.134 -26.158 -26.340 1.00 32.78 323 PRO A N 1
ATOM 2434 C CA . PRO A 1 323 ? -11.641 -26.466 -27.682 1.00 32.78 323 PRO A CA 1
ATOM 2435 C C . PRO A 1 323 ? -12.886 -25.640 -28.104 1.00 32.78 323 PRO A C 1
ATOM 2437 O O . PRO A 1 323 ? -13.901 -25.626 -27.413 1.00 32.78 323 PRO A O 1
ATOM 2440 N N . ARG A 1 324 ? -12.892 -25.117 -29.340 1.00 29.97 324 ARG A N 1
ATOM 2441 C CA . ARG A 1 324 ? -13.775 -25.539 -30.467 1.00 29.97 324 ARG A CA 1
ATOM 2442 C C . ARG A 1 324 ? -14.029 -24.429 -31.493 1.00 29.97 324 ARG A C 1
ATOM 2444 O O . ARG A 1 324 ? -14.493 -23.338 -31.192 1.00 29.97 324 ARG A O 1
ATOM 2451 N N . ALA A 1 325 ? -13.845 -24.816 -32.752 1.00 31.14 325 ALA A N 1
ATOM 2452 C CA . ALA A 1 325 ? -14.279 -24.098 -33.937 1.00 31.14 325 ALA A CA 1
ATOM 2453 C C . ALA A 1 325 ? -15.814 -24.054 -34.086 1.00 31.14 325 ALA A C 1
ATOM 2455 O O . ALA A 1 325 ? -16.491 -25.067 -33.894 1.00 31.14 325 ALA A O 1
ATOM 2456 N N . GLY A 1 326 ? -16.316 -22.919 -34.590 1.00 24.88 326 GLY A N 1
ATOM 2457 C CA . GLY A 1 326 ? -17.457 -22.879 -35.510 1.00 24.88 326 GLY A CA 1
ATOM 2458 C C . GLY A 1 326 ? -18.606 -21.928 -35.162 1.00 24.88 326 GLY A C 1
ATOM 2459 O O . GLY A 1 326 ? -19.590 -22.363 -34.576 1.00 24.88 326 GLY A O 1
ATOM 2460 N N . ARG A 1 327 ? -18.567 -20.689 -35.678 1.00 28.05 327 ARG A N 1
ATOM 2461 C CA . ARG A 1 327 ? -19.540 -20.103 -36.638 1.00 28.05 327 ARG A CA 1
ATOM 2462 C C . ARG A 1 327 ? -19.294 -18.599 -36.799 1.00 28.05 327 ARG A C 1
ATOM 2464 O O . ARG A 1 327 ? -18.976 -17.908 -35.844 1.00 28.05 327 ARG A O 1
ATOM 2471 N N . GLY A 1 328 ? -19.407 -18.134 -38.042 1.00 35.34 328 GLY A N 1
ATOM 2472 C CA . GLY A 1 328 ? -18.917 -16.838 -38.497 1.00 35.34 328 GLY A CA 1
ATOM 2473 C C . GLY A 1 328 ? -19.620 -15.633 -37.877 1.00 35.34 328 GLY A C 1
ATOM 2474 O O . GLY A 1 328 ? -20.815 -15.427 -38.066 1.00 35.34 328 GLY A O 1
ATOM 2475 N N . VAL A 1 329 ? -18.807 -14.809 -37.231 1.00 30.19 329 VAL A N 1
ATOM 2476 C CA . VAL A 1 329 ? -18.949 -13.361 -37.085 1.00 30.19 329 VAL A CA 1
ATOM 2477 C C . VAL A 1 329 ? -17.580 -12.815 -37.497 1.00 30.19 329 VAL A C 1
ATOM 2479 O O . VAL A 1 329 ? -16.570 -13.449 -37.199 1.00 30.19 329 VAL A O 1
ATOM 2482 N N . LEU A 1 330 ? -17.519 -11.717 -38.251 1.00 32.22 330 LEU A N 1
ATOM 2483 C CA . LEU A 1 330 ? -16.248 -11.048 -38.550 1.00 32.22 330 LEU A CA 1
ATOM 2484 C C . LEU A 1 330 ? -15.676 -10.521 -37.225 1.00 32.22 330 LEU A C 1
ATOM 2486 O O . LEU A 1 330 ? -16.061 -9.450 -36.765 1.00 32.22 330 LEU A O 1
ATOM 2490 N N . VAL A 1 331 ? -14.833 -11.326 -36.578 1.00 34.09 331 VAL A N 1
ATOM 2491 C CA . VAL A 1 331 ? -14.068 -10.943 -35.391 1.00 34.09 331 VAL A CA 1
ATOM 2492 C C . VAL A 1 331 ? -12.981 -9.989 -35.867 1.00 34.09 331 VAL A C 1
ATOM 2494 O O . VAL A 1 331 ? -12.245 -10.306 -36.800 1.00 34.09 331 VAL A O 1
ATOM 2497 N N . ASN A 1 332 ? -12.895 -8.808 -35.260 1.00 40.56 332 ASN A N 1
ATOM 2498 C CA . ASN A 1 332 ? -11.714 -7.974 -35.415 1.00 40.56 332 ASN A CA 1
ATOM 2499 C C . ASN A 1 332 ? -10.563 -8.674 -34.676 1.00 40.56 332 ASN A C 1
ATOM 2501 O O . ASN A 1 332 ? -10.439 -8.538 -33.463 1.00 40.56 332 ASN A O 1
ATOM 2505 N N . THR A 1 333 ? -9.764 -9.464 -35.394 1.00 49.59 333 THR A N 1
ATOM 2506 C CA . THR A 1 333 ? -8.661 -10.268 -34.836 1.00 49.59 333 THR A CA 1
ATOM 2507 C C . THR A 1 333 ? -7.503 -9.412 -34.297 1.00 49.59 333 THR A C 1
ATOM 2509 O O . THR A 1 333 ? -6.537 -9.931 -33.753 1.00 49.59 333 THR A O 1
ATOM 2512 N N . ALA A 1 334 ? -7.564 -8.085 -34.448 1.00 60.59 334 ALA A N 1
ATOM 2513 C CA . ALA A 1 334 ? -6.452 -7.184 -34.155 1.00 60.59 334 ALA A CA 1
ATOM 2514 C C . ALA A 1 334 ? -6.254 -6.854 -32.657 1.00 60.59 334 ALA A C 1
ATOM 2516 O O . ALA A 1 334 ? -5.217 -6.301 -32.302 1.00 60.59 334 ALA A O 1
ATOM 2517 N N . LEU A 1 335 ? -7.201 -7.211 -31.777 1.00 82.31 335 LEU A N 1
ATOM 2518 C CA . LEU A 1 335 ? -7.090 -7.052 -30.313 1.00 82.31 335 LEU A CA 1
ATOM 2519 C C . LEU A 1 335 ? -6.990 -8.390 -29.556 1.00 82.31 335 LEU A C 1
ATOM 2521 O O . LEU A 1 335 ? -7.295 -8.461 -28.370 1.00 82.31 335 LEU A O 1
ATOM 2525 N N . GLU A 1 336 ? -6.552 -9.461 -30.221 1.00 80.69 336 GLU A N 1
ATOM 2526 C CA . GLU A 1 336 ? -6.463 -10.808 -29.625 1.00 80.69 336 GLU A CA 1
ATOM 2527 C C . GLU A 1 336 ? -5.328 -10.977 -28.598 1.00 80.69 336 GLU A C 1
ATOM 2529 O O . GLU A 1 336 ? -5.292 -11.962 -27.861 1.00 80.69 336 GLU A O 1
ATOM 2534 N N . ARG A 1 337 ? -4.398 -10.020 -28.517 1.00 88.31 337 ARG A N 1
ATOM 2535 C CA . ARG A 1 337 ? -3.340 -10.023 -27.500 1.00 88.31 337 ARG A CA 1
ATOM 2536 C C . ARG A 1 337 ? -3.953 -9.790 -26.113 1.00 88.31 337 ARG A C 1
ATOM 2538 O O . ARG A 1 337 ? -4.661 -8.798 -25.969 1.00 88.31 337 ARG A O 1
ATOM 2545 N N . PRO A 1 338 ? -3.650 -10.605 -25.083 1.00 89.56 338 PRO A N 1
ATOM 2546 C CA . PRO A 1 338 ? -4.088 -10.316 -23.718 1.00 89.56 338 PRO A CA 1
ATOM 2547 C C . PRO A 1 338 ? -3.574 -8.947 -23.259 1.00 89.56 338 PRO A C 1
ATOM 2549 O O . PRO A 1 338 ? -2.389 -8.634 -23.423 1.00 89.56 338 PRO A O 1
ATOM 2552 N N . HIS A 1 339 ? -4.475 -8.113 -22.750 1.00 95.00 339 HIS A N 1
ATOM 2553 C CA . HIS A 1 339 ? -4.168 -6.755 -22.321 1.00 95.00 339 HIS A CA 1
ATOM 2554 C C . HIS A 1 339 ? -5.187 -6.246 -21.301 1.00 95.00 339 HIS A C 1
ATOM 2556 O O . HIS A 1 339 ? -6.337 -6.682 -21.275 1.00 95.00 339 HIS A O 1
ATOM 2562 N N . VAL A 1 340 ? -4.755 -5.272 -20.506 1.00 88.75 340 VAL A N 1
ATOM 2563 C CA . VAL A 1 340 ? -5.594 -4.470 -19.619 1.00 88.75 340 VAL A CA 1
ATOM 2564 C C . VAL A 1 340 ? -5.647 -3.050 -20.163 1.00 88.75 340 VAL A C 1
ATOM 2566 O O . VAL A 1 340 ? -4.617 -2.439 -20.457 1.00 88.75 340 VAL A O 1
ATOM 2569 N N . TRP A 1 341 ? -6.859 -2.515 -20.265 1.00 93.69 341 TRP A N 1
ATOM 2570 C CA . TRP A 1 341 ? -7.105 -1.104 -20.523 1.00 93.69 341 TRP A CA 1
ATOM 2571 C C . TRP A 1 341 ? -7.634 -0.446 -19.254 1.00 93.69 341 TRP A C 1
ATOM 2573 O O . TRP A 1 341 ? -8.699 -0.819 -18.762 1.00 93.69 341 TRP A O 1
ATOM 2583 N N . LEU A 1 342 ? -6.910 0.551 -18.745 1.00 86.69 342 LEU A N 1
ATOM 2584 C CA . LEU A 1 342 ? -7.387 1.408 -17.669 1.00 86.69 342 LEU A CA 1
ATOM 2585 C C . LEU A 1 342 ? -7.698 2.797 -18.238 1.00 86.69 342 LEU A C 1
ATOM 2587 O O . LEU A 1 342 ? -6.776 3.497 -18.679 1.00 86.69 342 LEU A O 1
ATOM 2591 N N . PRO A 1 343 ? -8.968 3.238 -18.221 1.00 88.06 343 PRO A N 1
ATOM 2592 C CA . PRO A 1 343 ? -9.314 4.571 -18.683 1.00 88.06 343 PRO A CA 1
ATOM 2593 C C . PRO A 1 343 ? -8.664 5.633 -17.789 1.00 88.06 343 PRO A C 1
ATOM 2595 O O . PRO A 1 343 ? -8.405 5.425 -16.601 1.00 88.06 343 PRO A O 1
ATOM 2598 N N . GLY A 1 344 ? -8.410 6.802 -18.366 1.00 88.69 344 GLY A N 1
ATOM 2599 C CA . GLY A 1 344 ? -7.842 7.945 -17.664 1.00 88.69 344 GLY A CA 1
ATOM 2600 C C . GLY A 1 344 ? -8.305 9.257 -18.277 1.00 88.69 344 GLY A C 1
ATOM 2601 O O . GLY A 1 344 ? -9.149 9.291 -19.170 1.00 88.69 344 GLY A O 1
ATOM 2602 N N . SER A 1 345 ? -7.751 10.363 -17.794 1.00 84.94 345 SER A N 1
ATOM 2603 C CA . SER A 1 345 ? -8.071 11.677 -18.333 1.00 84.94 345 SER A CA 1
ATOM 2604 C C . SER A 1 345 ? -7.420 11.865 -19.709 1.00 84.94 345 SER A C 1
ATOM 2606 O O . SER A 1 345 ? -6.198 11.749 -19.808 1.00 84.94 345 SER A O 1
ATOM 2608 N N . PRO A 1 346 ? -8.171 12.284 -20.745 1.00 75.38 346 PRO A N 1
ATOM 2609 C CA . PRO A 1 346 ? -7.618 12.547 -22.079 1.00 75.38 346 PRO A CA 1
ATOM 2610 C C . PRO A 1 346 ? -6.633 13.731 -22.110 1.00 75.38 346 PRO A C 1
ATOM 2612 O O . PRO A 1 346 ? -5.949 13.956 -23.100 1.00 75.38 346 PRO A O 1
ATOM 2615 N N . SER A 1 347 ? -6.539 14.496 -21.015 1.00 79.12 347 SER A N 1
ATOM 2616 C CA . SER A 1 347 ? -5.544 15.562 -20.823 1.00 79.12 347 SER A CA 1
ATOM 2617 C C . SER A 1 347 ? -4.151 15.058 -20.412 1.00 79.12 347 SER A C 1
ATOM 2619 O O . SER A 1 347 ? -3.223 15.857 -20.265 1.00 79.12 347 SER A O 1
ATOM 2621 N N . HIS A 1 348 ? -4.003 13.754 -20.165 1.00 84.31 348 HIS A N 1
ATOM 2622 C CA . HIS A 1 348 ? -2.742 13.117 -19.794 1.00 84.31 348 HIS A CA 1
ATOM 2623 C C . HIS A 1 348 ? -2.238 12.259 -20.954 1.00 84.31 348 HIS A C 1
ATOM 2625 O O . HIS A 1 348 ? -3.026 11.632 -21.658 1.00 84.31 348 HIS A O 1
ATOM 2631 N N . ALA A 1 349 ? -0.916 12.229 -21.141 1.00 88.06 349 ALA A N 1
ATOM 2632 C CA . ALA A 1 349 ? -0.304 11.371 -22.146 1.00 88.06 349 ALA A CA 1
ATOM 2633 C C . ALA A 1 349 ? -0.600 9.894 -21.813 1.00 88.06 349 ALA A C 1
ATOM 2635 O O . ALA A 1 349 ? -0.416 9.497 -20.657 1.00 88.06 349 ALA A O 1
ATOM 2636 N N . PRO A 1 350 ? -1.061 9.095 -22.787 1.00 95.81 350 PRO A N 1
ATOM 2637 C CA . PRO A 1 350 ? -1.390 7.699 -22.555 1.00 95.81 350 PRO A CA 1
ATOM 2638 C C . PRO A 1 350 ? -0.114 6.867 -22.371 1.00 95.81 350 PRO A C 1
ATOM 2640 O O . PRO A 1 350 ? 0.902 7.092 -23.040 1.00 95.81 350 PRO A O 1
ATOM 2643 N N . LEU A 1 351 ? -0.160 5.899 -21.458 1.00 97.88 351 LEU A N 1
ATOM 2644 C CA . LEU A 1 351 ? 0.972 5.032 -21.134 1.00 97.88 351 LEU A CA 1
ATOM 2645 C C . LEU A 1 351 ? 0.788 3.639 -21.723 1.00 97.88 351 LEU A C 1
ATOM 2647 O O . LEU A 1 351 ? -0.290 3.056 -21.637 1.00 97.88 351 LEU A O 1
ATOM 2651 N N . LEU A 1 352 ? 1.870 3.106 -22.289 1.00 98.44 352 LEU A N 1
ATOM 2652 C CA . LEU A 1 352 ? 1.958 1.721 -22.742 1.00 98.44 352 LEU A CA 1
ATOM 2653 C C . LEU A 1 352 ? 2.862 0.936 -21.791 1.00 98.44 352 LEU A C 1
ATOM 2655 O O . LEU A 1 352 ? 4.064 1.192 -21.744 1.00 98.44 352 LEU A O 1
ATOM 2659 N N . PHE A 1 353 ? 2.315 -0.024 -21.054 1.00 98.56 353 PHE A N 1
ATOM 2660 C CA . PHE A 1 353 ? 3.073 -0.840 -20.106 1.00 98.56 353 PHE A CA 1
ATOM 2661 C C . PHE A 1 353 ? 3.517 -2.167 -20.723 1.00 98.56 353 PHE A C 1
ATOM 2663 O O . PHE A 1 353 ? 2.733 -2.885 -21.344 1.00 98.56 353 PHE A O 1
ATOM 2670 N N . LEU A 1 354 ? 4.811 -2.467 -20.563 1.00 98.31 354 LEU A N 1
ATOM 2671 C CA . LEU A 1 354 ? 5.483 -3.624 -21.155 1.00 98.31 354 LEU A CA 1
ATOM 2672 C C . LEU A 1 354 ? 6.298 -4.364 -20.082 1.00 98.31 354 LEU A C 1
ATOM 2674 O O . LEU A 1 354 ? 7.367 -3.905 -19.670 1.00 98.31 354 LEU A O 1
ATOM 2678 N N . HIS A 1 355 ? 5.786 -5.505 -19.625 1.00 94.88 355 HIS A N 1
ATOM 2679 C CA . HIS A 1 355 ? 6.344 -6.287 -18.517 1.00 94.88 355 HIS A CA 1
ATOM 2680 C C . HIS A 1 355 ? 7.705 -6.963 -18.811 1.00 94.88 355 HIS A C 1
ATOM 2682 O O . HIS A 1 355 ? 8.201 -7.013 -19.940 1.00 94.88 355 HIS A O 1
ATOM 2688 N N . GLY A 1 356 ? 8.334 -7.500 -17.761 1.00 90.19 356 GLY A N 1
ATOM 2689 C CA . GLY A 1 356 ? 9.582 -8.269 -17.846 1.00 90.19 356 GLY A CA 1
ATOM 2690 C C . GLY A 1 356 ? 9.381 -9.723 -18.295 1.00 90.19 356 GLY A C 1
ATOM 2691 O O . GLY A 1 356 ? 8.278 -10.166 -18.574 1.00 90.19 356 GLY A O 1
ATOM 2692 N N . THR A 1 357 ? 10.450 -10.519 -18.362 1.00 82.50 357 THR A N 1
ATOM 2693 C CA . THR A 1 357 ? 10.304 -11.962 -18.662 1.00 82.50 357 THR A CA 1
ATOM 2694 C C . THR A 1 357 ? 9.538 -12.675 -17.548 1.00 82.50 357 THR A C 1
ATOM 2696 O O . THR A 1 357 ? 9.886 -12.493 -16.387 1.00 82.50 357 THR A O 1
ATOM 2699 N N . GLY A 1 358 ? 8.559 -13.510 -17.901 1.00 69.06 358 GLY A N 1
ATOM 2700 C CA . GLY A 1 358 ? 7.720 -14.234 -16.936 1.00 69.06 358 GLY A CA 1
ATOM 2701 C C . GLY A 1 358 ? 6.571 -13.420 -16.363 1.00 69.06 358 GLY A C 1
ATOM 2702 O O . GLY A 1 358 ? 5.802 -13.956 -15.579 1.00 69.06 358 GLY A O 1
ATOM 2703 N N . GLY A 1 359 ? 6.478 -12.154 -16.759 1.00 76.75 359 GLY A N 1
ATOM 2704 C CA . GLY A 1 359 ? 5.399 -11.280 -16.356 1.00 76.75 359 GLY A CA 1
ATOM 2705 C C . GLY A 1 359 ? 4.147 -11.374 -17.224 1.00 76.75 359 GLY A C 1
ATOM 2706 O O . GLY A 1 359 ? 4.090 -12.166 -18.168 1.00 76.75 359 GLY A O 1
ATOM 2707 N N . ASP A 1 360 ? 3.187 -10.505 -16.941 1.00 83.69 360 ASP A N 1
ATOM 2708 C CA . ASP A 1 360 ? 1.936 -10.339 -17.660 1.00 83.69 360 ASP A CA 1
ATOM 2709 C C . ASP A 1 360 ? 1.450 -8.870 -17.720 1.00 83.69 360 ASP A C 1
ATOM 2711 O O . ASP A 1 360 ? 2.151 -7.919 -17.366 1.00 83.69 360 ASP A O 1
ATOM 2715 N N . GLU A 1 361 ? 0.251 -8.666 -18.256 1.00 91.62 361 GLU A N 1
ATOM 2716 C CA . GLU A 1 361 ? -0.422 -7.377 -18.414 1.00 91.62 361 GLU A CA 1
ATOM 2717 C C . GLU A 1 361 ? -0.814 -6.702 -17.088 1.00 91.62 361 GLU A C 1
ATOM 2719 O O . GLU A 1 361 ? -1.208 -5.536 -17.114 1.00 91.62 361 GLU A O 1
ATOM 2724 N N . HIS A 1 362 ? -0.672 -7.363 -15.938 1.00 84.19 362 HIS A N 1
ATOM 2725 C CA . HIS A 1 362 ? -0.983 -6.796 -14.625 1.00 84.19 362 HIS A CA 1
ATOM 2726 C C . HIS A 1 362 ? 0.255 -6.289 -13.878 1.00 84.19 362 HIS A C 1
ATOM 2728 O O . HIS A 1 362 ? 0.147 -5.343 -13.098 1.00 84.19 362 HIS A O 1
ATOM 2734 N N . ASP A 1 363 ? 1.443 -6.839 -14.147 1.00 78.44 363 ASP A N 1
ATOM 2735 C CA . ASP A 1 363 ? 2.645 -6.564 -13.345 1.00 78.44 363 ASP A CA 1
ATOM 2736 C C . ASP A 1 363 ? 3.000 -5.085 -13.211 1.00 78.44 363 ASP A C 1
ATOM 2738 O O . ASP A 1 363 ? 3.367 -4.627 -12.133 1.00 78.44 363 ASP A O 1
ATOM 2742 N N . LEU A 1 364 ? 2.965 -4.334 -14.316 1.00 91.94 364 LEU A N 1
ATOM 2743 C CA . LEU A 1 364 ? 3.417 -2.941 -14.317 1.00 91.94 364 LEU A CA 1
ATOM 2744 C C . LEU A 1 364 ? 2.315 -1.943 -13.966 1.00 91.94 364 LEU A C 1
ATOM 2746 O O . LEU A 1 364 ? 2.636 -0.771 -13.771 1.00 91.94 364 LEU A O 1
ATOM 2750 N N . LEU A 1 365 ? 1.055 -2.378 -13.836 1.00 86.19 365 LEU A N 1
ATOM 2751 C CA . LEU A 1 365 ? -0.068 -1.504 -13.473 1.00 86.19 365 LEU A CA 1
ATOM 2752 C C . LEU A 1 365 ? 0.206 -0.641 -12.225 1.00 86.19 365 LEU A C 1
ATOM 2754 O O . LEU A 1 365 ? -0.076 0.558 -12.289 1.00 86.19 365 LEU A O 1
ATOM 2758 N N . PRO A 1 366 ? 0.875 -1.143 -11.166 1.00 85.06 366 PRO A N 1
ATOM 2759 C CA . PRO A 1 366 ? 1.278 -0.343 -10.003 1.00 85.06 366 PRO A CA 1
ATOM 2760 C C . PRO A 1 366 ? 2.079 0.914 -10.303 1.00 85.06 366 PRO A C 1
ATOM 2762 O O . PRO A 1 366 ? 2.033 1.885 -9.553 1.00 85.06 366 PRO A O 1
ATOM 2765 N N . LEU A 1 367 ? 2.847 0.921 -11.394 1.00 90.94 367 LEU A N 1
ATOM 2766 C CA . LEU A 1 367 ? 3.655 2.083 -11.745 1.00 90.94 367 LEU A CA 1
ATOM 2767 C C . LEU A 1 367 ? 2.795 3.271 -12.165 1.00 90.94 367 LEU A C 1
ATOM 2769 O O . LEU A 1 367 ? 3.258 4.405 -12.054 1.00 90.94 367 LEU A O 1
ATOM 2773 N N . ARG A 1 368 ? 1.553 3.046 -12.613 1.00 92.00 368 ARG A N 1
ATOM 2774 C CA . ARG A 1 368 ? 0.616 4.124 -12.949 1.00 92.00 368 ARG A CA 1
ATOM 2775 C C . ARG A 1 368 ? 0.478 5.100 -11.787 1.00 92.00 368 ARG A C 1
ATOM 2777 O O . ARG A 1 368 ? 0.558 6.305 -11.993 1.00 92.00 368 ARG A O 1
ATOM 2784 N N . GLU A 1 369 ? 0.363 4.572 -10.581 1.00 82.50 369 GLU A N 1
ATOM 2785 C CA . GLU A 1 369 ? 0.072 5.322 -9.360 1.00 82.50 369 GLU A CA 1
ATOM 2786 C C . GLU A 1 369 ? 1.229 6.206 -8.920 1.00 82.50 369 GLU A C 1
ATOM 2788 O O . GLU A 1 369 ? 1.047 7.289 -8.370 1.00 82.50 369 GLU A O 1
ATOM 2793 N N . HIS A 1 370 ? 2.444 5.791 -9.248 1.00 87.94 370 HIS A N 1
ATOM 2794 C CA . HIS A 1 370 ? 3.627 6.571 -8.938 1.00 87.94 370 HIS A CA 1
ATOM 2795 C C . HIS A 1 370 ? 4.055 7.496 -10.080 1.00 87.94 370 HIS A C 1
ATOM 2797 O O . HIS A 1 370 ? 4.741 8.482 -9.825 1.00 87.94 370 HIS A O 1
ATOM 2803 N N . LEU A 1 371 ? 3.691 7.187 -11.330 1.00 92.81 371 LEU A N 1
ATOM 2804 C CA . LEU A 1 371 ? 4.128 7.936 -12.512 1.00 92.81 371 LEU A CA 1
ATOM 2805 C C . LEU A 1 371 ? 3.088 8.953 -12.993 1.00 92.81 371 LEU A C 1
ATOM 2807 O O . LEU A 1 371 ? 3.438 10.096 -13.285 1.00 92.81 371 LEU A O 1
ATOM 2811 N N . ALA A 1 372 ? 1.826 8.538 -13.119 1.00 92.12 372 ALA A N 1
ATOM 2812 C CA . ALA A 1 372 ? 0.706 9.374 -13.543 1.00 92.12 372 ALA A CA 1
ATOM 2813 C C . ALA A 1 372 ? -0.650 8.691 -13.235 1.00 92.12 372 ALA A C 1
ATOM 2815 O O . ALA A 1 372 ? -1.238 8.084 -14.138 1.00 92.12 372 ALA A O 1
ATOM 2816 N N . PRO A 1 373 ? -1.205 8.846 -12.014 1.00 87.88 373 PRO A N 1
ATOM 2817 C CA . PRO A 1 373 ? -2.445 8.176 -11.585 1.00 87.88 373 PRO A CA 1
ATOM 2818 C C . PRO A 1 373 ? -3.624 8.372 -12.546 1.00 87.88 373 PRO A C 1
ATOM 2820 O O . PRO A 1 373 ? -4.420 7.474 -12.797 1.00 87.88 373 PRO A O 1
ATOM 2823 N N . ARG A 1 374 ? -3.714 9.557 -13.165 1.00 88.12 374 ARG A N 1
ATOM 2824 C CA . ARG A 1 374 ? -4.810 9.925 -14.076 1.00 88.12 374 ARG A CA 1
ATOM 2825 C C . ARG A 1 374 ? -4.532 9.644 -15.552 1.00 88.12 374 ARG A C 1
ATOM 2827 O O . ARG A 1 374 ? -5.376 9.986 -16.379 1.00 88.12 374 ARG A O 1
ATOM 2834 N N . ALA A 1 375 ? -3.383 9.078 -15.916 1.00 92.62 375 ALA A N 1
ATOM 2835 C CA . ALA A 1 375 ? -3.110 8.730 -17.308 1.00 92.62 375 ALA A CA 1
ATOM 2836 C C . ALA A 1 375 ? -3.989 7.550 -17.762 1.00 92.62 375 ALA A C 1
ATOM 2838 O O . ALA A 1 375 ? -4.250 6.650 -16.957 1.00 92.62 375 ALA A O 1
ATOM 2839 N N . PRO A 1 376 ? -4.458 7.535 -19.023 1.00 95.12 376 PRO A N 1
ATOM 2840 C CA . PRO A 1 376 ? -4.932 6.309 -19.655 1.00 95.12 376 PRO A CA 1
ATOM 2841 C C . PRO A 1 376 ? -3.775 5.308 -19.759 1.00 95.12 376 PRO A C 1
ATOM 2843 O O . PRO A 1 376 ? -2.655 5.707 -20.087 1.00 95.12 376 PRO A O 1
ATOM 2846 N N . VAL A 1 377 ? -4.029 4.027 -19.492 1.00 97.31 377 VAL A N 1
ATOM 2847 C CA . VAL A 1 377 ? -3.004 2.973 -19.534 1.00 97.31 377 VAL A CA 1
ATOM 2848 C C . VAL A 1 377 ? -3.472 1.812 -20.395 1.00 97.31 377 VAL A C 1
ATOM 2850 O O . VAL A 1 377 ? -4.545 1.258 -20.176 1.00 97.31 377 VAL A O 1
ATOM 2853 N N . LEU A 1 378 ? -2.618 1.406 -21.329 1.00 97.62 378 LEU A N 1
ATOM 2854 C CA . LEU A 1 378 ? -2.706 0.135 -22.031 1.00 97.62 378 LEU A CA 1
ATOM 2855 C C . LEU A 1 378 ? -1.542 -0.743 -21.567 1.00 97.62 378 LEU A C 1
ATOM 2857 O O . LEU A 1 378 ? -0.384 -0.431 -21.834 1.00 97.62 378 LEU A O 1
ATOM 2861 N N . SER A 1 379 ? -1.832 -1.832 -20.866 1.00 96.88 379 SER A N 1
ATOM 2862 C CA . SER A 1 379 ? -0.828 -2.799 -20.414 1.00 96.88 379 SER A CA 1
ATOM 2863 C C . SER A 1 379 ? -1.011 -4.101 -21.170 1.00 96.88 379 SER A C 1
ATOM 2865 O O . SER A 1 379 ? -2.131 -4.591 -21.279 1.00 96.88 379 SER A O 1
ATOM 2867 N N . VAL A 1 380 ? 0.055 -4.643 -21.753 1.00 96.06 380 VAL A N 1
ATOM 2868 C CA . VAL A 1 380 ? -0.051 -5.742 -22.726 1.00 96.06 380 VAL A CA 1
ATOM 2869 C C . VAL A 1 380 ? 0.806 -6.935 -22.331 1.00 96.06 380 VAL A C 1
ATOM 2871 O O . VAL A 1 380 ? 1.925 -6.761 -21.850 1.00 96.06 380 VAL A O 1
ATOM 2874 N N . ARG A 1 381 ? 0.324 -8.151 -22.608 1.00 93.75 381 ARG A N 1
ATOM 2875 C CA . ARG A 1 381 ? 1.090 -9.387 -22.414 1.00 93.75 381 ARG A CA 1
ATOM 2876 C C . ARG A 1 381 ? 1.985 -9.690 -23.612 1.00 93.75 381 ARG A C 1
ATOM 2878 O O . ARG A 1 381 ? 1.585 -9.596 -24.779 1.00 93.75 381 ARG A O 1
ATOM 2885 N N . GLY A 1 382 ? 3.203 -10.129 -23.337 1.00 91.88 382 GLY A N 1
ATOM 2886 C CA . GLY A 1 382 ? 4.084 -10.767 -24.300 1.00 91.88 382 GLY A CA 1
ATOM 2887 C C . GLY A 1 382 ? 3.529 -12.121 -24.759 1.00 91.88 382 GLY A C 1
ATOM 2888 O O . GLY A 1 382 ? 3.121 -12.943 -23.949 1.00 91.88 382 GLY A O 1
ATOM 2889 N N . THR A 1 383 ? 3.512 -12.372 -26.068 1.00 90.94 383 THR A N 1
ATOM 2890 C CA . THR A 1 383 ? 2.895 -13.573 -26.664 1.00 90.94 383 THR A CA 1
ATOM 2891 C C . THR A 1 383 ? 3.892 -14.699 -26.947 1.00 90.94 383 THR A C 1
ATOM 2893 O O . THR A 1 383 ? 3.497 -15.798 -27.331 1.00 90.94 383 THR A O 1
ATOM 2896 N N . VAL A 1 384 ? 5.190 -14.455 -26.753 1.00 87.38 384 VAL A N 1
ATOM 2897 C CA . VAL A 1 384 ? 6.244 -15.461 -26.921 1.00 87.38 384 VAL A CA 1
ATOM 2898 C C . VAL A 1 384 ? 6.468 -16.170 -25.596 1.00 87.38 384 VAL A C 1
ATOM 2900 O O . VAL A 1 384 ? 6.672 -15.524 -24.578 1.00 87.38 384 VAL A O 1
ATOM 2903 N N . LEU A 1 385 ? 6.489 -17.500 -25.609 1.00 76.38 385 LEU A N 1
ATOM 2904 C CA . LEU A 1 385 ? 6.764 -18.303 -24.419 1.00 76.38 385 LEU A CA 1
ATOM 2905 C C . LEU A 1 385 ? 8.204 -18.823 -24.437 1.00 76.38 385 LEU A C 1
ATOM 2907 O O . LEU A 1 385 ? 8.635 -19.461 -25.397 1.00 76.38 385 LEU A O 1
ATOM 2911 N N . GLU A 1 386 ? 8.934 -18.597 -23.347 1.00 67.44 386 GLU A N 1
ATOM 2912 C CA . GLU A 1 386 ? 10.251 -19.181 -23.086 1.00 67.44 386 GLU A CA 1
ATOM 2913 C C . GLU A 1 386 ? 10.143 -20.082 -21.857 1.00 67.44 386 GLU A C 1
ATOM 2915 O O . GLU A 1 386 ? 10.009 -19.598 -20.739 1.00 67.44 386 GLU A O 1
ATOM 2920 N N . ASN A 1 387 ? 10.157 -21.403 -22.057 1.00 66.56 387 ASN A N 1
ATOM 2921 C CA . ASN A 1 387 ? 9.930 -22.382 -20.983 1.00 66.56 387 ASN A CA 1
ATOM 2922 C C . ASN A 1 387 ? 8.630 -22.125 -20.188 1.00 66.56 387 ASN A C 1
ATOM 2924 O O . ASN A 1 387 ? 8.596 -22.305 -18.977 1.00 66.56 387 ASN A O 1
ATOM 2928 N N . GLY A 1 388 ? 7.574 -21.669 -20.870 1.00 61.59 388 GLY A N 1
ATOM 2929 C CA . GLY A 1 388 ? 6.290 -21.312 -20.254 1.00 61.59 388 GLY A CA 1
ATOM 2930 C C . GLY A 1 388 ? 6.202 -19.877 -19.721 1.00 61.59 388 GLY A C 1
ATOM 2931 O O . GLY A 1 388 ? 5.103 -19.419 -19.444 1.00 61.59 388 GLY A O 1
ATOM 2932 N N . MET A 1 389 ? 7.315 -19.140 -19.647 1.00 65.38 389 MET A N 1
ATOM 2933 C CA . MET A 1 389 ? 7.345 -17.745 -19.192 1.00 65.38 389 MET A CA 1
ATOM 2934 C C . MET A 1 389 ? 7.005 -16.791 -20.351 1.00 65.38 389 MET A C 1
ATOM 2936 O O . MET A 1 389 ? 7.703 -16.839 -21.375 1.00 65.38 389 MET A O 1
ATOM 2940 N N . PRO A 1 390 ? 6.003 -15.900 -20.220 1.00 77.38 390 PRO A N 1
ATOM 2941 C CA . PRO A 1 390 ? 5.700 -14.913 -21.251 1.00 77.38 390 PRO A CA 1
ATOM 2942 C C . PRO A 1 390 ? 6.835 -13.907 -21.482 1.00 77.38 390 PRO A C 1
ATOM 2944 O O . PRO A 1 390 ? 7.533 -13.463 -20.565 1.00 77.38 390 PRO A O 1
ATOM 2947 N N . ARG A 1 391 ? 7.022 -13.546 -22.750 1.00 91.62 391 ARG A N 1
ATOM 2948 C CA . ARG A 1 391 ? 8.009 -12.603 -23.278 1.00 91.62 391 ARG A CA 1
ATOM 2949 C C . ARG A 1 391 ? 7.436 -11.880 -24.483 1.00 91.62 391 ARG A C 1
ATOM 2951 O O . ARG A 1 391 ? 6.560 -12.373 -25.191 1.00 91.62 391 ARG A O 1
ATOM 2958 N N . PHE A 1 392 ? 8.010 -10.729 -24.780 1.00 95.69 392 PHE A N 1
ATOM 2959 C CA . PHE A 1 392 ? 7.690 -9.978 -25.983 1.00 95.69 392 PHE A CA 1
ATOM 2960 C C . PHE A 1 392 ? 8.387 -10.515 -27.229 1.00 95.69 392 PHE A C 1
ATOM 2962 O O . PHE A 1 392 ? 7.824 -10.410 -28.311 1.00 95.69 392 PHE A O 1
ATOM 2969 N N . PHE A 1 393 ? 9.573 -11.103 -27.076 1.00 95.12 393 PHE A N 1
ATOM 2970 C CA . PHE A 1 393 ? 10.376 -11.661 -28.164 1.00 95.12 393 PHE A CA 1
ATOM 2971 C C . PHE A 1 393 ? 11.356 -12.723 -27.641 1.00 95.12 393 PHE A C 1
ATOM 2973 O O . PHE A 1 393 ? 11.686 -12.765 -26.442 1.00 95.12 393 PHE A O 1
ATOM 2980 N N . ARG A 1 394 ? 11.820 -13.584 -28.548 1.00 85.25 394 ARG A N 1
ATOM 2981 C CA . ARG A 1 394 ? 12.763 -14.679 -28.300 1.00 85.25 394 ARG A CA 1
ATOM 2982 C C . ARG A 1 394 ? 14.186 -14.176 -28.083 1.00 85.25 394 ARG A C 1
ATOM 2984 O O . ARG A 1 394 ? 14.605 -13.113 -28.532 1.00 85.25 394 ARG A O 1
ATOM 2991 N N . ARG A 1 395 ? 14.982 -14.992 -27.406 1.00 84.69 395 ARG A N 1
ATOM 2992 C CA . ARG A 1 395 ? 16.430 -14.810 -27.293 1.00 84.69 395 ARG A CA 1
ATOM 2993 C C . ARG A 1 395 ? 17.124 -16.121 -27.625 1.00 84.69 395 ARG A C 1
ATOM 2995 O O . ARG A 1 395 ? 16.591 -17.189 -27.345 1.00 84.69 395 ARG A O 1
ATOM 3002 N N . LEU A 1 396 ? 18.320 -16.037 -28.196 1.00 77.75 396 LEU A N 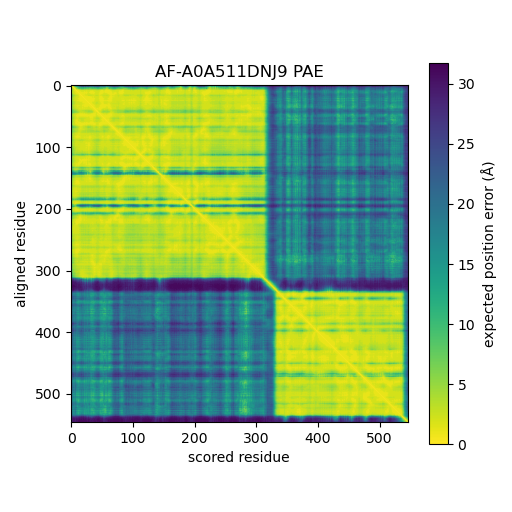1
ATOM 3003 C CA . LEU A 1 396 ? 19.143 -17.211 -28.496 1.00 77.75 396 LEU A CA 1
ATOM 3004 C C . LEU A 1 396 ? 19.787 -17.774 -27.224 1.00 77.75 396 LEU A C 1
ATOM 3006 O O . LEU A 1 396 ? 20.006 -18.975 -27.101 1.00 77.75 396 LEU A O 1
ATOM 3010 N N . ARG A 1 397 ? 20.114 -16.884 -26.282 1.00 74.56 397 ARG A N 1
ATOM 3011 C CA . ARG A 1 397 ? 20.541 -17.170 -24.905 1.00 74.56 397 ARG A CA 1
ATOM 3012 C C . ARG A 1 397 ? 20.474 -15.876 -24.093 1.00 74.56 397 ARG A C 1
ATOM 3014 O O . ARG A 1 397 ? 20.194 -14.806 -24.635 1.00 74.56 397 ARG A O 1
ATOM 3021 N N . GLU A 1 398 ? 20.754 -15.942 -22.799 1.00 66.56 398 GLU A N 1
ATOM 3022 C CA . GLU A 1 398 ? 20.802 -14.748 -21.954 1.00 66.56 398 GLU A CA 1
ATOM 3023 C C . GLU A 1 398 ? 21.760 -13.675 -22.513 1.00 66.56 398 GLU A C 1
ATOM 3025 O O . GLU A 1 398 ? 22.874 -13.974 -22.957 1.00 66.56 398 GLU A O 1
ATOM 3030 N N . GLY A 1 399 ? 21.273 -12.430 -22.575 1.00 69.75 399 GLY A N 1
ATOM 3031 C CA . GLY A 1 399 ? 21.971 -11.285 -23.171 1.00 69.75 399 GLY A CA 1
ATOM 3032 C C . GLY A 1 399 ? 22.164 -11.326 -24.696 1.00 69.75 399 GLY A C 1
ATOM 3033 O O . GLY A 1 399 ? 22.874 -10.481 -25.248 1.00 69.75 399 GLY A O 1
ATOM 3034 N N . VAL A 1 400 ? 21.579 -12.301 -25.403 1.00 79.88 400 VAL A N 1
ATOM 3035 C CA . VAL A 1 400 ? 21.667 -12.429 -26.870 1.00 79.88 400 VAL A CA 1
ATOM 3036 C C . VAL A 1 400 ? 20.272 -12.600 -27.453 1.00 79.88 400 VAL A C 1
ATOM 3038 O O . VAL A 1 400 ? 19.705 -13.690 -27.412 1.00 79.88 400 VAL A O 1
ATOM 3041 N N . PHE A 1 401 ? 19.720 -11.524 -28.000 1.00 90.38 401 PHE A N 1
ATOM 3042 C CA . PHE A 1 401 ? 18.373 -11.519 -28.562 1.00 90.38 401 PHE A CA 1
ATOM 3043 C C . PHE A 1 401 ? 18.327 -12.175 -29.942 1.00 90.38 401 PHE A C 1
ATOM 3045 O O . PHE A 1 401 ? 19.316 -12.163 -30.674 1.00 90.38 401 PHE A O 1
ATOM 3052 N N . ASP A 1 402 ? 17.184 -12.779 -30.262 1.00 89.62 402 ASP A N 1
ATOM 3053 C CA . ASP A 1 402 ? 16.861 -13.190 -31.624 1.00 89.62 402 ASP A CA 1
ATOM 3054 C C . ASP A 1 402 ? 16.326 -11.946 -32.341 1.00 89.62 402 ASP A C 1
ATOM 3056 O O . ASP A 1 402 ? 15.198 -11.517 -32.104 1.00 89.62 402 ASP A O 1
ATOM 3060 N N . GLU A 1 403 ? 17.184 -11.282 -33.119 1.00 91.50 403 GLU A N 1
ATOM 3061 C CA . GLU A 1 403 ? 16.841 -9.992 -33.726 1.00 91.50 403 GLU A CA 1
ATOM 3062 C C . GLU A 1 403 ? 15.757 -10.105 -34.807 1.00 91.50 403 GLU A C 1
ATOM 3064 O O . GLU A 1 403 ? 15.033 -9.137 -35.039 1.00 91.50 403 GLU A O 1
ATOM 3069 N N . ASP A 1 404 ? 15.623 -11.262 -35.459 1.00 88.69 404 ASP A N 1
ATOM 3070 C CA . ASP A 1 404 ? 14.586 -11.476 -36.471 1.00 88.69 404 ASP A CA 1
ATOM 3071 C C . ASP A 1 404 ? 13.217 -11.640 -35.808 1.00 88.69 404 ASP A C 1
ATOM 3073 O O . ASP A 1 404 ? 12.250 -10.993 -36.220 1.00 88.69 404 ASP A O 1
ATOM 3077 N N . ASP A 1 405 ? 13.152 -12.419 -34.724 1.00 93.25 405 ASP A N 1
ATOM 3078 C CA . ASP A 1 405 ? 11.950 -12.506 -33.892 1.00 93.25 405 ASP A CA 1
ATOM 3079 C C . ASP A 1 405 ? 11.614 -11.146 -33.259 1.00 93.25 405 ASP A C 1
ATOM 3081 O O . ASP A 1 405 ? 10.464 -10.719 -33.299 1.00 93.25 405 ASP A O 1
ATOM 3085 N N . LEU A 1 406 ? 12.610 -10.396 -32.770 1.00 94.38 406 LEU A N 1
ATOM 3086 C CA . LEU A 1 406 ? 12.404 -9.045 -32.241 1.00 94.38 406 LEU A CA 1
ATOM 3087 C C . LEU A 1 406 ? 11.765 -8.107 -33.276 1.00 94.38 406 LEU A C 1
ATOM 3089 O O . LEU A 1 406 ? 10.802 -7.416 -32.946 1.00 94.38 406 LEU A O 1
ATOM 3093 N N . ARG A 1 407 ? 12.266 -8.082 -34.519 1.00 90.75 407 ARG A N 1
ATOM 3094 C CA . ARG A 1 407 ? 11.689 -7.256 -35.598 1.00 90.75 407 ARG A CA 1
ATOM 3095 C C . ARG A 1 407 ? 10.249 -7.662 -35.902 1.00 90.75 407 ARG A C 1
ATOM 3097 O O . ARG A 1 407 ? 9.388 -6.794 -36.012 1.00 90.75 407 ARG A O 1
ATOM 3104 N N . HIS A 1 408 ? 9.978 -8.964 -35.984 1.00 91.00 408 HIS A N 1
ATOM 3105 C CA . HIS A 1 408 ? 8.623 -9.470 -36.192 1.00 91.00 408 HIS A CA 1
ATOM 3106 C C . HIS A 1 408 ? 7.673 -9.045 -35.061 1.00 91.00 408 HIS A C 1
ATOM 3108 O O . HIS A 1 408 ? 6.587 -8.529 -35.316 1.00 91.00 408 HIS A O 1
ATOM 3114 N N . GLN A 1 409 ? 8.110 -9.173 -33.810 1.00 95.12 409 GLN A N 1
ATOM 3115 C CA . GLN A 1 409 ? 7.300 -8.844 -32.639 1.00 95.12 409 GLN A CA 1
ATOM 3116 C C . GLN A 1 409 ? 7.080 -7.337 -32.458 1.00 95.12 409 GLN A C 1
ATOM 3118 O O . GLN A 1 409 ? 6.046 -6.928 -31.927 1.00 95.12 409 GLN A O 1
ATOM 3123 N N . VAL A 1 410 ? 8.016 -6.505 -32.923 1.00 95.62 410 VAL A N 1
ATOM 3124 C CA . VAL A 1 410 ? 7.833 -5.051 -33.037 1.00 95.62 410 VAL A CA 1
ATOM 3125 C C . VAL A 1 410 ? 6.709 -4.717 -34.021 1.00 95.62 410 VAL A C 1
ATOM 3127 O O . VAL A 1 410 ? 5.886 -3.854 -33.720 1.00 95.62 410 VAL A O 1
ATOM 3130 N N . ASP A 1 411 ? 6.631 -5.414 -35.155 1.00 91.94 411 ASP A N 1
ATOM 3131 C CA . ASP A 1 411 ? 5.595 -5.190 -36.172 1.00 91.94 411 ASP A CA 1
ATOM 3132 C C . ASP A 1 411 ? 4.209 -5.627 -35.700 1.00 91.94 411 ASP A C 1
ATOM 3134 O O . ASP A 1 411 ? 3.229 -4.891 -35.855 1.00 91.94 411 ASP A O 1
ATOM 3138 N N . GLU A 1 412 ? 4.141 -6.790 -35.058 1.00 93.88 412 GLU A N 1
ATOM 3139 C CA . GLU A 1 412 ? 2.935 -7.291 -34.398 1.00 93.88 412 GLU A CA 1
ATOM 3140 C C 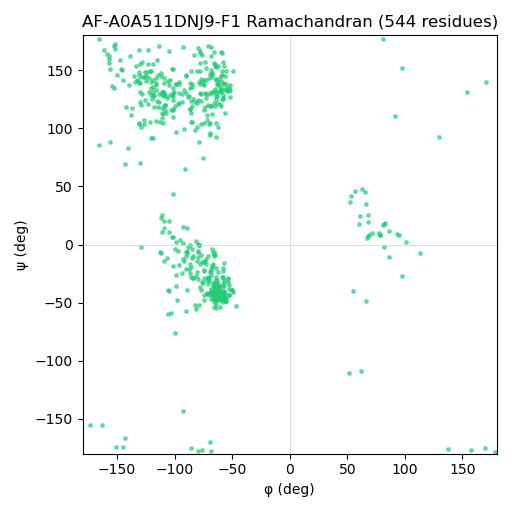. GLU A 1 412 ? 2.456 -6.321 -33.305 1.00 93.88 412 GLU A C 1
ATOM 3142 O O . GLU A 1 412 ? 1.281 -5.955 -33.260 1.00 93.88 412 GLU A O 1
ATOM 3147 N N . LEU A 1 413 ? 3.362 -5.836 -32.441 1.00 95.38 413 LEU A N 1
ATOM 3148 C CA . LEU A 1 413 ? 3.013 -4.868 -31.396 1.00 95.38 413 LEU A CA 1
ATOM 3149 C C . LEU A 1 413 ? 2.555 -3.526 -31.981 1.00 95.38 413 LEU A C 1
ATOM 3151 O O . LEU A 1 413 ? 1.563 -2.981 -31.510 1.00 95.38 413 LEU A O 1
ATOM 3155 N N . ALA A 1 414 ? 3.212 -3.009 -33.019 1.00 94.69 414 ALA A N 1
ATOM 3156 C CA . ALA A 1 414 ? 2.788 -1.775 -33.680 1.00 94.69 414 ALA A CA 1
ATOM 3157 C C . ALA A 1 414 ? 1.395 -1.904 -34.318 1.00 94.69 414 ALA A C 1
ATOM 3159 O O . ALA A 1 414 ? 0.589 -0.981 -34.224 1.00 94.69 414 ALA A O 1
ATOM 3160 N N . THR A 1 415 ? 1.098 -3.056 -34.926 1.00 92.94 415 THR A N 1
ATOM 3161 C CA . THR A 1 415 ? -0.224 -3.356 -35.500 1.00 92.94 415 THR A CA 1
ATOM 3162 C C . THR A 1 415 ? -1.294 -3.426 -34.411 1.00 92.94 415 THR A C 1
ATOM 3164 O O . THR A 1 415 ? -2.363 -2.833 -34.552 1.00 92.94 415 THR A O 1
ATOM 3167 N N . PHE A 1 416 ? -0.987 -4.084 -33.290 1.00 94.62 416 PHE A N 1
ATOM 3168 C CA . PHE A 1 416 ? -1.867 -4.119 -32.124 1.00 94.62 416 PHE A CA 1
ATOM 3169 C C . PHE A 1 416 ? -2.143 -2.711 -31.572 1.00 94.62 416 PHE A C 1
ATOM 3171 O O . PHE A 1 416 ? -3.294 -2.380 -31.298 1.00 94.62 416 PHE A O 1
ATOM 3178 N N . LEU A 1 417 ? -1.120 -1.853 -31.458 1.00 95.38 417 LEU A N 1
ATOM 3179 C CA . LEU A 1 417 ? -1.299 -0.475 -30.986 1.00 95.38 417 LEU A CA 1
ATOM 3180 C C . LEU A 1 417 ? -2.217 0.334 -31.903 1.00 95.38 417 LEU A C 1
ATOM 3182 O O . LEU A 1 417 ? -3.079 1.039 -31.399 1.00 95.38 417 LEU A O 1
ATOM 3186 N N . GLN A 1 418 ? -2.108 0.184 -33.225 1.00 93.62 418 GLN A N 1
ATOM 3187 C CA . GLN A 1 418 ? -3.017 0.854 -34.165 1.00 93.62 418 GLN A CA 1
ATOM 3188 C C . GLN A 1 418 ? -4.474 0.412 -33.980 1.00 93.62 418 GLN A C 1
ATOM 3190 O O . GLN A 1 418 ? -5.395 1.225 -34.070 1.00 93.62 418 GLN A O 1
ATOM 3195 N N . ALA A 1 419 ? -4.702 -0.874 -33.705 1.00 92.19 419 ALA A N 1
ATOM 3196 C CA . ALA A 1 419 ? -6.036 -1.379 -33.402 1.00 92.19 419 ALA A CA 1
ATOM 3197 C C . ALA A 1 419 ? -6.554 -0.851 -32.054 1.00 92.19 419 ALA A C 1
ATOM 3199 O O . ALA A 1 419 ? -7.717 -0.458 -31.954 1.00 92.19 419 ALA A O 1
ATOM 3200 N N . ALA A 1 420 ? -5.688 -0.795 -31.039 1.00 93.25 420 ALA A N 1
ATOM 3201 C CA . ALA A 1 420 ? -6.011 -0.255 -29.723 1.00 93.25 420 ALA A CA 1
ATOM 3202 C C . ALA A 1 420 ? -6.312 1.251 -29.773 1.00 93.25 420 ALA A C 1
ATOM 3204 O O . ALA A 1 420 ? -7.272 1.696 -29.156 1.00 93.25 420 ALA A O 1
ATOM 3205 N N . GLU A 1 421 ? -5.561 2.023 -30.559 1.00 94.56 421 GLU A N 1
ATOM 3206 C CA . GLU A 1 421 ? -5.796 3.452 -30.806 1.00 94.56 421 GLU A CA 1
ATOM 3207 C C . GLU A 1 421 ? -7.201 3.706 -31.358 1.00 94.56 421 GLU A C 1
ATOM 3209 O O . GLU A 1 421 ? -7.920 4.567 -30.856 1.00 94.56 421 GLU A O 1
ATOM 3214 N N . GLN A 1 422 ? -7.630 2.909 -32.341 1.00 91.56 422 GLN A N 1
ATOM 3215 C CA . GLN A 1 422 ? -8.976 3.010 -32.909 1.00 91.56 422 GLN A CA 1
ATOM 3216 C C . GLN A 1 422 ? -10.065 2.576 -31.927 1.00 91.56 422 GLN A C 1
ATOM 3218 O O . GLN A 1 422 ? -11.147 3.157 -31.909 1.00 91.56 422 GLN A O 1
ATOM 3223 N N . HIS A 1 423 ? -9.808 1.530 -31.143 1.00 92.75 423 HIS A N 1
ATOM 3224 C CA . HIS A 1 423 ? -10.805 0.961 -30.244 1.00 92.75 423 HIS A CA 1
ATOM 3225 C C . HIS A 1 423 ? -11.013 1.796 -28.976 1.00 92.75 423 HIS A C 1
ATOM 3227 O O . HIS A 1 423 ? -12.149 1.952 -28.531 1.00 92.75 423 HIS A O 1
ATOM 3233 N N . TYR A 1 424 ? -9.933 2.346 -28.420 1.00 92.44 424 TYR A N 1
ATOM 3234 C CA . TYR A 1 424 ? -9.930 3.108 -27.169 1.00 92.44 424 TYR A CA 1
ATOM 3235 C C . TYR A 1 424 ? -9.891 4.627 -27.361 1.00 92.44 424 TYR A C 1
ATOM 3237 O O . TYR A 1 424 ? -9.786 5.354 -26.376 1.00 92.44 424 TYR A O 1
ATOM 3245 N N . ASP A 1 425 ? -9.991 5.100 -28.607 1.00 90.62 425 ASP A N 1
ATOM 3246 C CA . ASP A 1 425 ? -9.965 6.524 -28.967 1.00 90.62 425 ASP A CA 1
ATOM 3247 C C . ASP A 1 425 ? -8.688 7.237 -28.481 1.00 90.62 425 ASP A C 1
ATOM 3249 O O . ASP A 1 425 ? -8.710 8.320 -27.892 1.00 90.62 425 ASP A O 1
ATOM 3253 N N . VAL A 1 426 ? -7.535 6.599 -28.714 1.00 92.81 426 VAL A N 1
ATOM 3254 C CA . VAL A 1 426 ? -6.218 7.164 -28.396 1.00 92.81 426 VAL A CA 1
ATOM 3255 C C . VAL A 1 426 ? -5.578 7.714 -29.663 1.00 92.81 426 VAL A C 1
ATOM 3257 O O . VAL A 1 426 ? -5.506 7.043 -30.689 1.00 92.81 426 VAL A O 1
ATOM 3260 N N . SER A 1 427 ? -5.083 8.951 -29.592 1.00 91.19 427 SER A N 1
ATOM 3261 C CA . SER A 1 427 ? -4.424 9.595 -30.730 1.00 91.19 427 SER A CA 1
ATOM 3262 C C . SER A 1 427 ? -3.145 8.841 -31.131 1.00 91.19 427 SER A C 1
ATOM 3264 O O . SER A 1 427 ? -2.278 8.639 -30.270 1.00 91.19 427 SER A O 1
ATOM 3266 N N . PRO A 1 428 ? -2.970 8.475 -32.415 1.00 89.69 428 PRO A N 1
ATOM 3267 C CA . PRO A 1 428 ? -1.808 7.719 -32.862 1.00 89.69 428 PRO A CA 1
ATOM 3268 C C . PRO A 1 428 ? -0.471 8.367 -32.515 1.00 89.69 428 PRO A C 1
ATOM 3270 O O . PRO A 1 428 ? -0.297 9.581 -32.647 1.00 89.69 428 PRO A O 1
ATOM 3273 N N . GLY A 1 429 ? 0.481 7.545 -32.074 1.00 87.19 429 GLY A N 1
ATOM 3274 C CA . GLY A 1 429 ? 1.846 7.985 -31.773 1.00 87.19 429 GLY A CA 1
ATOM 3275 C C . GLY A 1 429 ? 1.997 8.842 -30.513 1.00 87.19 429 GLY A C 1
ATOM 3276 O O . GLY A 1 429 ? 3.071 9.394 -30.284 1.00 87.19 429 GLY A O 1
ATOM 3277 N N . THR A 1 430 ? 0.953 8.963 -29.685 1.00 93.56 430 THR A N 1
ATOM 3278 C CA . THR A 1 430 ? 1.005 9.726 -28.421 1.00 93.56 430 THR A CA 1
ATOM 3279 C C . THR A 1 430 ? 1.419 8.890 -27.210 1.00 93.56 430 THR A C 1
ATOM 3281 O O . THR A 1 430 ? 1.658 9.441 -26.135 1.00 93.56 430 THR A O 1
ATOM 3284 N N . TRP A 1 431 ? 1.556 7.572 -27.378 1.00 95.81 431 TRP A N 1
ATOM 3285 C CA . TRP A 1 431 ? 1.961 6.651 -26.321 1.00 95.81 431 TRP A CA 1
ATOM 3286 C C . TRP A 1 431 ? 3.348 6.973 -25.776 1.00 95.81 431 TRP A C 1
ATOM 3288 O O . TRP A 1 431 ? 4.313 7.109 -26.531 1.00 95.81 431 TRP A O 1
ATOM 3298 N N . THR A 1 432 ? 3.471 7.001 -24.452 1.00 97.56 432 THR A N 1
ATOM 3299 C CA . THR A 1 432 ? 4.769 6.882 -23.786 1.00 97.56 432 THR A CA 1
ATOM 3300 C C . THR A 1 432 ? 4.906 5.477 -23.221 1.00 97.56 432 THR A C 1
ATOM 3302 O O . THR A 1 432 ? 4.136 5.069 -22.352 1.00 97.56 432 THR A O 1
ATOM 3305 N N . ALA A 1 433 ? 5.871 4.713 -23.730 1.00 98.38 433 ALA A N 1
ATOM 3306 C CA . ALA A 1 433 ? 6.101 3.358 -23.249 1.00 98.38 433 ALA A CA 1
ATOM 3307 C C . ALA A 1 433 ? 6.786 3.378 -21.877 1.00 98.38 433 ALA A C 1
ATOM 3309 O O . ALA A 1 433 ? 7.736 4.125 -21.670 1.00 98.38 433 ALA A O 1
ATOM 3310 N N . VAL A 1 434 ? 6.354 2.529 -20.953 1.00 98.56 434 VAL A N 1
ATOM 3311 C CA . VAL A 1 434 ? 7.056 2.231 -19.703 1.00 98.56 434 VAL A CA 1
ATOM 3312 C C . VAL A 1 434 ? 7.325 0.736 -19.703 1.00 98.56 434 VAL A C 1
ATOM 3314 O O . VAL A 1 434 ? 6.417 -0.081 -19.556 1.00 98.56 434 VAL A O 1
ATOM 3317 N N . GLY A 1 435 ? 8.582 0.381 -19.949 1.00 98.31 435 GLY A N 1
ATOM 3318 C CA . GLY A 1 435 ? 8.998 -1.007 -20.075 1.00 98.31 435 GLY A CA 1
ATOM 3319 C C . GLY A 1 435 ? 9.973 -1.407 -18.982 1.00 98.31 435 GLY A C 1
ATOM 3320 O O . GLY A 1 435 ? 10.852 -0.622 -18.624 1.00 98.31 435 GLY A O 1
ATOM 3321 N N . PHE A 1 436 ? 9.861 -2.648 -18.505 1.00 97.62 436 PHE A N 1
ATOM 3322 C CA . PHE A 1 436 ? 10.837 -3.263 -17.604 1.00 97.62 436 PHE A CA 1
ATOM 3323 C C . PHE A 1 436 ? 11.555 -4.431 -18.285 1.00 97.62 436 PHE A C 1
ATOM 3325 O O . PHE A 1 436 ? 10.915 -5.321 -18.845 1.00 97.62 436 PHE A O 1
ATOM 3332 N N . SER A 1 437 ? 12.889 -4.453 -18.233 1.00 94.19 437 SER A N 1
ATOM 3333 C CA . SER A 1 437 ? 13.723 -5.548 -18.742 1.00 94.19 437 SER A CA 1
ATOM 3334 C C . SER A 1 437 ? 13.382 -5.923 -20.197 1.00 94.19 437 SER A C 1
ATOM 3336 O O . SER A 1 437 ? 13.607 -5.137 -21.117 1.00 94.19 437 SER A O 1
ATOM 3338 N N . ASN A 1 438 ? 12.795 -7.101 -20.444 1.00 94.44 438 ASN A N 1
ATOM 3339 C CA . ASN A 1 438 ? 12.352 -7.525 -21.774 1.00 94.44 438 ASN A CA 1
ATOM 3340 C C . ASN A 1 438 ? 11.354 -6.548 -22.421 1.00 94.44 438 ASN A C 1
ATOM 3342 O O . ASN A 1 438 ? 11.491 -6.260 -23.611 1.00 94.44 438 ASN A O 1
ATOM 3346 N N . GLY A 1 439 ? 10.417 -6.004 -21.647 1.00 97.81 439 GLY A N 1
ATOM 3347 C CA . GLY A 1 439 ? 9.480 -4.985 -22.100 1.00 97.81 439 GLY A CA 1
ATOM 3348 C C . GLY A 1 439 ? 10.160 -3.658 -22.441 1.00 97.81 439 GLY A C 1
ATOM 3349 O O . GLY A 1 439 ? 9.820 -3.026 -23.438 1.00 97.81 439 GLY A O 1
ATOM 3350 N N . ALA A 1 440 ? 11.201 -3.272 -21.694 1.00 98.06 440 ALA A N 1
ATOM 3351 C CA . ALA A 1 440 ? 12.021 -2.102 -22.028 1.00 98.06 440 ALA A CA 1
ATOM 3352 C C . ALA A 1 440 ? 12.772 -2.294 -23.357 1.00 98.06 440 ALA A C 1
ATOM 3354 O O . ALA A 1 440 ? 12.896 -1.371 -24.164 1.00 98.06 440 ALA A O 1
ATOM 3355 N N . ASN A 1 441 ? 13.240 -3.514 -23.622 1.00 97.38 441 ASN A N 1
ATOM 3356 C CA . ASN A 1 441 ? 13.964 -3.826 -24.852 1.00 97.38 441 ASN A CA 1
ATOM 3357 C C . ASN A 1 441 ? 13.045 -3.782 -26.080 1.00 97.38 441 ASN A C 1
ATOM 3359 O O . ASN A 1 441 ? 13.442 -3.214 -27.097 1.00 97.38 441 ASN A O 1
ATOM 3363 N N . ILE A 1 442 ? 11.812 -4.309 -25.994 1.00 97.81 442 ILE A N 1
ATOM 3364 C CA . ILE A 1 442 ? 10.860 -4.176 -27.110 1.00 97.81 442 ILE A CA 1
ATOM 3365 C C . ILE A 1 442 ? 10.361 -2.735 -27.259 1.00 97.81 442 ILE A C 1
ATOM 3367 O O . ILE A 1 442 ? 10.215 -2.282 -28.386 1.00 97.81 442 ILE A O 1
ATOM 3371 N N . ALA A 1 443 ? 10.191 -1.975 -26.169 1.00 98.12 443 ALA A N 1
ATOM 3372 C CA . ALA A 1 443 ? 9.888 -0.541 -26.246 1.00 98.12 443 ALA A CA 1
ATOM 3373 C C . ALA A 1 443 ? 10.980 0.225 -27.008 1.00 98.12 443 ALA A C 1
ATOM 3375 O O . ALA A 1 443 ? 10.693 1.032 -27.893 1.00 98.12 443 ALA A O 1
ATOM 3376 N N . SER A 1 444 ? 12.245 -0.085 -26.710 1.00 97.06 444 SER A N 1
ATOM 3377 C CA . SER A 1 444 ? 13.396 0.486 -27.412 1.00 97.06 444 SER A CA 1
ATOM 3378 C C . SER A 1 444 ? 13.392 0.105 -28.892 1.00 97.06 444 SER A C 1
ATOM 3380 O O . SER A 1 444 ? 13.576 0.954 -29.762 1.00 97.06 444 SER A O 1
ATOM 3382 N N . ALA A 1 445 ? 13.142 -1.170 -29.193 1.00 96.75 445 ALA A N 1
ATOM 3383 C CA . ALA A 1 445 ? 13.082 -1.666 -30.560 1.00 96.75 445 ALA A CA 1
ATOM 3384 C C . ALA A 1 445 ? 11.907 -1.072 -31.355 1.00 96.75 445 ALA A C 1
ATOM 3386 O O . ALA A 1 445 ? 12.065 -0.808 -32.545 1.00 96.75 445 ALA A O 1
ATOM 3387 N N . LEU A 1 446 ? 10.771 -0.815 -30.700 1.00 96.31 446 LEU A N 1
ATOM 3388 C CA . LEU A 1 446 ? 9.598 -0.169 -31.281 1.00 96.31 446 LEU A CA 1
ATOM 3389 C C . LEU A 1 446 ? 9.889 1.294 -31.637 1.00 96.31 446 LEU A C 1
ATOM 3391 O O . LEU A 1 446 ? 9.574 1.703 -32.752 1.00 96.31 446 LEU A O 1
ATOM 3395 N N . LEU A 1 447 ? 10.570 2.045 -30.757 1.00 95.44 447 LEU A N 1
ATOM 3396 C CA . LEU A 1 447 ? 11.048 3.398 -31.072 1.00 95.44 447 LEU A CA 1
ATOM 3397 C C . LEU A 1 447 ? 11.922 3.398 -32.333 1.00 95.44 447 LEU A C 1
ATOM 3399 O O . LEU A 1 447 ? 11.666 4.180 -33.243 1.00 95.44 447 LEU A O 1
ATOM 3403 N N . PHE A 1 448 ? 12.906 2.498 -32.429 1.00 94.81 448 PHE A N 1
ATOM 3404 C CA . PHE A 1 448 ? 13.790 2.433 -33.600 1.00 94.81 448 PHE A CA 1
ATOM 3405 C C . PHE A 1 448 ? 13.094 1.923 -34.876 1.00 94.81 448 PHE A C 1
ATOM 3407 O O . PHE A 1 448 ? 13.338 2.443 -35.960 1.00 94.81 448 PHE A O 1
ATOM 3414 N N . GLY A 1 449 ? 12.252 0.891 -34.782 1.00 91.19 449 GLY A N 1
ATOM 3415 C CA . GLY A 1 449 ? 11.671 0.212 -35.950 1.00 91.19 449 GLY A CA 1
ATOM 3416 C C . GLY A 1 449 ? 10.378 0.840 -36.483 1.00 91.19 449 GLY A C 1
ATOM 3417 O O . GLY A 1 449 ? 10.039 0.671 -37.660 1.00 91.19 449 GLY A O 1
ATOM 3418 N N . ARG A 1 450 ? 9.641 1.555 -35.625 1.00 92.00 450 ARG A N 1
ATOM 3419 C CA . ARG A 1 450 ? 8.318 2.132 -35.905 1.00 92.00 450 ARG A CA 1
ATOM 3420 C C . ARG A 1 450 ? 8.198 3.500 -35.221 1.00 92.00 450 ARG A C 1
ATOM 3422 O O . ARG A 1 450 ? 7.419 3.693 -34.294 1.00 92.00 450 ARG A O 1
ATOM 3429 N N . THR A 1 451 ? 8.958 4.477 -35.715 1.00 84.62 451 THR A N 1
ATOM 3430 C CA . THR A 1 451 ? 9.121 5.827 -35.124 1.00 84.62 451 THR A CA 1
ATOM 3431 C C . THR A 1 451 ? 7.824 6.630 -34.924 1.00 84.62 451 THR A C 1
ATOM 3433 O O . THR A 1 451 ? 7.817 7.618 -34.190 1.00 84.62 451 THR A O 1
ATOM 3436 N N . GLY A 1 452 ? 6.725 6.227 -35.572 1.00 85.44 452 GLY A N 1
ATOM 3437 C CA . GLY A 1 452 ? 5.392 6.813 -35.406 1.00 85.44 452 GLY A CA 1
ATOM 3438 C C . GLY A 1 452 ? 4.536 6.182 -34.304 1.00 85.44 452 GLY A C 1
ATOM 3439 O O . GLY A 1 452 ? 3.450 6.686 -34.052 1.00 85.44 452 GLY A O 1
ATOM 3440 N N . SER A 1 453 ? 4.982 5.096 -33.664 1.00 90.12 453 SER A N 1
ATOM 3441 C CA . SER A 1 453 ? 4.183 4.370 -32.666 1.00 90.12 453 SER A CA 1
ATOM 3442 C C . SER A 1 453 ? 4.261 4.970 -31.262 1.00 90.12 453 SER A C 1
ATOM 3444 O O . SER A 1 453 ? 3.307 4.836 -30.503 1.00 90.12 453 SER A O 1
ATOM 3446 N N . LEU A 1 454 ? 5.373 5.621 -30.902 1.00 95.62 454 LEU A N 1
ATOM 3447 C CA . LEU A 1 454 ? 5.623 6.132 -29.551 1.00 95.62 454 LEU A CA 1
ATOM 3448 C C . LEU A 1 454 ? 6.119 7.587 -29.579 1.00 95.62 454 LEU A C 1
ATOM 3450 O O . LEU A 1 454 ? 6.978 7.945 -30.386 1.00 95.62 454 LEU A O 1
ATOM 3454 N N . ALA A 1 455 ? 5.645 8.396 -28.631 1.00 95.00 455 ALA A N 1
ATOM 3455 C CA . ALA A 1 455 ? 6.140 9.747 -28.359 1.00 95.00 455 ALA A CA 1
ATOM 3456 C C . ALA A 1 455 ? 7.426 9.743 -27.508 1.00 95.00 455 ALA A C 1
ATOM 3458 O O . ALA A 1 455 ? 8.215 10.691 -27.540 1.00 95.00 455 ALA A O 1
ATOM 3459 N N . GLY A 1 456 ? 7.653 8.673 -26.747 1.00 96.88 456 GLY A N 1
ATOM 3460 C CA . GLY A 1 456 ? 8.808 8.523 -25.870 1.00 96.88 456 GLY A CA 1
ATOM 3461 C C . GLY A 1 456 ? 8.777 7.217 -25.086 1.00 96.88 456 GLY A C 1
ATOM 3462 O O . GLY A 1 456 ? 7.859 6.406 -25.244 1.00 96.88 456 GLY A O 1
ATOM 3463 N N . ALA A 1 457 ? 9.780 7.010 -24.232 1.00 98.19 457 ALA A N 1
ATOM 3464 C CA . ALA A 1 45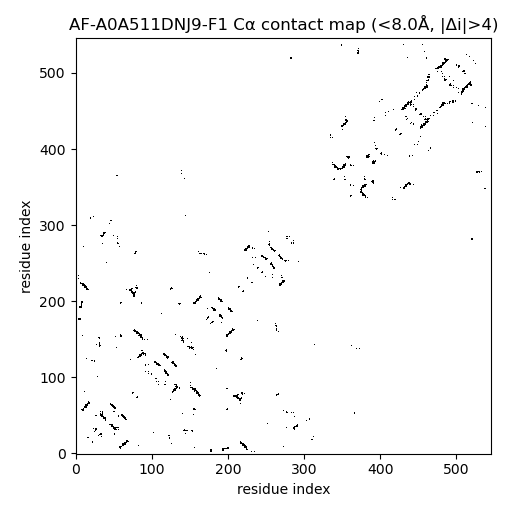7 ? 9.826 5.837 -23.364 1.00 98.19 457 ALA A CA 1
ATOM 3465 C C . ALA A 1 457 ? 10.552 6.070 -22.031 1.00 98.19 457 ALA A C 1
ATOM 3467 O O . ALA A 1 457 ? 11.559 6.773 -21.971 1.00 98.19 457 ALA A O 1
ATOM 3468 N N . ILE A 1 458 ? 10.074 5.401 -20.983 1.00 98.56 458 ILE A N 1
ATOM 3469 C CA . ILE A 1 458 ? 10.794 5.110 -19.745 1.00 98.56 458 ILE A CA 1
ATOM 3470 C C . ILE A 1 458 ? 11.265 3.654 -19.827 1.00 98.56 458 ILE A C 1
ATOM 3472 O O . ILE A 1 458 ? 10.467 2.718 -19.891 1.00 98.56 458 ILE A O 1
ATOM 3476 N N . LEU A 1 459 ? 12.579 3.473 -19.844 1.00 98.62 459 LEU A N 1
ATOM 3477 C CA . LEU A 1 459 ? 13.258 2.202 -20.045 1.00 98.62 459 LEU A CA 1
ATOM 3478 C C . LEU A 1 459 ? 13.921 1.778 -18.731 1.00 98.62 459 LEU A C 1
ATOM 3480 O O . LEU A 1 459 ? 14.944 2.341 -18.332 1.00 98.62 459 LEU A O 1
ATOM 3484 N N . LEU A 1 460 ? 13.315 0.807 -18.046 1.00 98.12 460 LEU A N 1
ATOM 3485 C CA . LEU A 1 460 ? 13.747 0.318 -16.736 1.00 98.12 460 LEU A CA 1
ATOM 3486 C C . LEU A 1 460 ? 14.511 -0.999 -16.898 1.00 98.12 460 LEU A C 1
ATOM 3488 O O . LEU A 1 460 ? 13.979 -1.951 -17.470 1.00 98.12 460 LEU A O 1
ATOM 3492 N N . ALA A 1 461 ? 15.741 -1.068 -16.387 1.00 94.50 461 ALA A N 1
ATOM 3493 C CA . ALA A 1 461 ? 16.616 -2.240 -16.513 1.00 94.50 461 ALA A CA 1
ATOM 3494 C C . ALA A 1 461 ? 16.797 -2.712 -17.979 1.00 94.50 461 ALA A C 1
ATOM 3496 O O . ALA A 1 461 ? 16.747 -3.903 -18.295 1.00 94.50 461 ALA A O 1
ATOM 3497 N N . ALA A 1 462 ? 16.968 -1.754 -18.894 1.00 95.94 462 ALA A N 1
ATOM 3498 C CA . ALA A 1 462 ? 16.993 -1.975 -20.337 1.00 95.94 462 ALA A CA 1
ATOM 3499 C C . ALA A 1 462 ? 18.384 -2.343 -20.864 1.00 95.94 462 ALA A C 1
ATOM 3501 O O . ALA A 1 462 ? 19.396 -1.740 -20.501 1.00 95.94 462 ALA A O 1
ATOM 3502 N N . MET A 1 463 ? 18.415 -3.294 -21.789 1.00 93.06 463 MET A N 1
ATOM 3503 C CA . MET A 1 463 ? 19.597 -3.719 -22.531 1.00 93.06 463 MET A CA 1
ATOM 3504 C C . MET A 1 463 ? 19.559 -3.183 -23.966 1.00 93.06 463 MET A C 1
ATOM 3506 O O . MET A 1 463 ? 18.527 -2.743 -24.467 1.00 93.06 463 MET A O 1
ATOM 3510 N N . VAL A 1 464 ? 20.694 -3.266 -24.660 1.00 92.56 464 VAL A N 1
ATOM 3511 C CA . VAL A 1 464 ? 20.792 -2.890 -26.079 1.00 92.56 464 VAL A CA 1
ATOM 3512 C C . VAL A 1 464 ? 20.019 -3.908 -26.939 1.00 92.56 464 VAL A C 1
ATOM 3514 O O . VAL A 1 464 ? 20.383 -5.086 -26.907 1.00 92.56 464 VAL A O 1
ATOM 3517 N N . PRO A 1 465 ? 18.981 -3.499 -27.701 1.00 88.25 465 PRO A N 1
ATOM 3518 C CA . PRO A 1 465 ? 18.144 -4.428 -28.463 1.00 88.25 465 PRO A CA 1
ATOM 3519 C C . PRO A 1 465 ? 18.810 -4.954 -29.746 1.00 88.25 465 PRO A C 1
ATOM 3521 O O . PRO A 1 465 ? 18.564 -6.097 -30.117 1.00 88.25 465 PRO A O 1
ATOM 3524 N N . TYR A 1 466 ? 19.663 -4.152 -30.394 1.00 85.88 466 TYR A N 1
ATOM 3525 C CA . TYR A 1 466 ? 20.337 -4.496 -31.653 1.00 85.88 466 TYR A CA 1
ATOM 3526 C C . TYR A 1 466 ? 21.854 -4.407 -31.495 1.00 85.88 466 TYR A C 1
ATOM 3528 O O . TYR A 1 466 ? 22.386 -3.344 -31.154 1.00 85.88 466 TYR A O 1
ATOM 3536 N N . ARG A 1 467 ? 22.557 -5.517 -31.733 1.00 77.44 467 ARG A N 1
ATOM 3537 C CA . ARG A 1 467 ? 24.004 -5.620 -31.476 1.00 77.44 467 ARG A CA 1
ATOM 3538 C C . ARG A 1 467 ? 24.834 -4.831 -32.471 1.00 77.44 467 ARG A C 1
ATOM 3540 O O . ARG A 1 467 ? 25.751 -4.123 -32.069 1.00 77.44 467 ARG A O 1
ATOM 3547 N N . ASP A 1 468 ? 24.454 -4.914 -33.739 1.00 81.38 468 ASP A N 1
ATOM 3548 C CA . ASP A 1 468 ? 25.150 -4.257 -34.848 1.00 81.38 468 ASP A CA 1
ATOM 3549 C C . ASP A 1 468 ? 24.624 -2.831 -35.107 1.00 81.38 468 ASP A C 1
ATOM 3551 O O . ASP A 1 468 ? 24.926 -2.212 -36.126 1.00 81.38 468 ASP A O 1
ATOM 3555 N N . GLY A 1 469 ? 23.858 -2.294 -34.151 1.00 81.38 469 GLY A N 1
ATOM 3556 C CA . GLY A 1 469 ? 23.191 -1.001 -34.234 1.00 81.38 469 GLY A CA 1
ATOM 3557 C C . GLY A 1 469 ? 21.722 -1.117 -34.658 1.00 81.38 469 GLY A C 1
ATOM 3558 O O . GLY A 1 469 ? 21.331 -2.074 -35.329 1.00 81.38 469 GLY A O 1
ATOM 3559 N N . PRO A 1 470 ? 20.873 -0.163 -34.240 1.00 86.50 470 PRO A N 1
ATOM 3560 C CA . PRO A 1 470 ? 19.468 -0.151 -34.617 1.00 86.50 470 PRO A CA 1
ATOM 3561 C C . PRO A 1 470 ? 19.284 0.138 -36.115 1.00 86.50 470 PRO A C 1
ATOM 3563 O O . PRO A 1 470 ? 20.181 0.694 -36.757 1.00 86.50 470 PRO A O 1
ATOM 3566 N N . PRO A 1 471 ? 18.105 -0.177 -36.687 1.00 86.12 471 PRO A N 1
ATOM 3567 C CA . PRO A 1 471 ? 17.733 0.362 -37.991 1.00 86.12 471 PRO A CA 1
ATOM 3568 C C . PRO A 1 471 ? 17.798 1.898 -37.974 1.00 86.12 471 PRO A C 1
ATOM 3570 O O . PRO A 1 471 ? 17.568 2.526 -36.940 1.00 86.12 471 PRO A O 1
ATOM 3573 N N . HIS A 1 472 ? 18.108 2.508 -39.122 1.00 84.38 472 HIS A N 1
ATOM 3574 C CA . HIS A 1 472 ? 18.156 3.966 -39.235 1.00 84.38 472 HIS A CA 1
ATOM 3575 C C . HIS A 1 472 ? 16.786 4.568 -38.895 1.00 84.38 472 HIS A C 1
ATOM 3577 O O . HIS A 1 472 ? 15.801 4.305 -39.587 1.00 84.38 472 HIS A O 1
ATOM 3583 N N . ALA A 1 473 ? 16.746 5.407 -37.863 1.00 88.25 473 ALA A N 1
ATOM 3584 C CA . ALA A 1 473 ? 15.540 6.023 -37.331 1.00 88.25 473 ALA A CA 1
ATOM 3585 C C . ALA A 1 473 ? 15.764 7.524 -37.123 1.00 88.25 473 ALA A C 1
ATOM 3587 O O . ALA A 1 473 ? 16.842 7.929 -36.694 1.00 88.25 473 ALA A O 1
ATOM 3588 N N . ASP A 1 474 ? 14.741 8.328 -37.410 1.00 92.88 474 ASP A N 1
ATOM 3589 C CA . ASP A 1 474 ? 14.675 9.730 -36.993 1.00 92.88 474 ASP A CA 1
ATOM 3590 C C . ASP A 1 474 ? 13.753 9.824 -35.774 1.00 92.88 474 ASP A C 1
ATOM 3592 O O . ASP A 1 474 ? 12.543 9.597 -35.867 1.00 92.88 474 ASP A O 1
ATOM 3596 N N . LEU A 1 475 ? 14.356 10.099 -34.622 1.00 95.31 475 LEU A N 1
ATOM 3597 C CA . LEU A 1 475 ? 13.703 10.226 -33.325 1.00 95.31 475 LEU A CA 1
ATOM 3598 C C . LEU A 1 475 ? 13.685 11.678 -32.835 1.00 95.31 475 LEU A C 1
ATOM 3600 O O . LEU A 1 475 ? 13.495 11.913 -31.640 1.00 95.31 475 LEU A O 1
ATOM 3604 N N . ALA A 1 476 ? 13.842 12.658 -33.731 1.00 94.75 476 ALA A N 1
ATOM 3605 C CA . ALA A 1 476 ? 13.769 14.070 -33.375 1.00 94.75 476 ALA A CA 1
ATOM 3606 C C . ALA A 1 476 ? 12.483 14.392 -32.592 1.00 94.75 476 ALA A C 1
ATOM 3608 O O . ALA A 1 476 ? 11.368 14.077 -33.015 1.00 94.75 476 ALA A O 1
ATOM 3609 N N . GLY A 1 477 ? 12.629 15.025 -31.427 1.00 90.75 477 GLY A N 1
ATOM 3610 C CA . GLY A 1 477 ? 11.514 15.398 -30.548 1.00 90.75 477 GLY A CA 1
ATOM 3611 C C . GLY A 1 477 ? 10.942 14.261 -29.695 1.00 90.75 477 GLY A C 1
ATOM 3612 O O . GLY A 1 477 ? 9.902 14.452 -29.068 1.00 90.75 477 GLY A O 1
ATOM 3613 N N . ARG A 1 478 ? 11.581 13.082 -29.667 1.00 95.38 478 ARG A N 1
ATOM 3614 C CA . ARG A 1 478 ? 11.190 11.962 -28.795 1.00 95.38 478 ARG A CA 1
ATOM 3615 C C . ARG A 1 478 ? 12.047 12.009 -27.542 1.00 95.38 478 ARG A C 1
ATOM 3617 O O . ARG A 1 478 ? 13.247 12.271 -27.616 1.00 95.38 478 ARG A O 1
ATOM 3624 N N . ASN A 1 479 ? 11.429 11.736 -26.400 1.00 97.06 479 ASN A N 1
ATOM 3625 C CA . ASN A 1 479 ? 12.099 11.767 -25.104 1.00 97.06 479 ASN A CA 1
ATOM 3626 C C . ASN A 1 479 ? 12.264 10.343 -24.569 1.00 97.06 479 ASN A C 1
ATOM 3628 O O . ASN A 1 479 ? 11.300 9.579 -24.510 1.00 97.06 479 ASN A O 1
ATOM 3632 N N . VAL A 1 480 ? 13.477 9.990 -24.149 1.00 98.31 480 VAL A N 1
ATOM 3633 C CA . VAL A 1 480 ? 13.794 8.675 -23.585 1.00 98.31 480 VAL A CA 1
ATOM 3634 C C . VAL A 1 480 ? 14.450 8.835 -22.219 1.00 98.31 480 VAL A C 1
ATOM 3636 O O . VAL A 1 480 ? 15.479 9.496 -22.082 1.00 98.31 480 VAL A O 1
ATOM 3639 N N . LEU A 1 481 ? 13.876 8.212 -21.194 1.00 98.62 481 LEU A N 1
ATOM 3640 C CA . LEU A 1 481 ? 14.489 8.070 -19.878 1.00 98.62 481 LEU A CA 1
ATOM 3641 C C . LEU A 1 481 ? 15.001 6.642 -19.721 1.00 98.62 481 LEU A C 1
ATOM 3643 O O . LEU A 1 481 ? 14.242 5.698 -19.908 1.00 98.62 481 LEU A O 1
ATOM 3647 N N . ILE A 1 482 ? 16.265 6.473 -19.338 1.00 98.62 482 ILE A N 1
ATOM 3648 C CA . ILE A 1 482 ? 16.849 5.160 -19.035 1.00 98.62 482 ILE A CA 1
ATOM 3649 C C . ILE A 1 482 ? 17.216 5.118 -17.554 1.00 98.62 482 ILE A C 1
ATOM 3651 O O . ILE A 1 482 ? 17.993 5.952 -17.078 1.00 98.62 482 ILE A O 1
ATOM 3655 N N . SER A 1 483 ? 16.681 4.137 -16.828 1.00 98.06 483 SER A N 1
ATOM 3656 C CA . SER A 1 483 ? 16.989 3.902 -15.418 1.00 98.06 483 SER A CA 1
ATOM 3657 C C . SER A 1 483 ? 17.437 2.462 -15.210 1.00 98.06 483 SER A C 1
ATOM 3659 O O . SER A 1 483 ? 16.632 1.533 -15.214 1.00 98.06 483 SER A O 1
ATOM 3661 N N . ASN A 1 484 ? 18.749 2.299 -15.045 1.00 97.31 484 ASN A N 1
ATOM 3662 C CA . ASN A 1 484 ? 19.396 1.014 -14.811 1.00 97.31 484 ASN A CA 1
ATOM 3663 C C . ASN A 1 484 ? 20.210 1.059 -13.513 1.00 97.31 484 ASN A C 1
ATOM 3665 O O . ASN A 1 484 ? 20.778 2.098 -13.142 1.00 97.31 484 ASN A O 1
ATOM 3669 N N . GLY A 1 485 ? 20.293 -0.090 -12.845 1.00 89.81 485 GLY A N 1
ATOM 3670 C CA . GLY A 1 485 ? 21.060 -0.264 -11.622 1.00 89.81 485 GLY A CA 1
ATOM 3671 C C . GLY A 1 485 ? 22.563 -0.344 -11.889 1.00 89.81 485 GLY A C 1
ATOM 3672 O O . GLY A 1 485 ? 23.021 -1.034 -12.795 1.00 89.81 485 GLY A O 1
ATOM 3673 N N . ARG A 1 486 ? 23.377 0.316 -11.062 1.00 90.56 486 ARG A N 1
ATOM 3674 C CA . ARG A 1 486 ? 24.849 0.271 -11.151 1.00 90.56 486 ARG A CA 1
ATOM 3675 C C . ARG A 1 486 ? 25.423 -1.121 -10.884 1.00 90.56 486 ARG A C 1
ATOM 3677 O O . ARG A 1 486 ? 26.565 -1.375 -11.258 1.00 90.56 486 ARG A O 1
ATOM 3684 N N . ARG A 1 487 ? 24.663 -1.996 -10.218 1.00 84.94 487 ARG A N 1
ATOM 3685 C CA . ARG A 1 487 ? 25.032 -3.389 -9.921 1.00 84.94 487 ARG A CA 1
ATOM 3686 C C . ARG A 1 487 ? 24.226 -4.397 -10.739 1.00 84.94 487 ARG A C 1
ATOM 3688 O O . ARG A 1 487 ? 24.193 -5.571 -10.384 1.00 84.94 487 ARG A O 1
ATOM 3695 N N . ASP A 1 488 ? 23.542 -3.952 -11.789 1.00 87.69 488 ASP A N 1
ATOM 3696 C CA . ASP A 1 488 ? 22.775 -4.832 -12.661 1.00 87.69 488 ASP A CA 1
ATOM 3697 C C . ASP A 1 488 ? 23.722 -5.746 -13.473 1.00 87.69 488 ASP A C 1
ATOM 3699 O O . ASP A 1 488 ? 24.557 -5.237 -14.230 1.00 87.69 488 ASP A O 1
ATOM 3703 N N . PRO A 1 489 ? 23.635 -7.085 -13.320 1.00 76.81 489 PRO A N 1
ATOM 3704 C CA . PRO A 1 489 ? 24.495 -8.015 -14.048 1.00 76.81 489 PRO A CA 1
ATOM 3705 C C . PRO A 1 489 ? 24.081 -8.192 -15.517 1.00 76.81 489 PRO A C 1
ATOM 3707 O O . PRO A 1 489 ? 24.861 -8.727 -16.303 1.00 76.81 489 PRO A O 1
ATOM 3710 N N . MET A 1 490 ? 22.872 -7.763 -15.890 1.00 82.12 490 MET A N 1
ATOM 3711 C CA . MET A 1 490 ? 22.304 -7.891 -17.232 1.00 82.12 490 MET A CA 1
ATOM 3712 C C . MET A 1 490 ? 22.377 -6.555 -17.978 1.00 82.12 490 MET A C 1
ATOM 3714 O O . MET A 1 490 ? 23.021 -6.449 -19.020 1.00 82.12 490 MET A O 1
ATOM 3718 N N . ALA A 1 491 ? 21.755 -5.509 -17.431 1.00 87.50 491 ALA A N 1
ATOM 3719 C CA . ALA A 1 491 ? 21.727 -4.169 -18.009 1.00 87.50 491 ALA A CA 1
ATOM 3720 C C . ALA A 1 491 ? 22.900 -3.321 -17.492 1.00 87.50 491 ALA A C 1
ATOM 3722 O O . ALA A 1 491 ? 22.734 -2.333 -16.778 1.00 87.50 491 ALA A O 1
ATOM 3723 N N . THR A 1 492 ? 24.115 -3.736 -17.853 1.00 90.44 492 THR A N 1
ATOM 3724 C CA . THR A 1 492 ? 25.366 -3.143 -17.358 1.00 90.44 492 THR A CA 1
ATOM 3725 C C . THR A 1 492 ? 25.494 -1.647 -17.695 1.00 90.44 492 THR A C 1
ATOM 3727 O O . THR A 1 492 ? 24.808 -1.097 -18.565 1.00 90.44 492 THR A O 1
ATOM 3730 N N . ALA A 1 493 ? 26.442 -0.961 -17.047 1.00 90.56 493 ALA A N 1
ATOM 3731 C CA . ALA A 1 493 ? 26.773 0.430 -17.374 1.00 90.56 493 ALA A CA 1
ATOM 3732 C C . ALA A 1 493 ? 27.189 0.615 -18.851 1.00 90.56 493 ALA A C 1
ATOM 3734 O O . ALA A 1 493 ? 26.894 1.650 -19.453 1.00 90.56 493 ALA A O 1
ATOM 3735 N N . GLU A 1 494 ? 27.824 -0.398 -19.449 1.00 91.50 494 GLU A N 1
ATOM 3736 C CA . GLU A 1 494 ? 28.180 -0.421 -20.872 1.00 91.50 494 GLU A CA 1
ATOM 3737 C C . GLU A 1 494 ? 26.935 -0.509 -21.761 1.00 91.50 494 GLU A C 1
ATOM 3739 O O . GLU A 1 494 ? 26.789 0.296 -22.684 1.00 91.50 494 GLU A O 1
ATOM 3744 N N . HIS A 1 495 ? 25.991 -1.405 -21.443 1.00 90.06 495 HIS A N 1
ATOM 3745 C CA . HIS A 1 495 ? 24.703 -1.474 -22.140 1.00 90.06 495 HIS A CA 1
ATOM 3746 C C . HIS A 1 495 ? 23.938 -0.152 -22.045 1.00 90.06 495 HIS A C 1
ATOM 3748 O O . HIS A 1 495 ? 23.445 0.347 -23.052 1.00 90.06 495 HIS A O 1
ATOM 3754 N N . THR A 1 496 ? 23.894 0.439 -20.850 1.00 94.62 496 THR A N 1
ATOM 3755 C CA . THR A 1 496 ? 23.220 1.719 -20.596 1.00 94.62 496 THR A CA 1
ATOM 3756 C C . THR A 1 496 ? 23.817 2.838 -21.449 1.00 94.62 496 THR A C 1
ATOM 3758 O O . THR A 1 496 ? 23.087 3.584 -22.099 1.00 94.62 496 THR A O 1
ATOM 3761 N N . SER A 1 497 ? 25.149 2.940 -21.477 1.00 95.56 497 SER A N 1
ATOM 3762 C CA . SER A 1 497 ? 25.855 3.974 -22.242 1.00 95.56 497 SER A CA 1
ATOM 3763 C C . SER A 1 497 ? 25.680 3.780 -23.749 1.00 95.56 497 SER A C 1
ATOM 3765 O O . SER A 1 497 ? 25.412 4.742 -24.462 1.00 95.56 497 SER A O 1
ATOM 3767 N N . THR A 1 498 ? 25.762 2.533 -24.220 1.00 95.50 498 THR A N 1
ATOM 3768 C CA . THR A 1 498 ? 25.582 2.180 -25.636 1.00 95.50 498 THR A CA 1
ATOM 3769 C C . THR A 1 498 ? 24.165 2.485 -26.112 1.00 95.50 498 THR A C 1
ATOM 3771 O O . THR A 1 498 ? 23.991 3.125 -27.144 1.00 95.50 498 THR A O 1
ATOM 3774 N N . LEU A 1 499 ? 23.146 2.081 -25.348 1.00 96.19 499 LEU A N 1
ATOM 3775 C CA . LEU A 1 499 ? 21.748 2.339 -25.691 1.00 96.19 499 LEU A CA 1
ATOM 3776 C C . LEU A 1 499 ? 21.445 3.844 -25.717 1.00 96.19 499 LEU A C 1
ATOM 3778 O O . LEU A 1 499 ? 20.794 4.331 -26.639 1.00 96.19 499 LEU A O 1
ATOM 3782 N N . ALA A 1 500 ? 21.956 4.593 -24.736 1.00 97.69 500 ALA A N 1
ATOM 3783 C CA . ALA A 1 500 ? 21.814 6.045 -24.701 1.00 97.69 500 ALA A CA 1
ATOM 3784 C C . ALA A 1 500 ? 22.437 6.714 -25.934 1.00 97.69 500 ALA A C 1
ATOM 3786 O O . ALA A 1 500 ? 21.836 7.617 -26.510 1.00 97.69 500 ALA A O 1
ATOM 3787 N N . GLU A 1 501 ? 23.619 6.260 -26.355 1.00 96.56 501 GLU A N 1
ATOM 3788 C CA . GLU A 1 501 ? 24.292 6.791 -27.540 1.00 96.56 501 GLU A CA 1
ATOM 3789 C C . GLU A 1 501 ? 23.543 6.453 -28.833 1.00 96.56 501 GLU A C 1
ATOM 3791 O O . GLU A 1 501 ? 23.404 7.314 -29.701 1.00 96.56 501 GLU A O 1
ATOM 3796 N N . GLN A 1 502 ? 22.988 5.242 -28.940 1.00 95.69 502 GLN A N 1
ATOM 3797 C CA . GLN A 1 502 ? 22.140 4.851 -30.070 1.00 95.69 502 GLN A CA 1
ATOM 3798 C C . GLN A 1 502 ? 20.913 5.768 -30.198 1.00 95.69 502 GLN A C 1
ATOM 3800 O O . GLN A 1 502 ? 20.609 6.235 -31.294 1.00 95.69 502 GLN A O 1
ATOM 3805 N N . PHE A 1 503 ? 20.241 6.087 -29.086 1.00 97.38 503 PHE A N 1
ATOM 3806 C CA . PHE A 1 503 ? 19.109 7.018 -29.091 1.00 97.38 503 PHE A CA 1
ATOM 3807 C C . PHE A 1 503 ? 19.511 8.453 -29.444 1.00 97.38 503 PHE A C 1
ATOM 3809 O O . PHE A 1 503 ? 18.842 9.082 -30.265 1.00 97.38 503 PHE A O 1
ATOM 3816 N N . ARG A 1 504 ? 20.612 8.965 -28.877 1.00 97.31 504 ARG A N 1
ATOM 3817 C CA . ARG A 1 504 ? 21.112 10.316 -29.195 1.00 97.31 504 ARG A CA 1
ATOM 3818 C C . ARG A 1 504 ? 21.524 10.445 -30.656 1.00 97.31 504 ARG A C 1
ATOM 3820 O O . ARG A 1 504 ? 21.178 11.430 -31.298 1.00 97.31 504 ARG A O 1
ATOM 3827 N N . THR A 1 505 ? 22.207 9.435 -31.193 1.00 95.94 505 THR A N 1
ATOM 3828 C CA . THR A 1 505 ? 22.602 9.383 -32.610 1.00 95.94 505 THR A CA 1
ATOM 3829 C C . THR A 1 505 ? 21.381 9.403 -33.531 1.00 95.94 505 THR A C 1
ATOM 3831 O O . THR A 1 505 ? 21.419 10.034 -34.583 1.00 95.94 505 THR A O 1
ATOM 3834 N N . ALA A 1 506 ? 20.284 8.764 -33.119 1.00 95.56 506 ALA A N 1
ATOM 3835 C CA . ALA A 1 506 ? 19.007 8.793 -33.829 1.00 95.56 506 ALA A CA 1
ATOM 3836 C C . ALA A 1 506 ? 18.190 10.088 -33.602 1.00 95.56 506 ALA A C 1
ATOM 3838 O O . ALA A 1 506 ? 17.109 10.222 -34.165 1.00 95.56 506 ALA A O 1
ATOM 3839 N N . GLY A 1 507 ? 18.675 11.047 -32.801 1.00 96.50 507 GLY A N 1
ATOM 3840 C CA . GLY A 1 507 ? 18.048 12.361 -32.602 1.00 96.50 507 GLY A CA 1
ATOM 3841 C C . GLY A 1 507 ? 17.089 12.482 -31.410 1.00 96.50 507 GLY A C 1
ATOM 3842 O O . GLY A 1 507 ? 16.416 13.504 -31.291 1.00 96.50 507 GLY A O 1
ATOM 3843 N N . ALA A 1 508 ? 17.014 11.479 -30.529 1.00 97.06 508 ALA A N 1
ATOM 3844 C CA . ALA A 1 508 ? 16.187 11.546 -29.321 1.00 97.06 508 ALA A CA 1
ATOM 3845 C C . ALA A 1 508 ? 16.867 12.329 -28.182 1.00 97.06 508 ALA A C 1
ATOM 3847 O O . ALA A 1 508 ? 18.087 12.268 -28.000 1.00 97.06 508 ALA A O 1
ATOM 3848 N N . GLU A 1 509 ? 16.058 12.974 -27.342 1.00 97.94 509 GLU A N 1
ATOM 3849 C CA . GLU A 1 509 ? 16.496 13.553 -26.070 1.00 97.94 509 GLU A CA 1
ATOM 3850 C C . GLU A 1 509 ? 16.581 12.453 -25.004 1.00 97.94 509 GLU A C 1
ATOM 3852 O O . GLU A 1 509 ? 15.589 11.780 -24.712 1.00 97.94 509 GLU A O 1
ATOM 3857 N N . VAL A 1 510 ? 17.764 12.253 -24.409 1.00 98.38 510 VAL A N 1
ATOM 3858 C CA . VAL A 1 510 ? 18.021 11.120 -23.499 1.00 98.38 510 VAL A CA 1
ATOM 3859 C C . VAL A 1 510 ? 18.369 11.581 -22.088 1.00 98.38 510 VAL A C 1
ATOM 3861 O O . VAL A 1 510 ? 19.418 12.187 -21.856 1.00 98.38 510 VAL A O 1
ATOM 3864 N N . THR A 1 511 ? 17.541 11.189 -21.121 1.00 98.50 511 THR A N 1
ATOM 3865 C CA . THR A 1 511 ? 17.772 11.369 -19.681 1.00 98.50 511 THR A CA 1
ATOM 3866 C C . THR A 1 511 ? 18.250 10.063 -19.049 1.00 98.50 511 THR A C 1
ATOM 3868 O O . THR A 1 511 ? 17.600 9.030 -19.176 1.00 98.50 511 THR A O 1
ATOM 3871 N N . LEU A 1 512 ? 19.371 10.100 -18.325 1.00 98.19 512 LEU A N 1
ATOM 3872 C CA . LEU A 1 512 ? 19.857 8.956 -17.548 1.00 98.19 512 LEU A CA 1
ATOM 3873 C C . LEU A 1 512 ? 19.529 9.133 -16.067 1.00 98.19 512 LEU A C 1
ATOM 3875 O O . LEU A 1 512 ? 19.848 10.165 -15.475 1.00 98.19 512 LEU A O 1
ATOM 3879 N N . LEU A 1 513 ? 18.944 8.102 -15.462 1.00 97.44 513 LEU A N 1
ATOM 3880 C CA . LEU A 1 513 ? 18.554 8.085 -14.057 1.00 97.44 513 LEU A CA 1
ATOM 3881 C C . LEU A 1 513 ? 19.070 6.811 -13.359 1.00 97.44 513 LEU A C 1
ATOM 3883 O O . LEU A 1 513 ? 18.283 5.914 -13.055 1.00 97.44 513 LEU A O 1
ATOM 3887 N N . PRO A 1 514 ? 20.391 6.681 -13.135 1.00 96.25 514 PRO A N 1
ATOM 3888 C CA . PRO A 1 514 ? 20.963 5.485 -12.523 1.00 96.25 514 PRO A CA 1
ATOM 3889 C C . PRO A 1 514 ? 20.640 5.397 -11.026 1.00 96.25 514 PRO A C 1
ATOM 3891 O O . PRO A 1 514 ? 20.546 6.419 -10.343 1.00 96.25 514 PRO A O 1
ATOM 3894 N N . HIS A 1 515 ? 20.581 4.175 -10.501 1.00 93.00 515 HIS A N 1
ATOM 3895 C CA . HIS A 1 515 ? 20.462 3.889 -9.067 1.00 93.00 515 HIS A CA 1
ATOM 3896 C C . HIS A 1 515 ? 21.491 2.852 -8.619 1.00 93.00 515 HIS A C 1
ATOM 3898 O O . HIS A 1 515 ? 22.125 2.194 -9.438 1.00 93.00 515 HIS A O 1
ATOM 3904 N N . ASP A 1 516 ? 21.666 2.679 -7.313 1.00 86.31 516 ASP A N 1
ATOM 3905 C CA . ASP A 1 516 ? 22.654 1.735 -6.788 1.00 86.31 516 ASP A CA 1
ATOM 3906 C C . ASP A 1 516 ? 22.197 0.269 -6.861 1.00 86.31 516 ASP A C 1
ATOM 3908 O O . ASP A 1 516 ? 22.999 -0.617 -6.609 1.00 86.31 516 ASP A O 1
ATOM 3912 N N . GLY A 1 517 ? 20.939 -0.016 -7.206 1.00 81.00 517 GLY A N 1
ATOM 3913 C CA . GLY A 1 517 ? 20.370 -1.372 -7.230 1.00 81.00 517 GLY A CA 1
ATOM 3914 C C . GLY A 1 517 ? 20.922 -2.311 -8.317 1.00 81.00 517 GLY A C 1
ATOM 3915 O O . GLY A 1 517 ? 21.839 -1.970 -9.068 1.00 81.00 517 GLY A O 1
ATOM 3916 N N . GLY A 1 518 ? 20.355 -3.521 -8.364 1.00 84.25 518 GLY A N 1
ATOM 3917 C CA . GLY A 1 518 ? 20.581 -4.518 -9.421 1.00 84.25 518 GLY A CA 1
ATOM 3918 C C . GLY A 1 518 ? 19.540 -4.421 -10.544 1.00 84.25 518 GLY A C 1
ATOM 3919 O O . GLY A 1 518 ? 19.082 -3.327 -10.860 1.00 84.25 518 GLY A O 1
ATOM 3920 N N . HIS A 1 519 ? 19.135 -5.567 -11.098 1.00 84.50 519 HIS A N 1
ATOM 3921 C CA . HIS A 1 519 ? 18.098 -5.676 -12.135 1.00 84.50 519 HIS A CA 1
ATOM 3922 C C . HIS A 1 519 ? 16.686 -5.498 -11.551 1.00 84.50 519 HIS A C 1
ATOM 3924 O O . HIS A 1 519 ? 15.964 -6.464 -11.314 1.00 84.50 519 HIS A O 1
ATOM 3930 N N . THR A 1 520 ? 16.322 -4.260 -11.214 1.00 86.69 520 THR A N 1
ATOM 3931 C CA . THR A 1 520 ? 15.077 -3.925 -10.503 1.00 86.69 520 THR A CA 1
ATOM 3932 C C . THR A 1 520 ? 14.589 -2.520 -10.858 1.00 86.69 520 THR A C 1
ATOM 3934 O O . THR A 1 520 ? 15.298 -1.756 -11.508 1.00 86.69 520 THR A O 1
ATOM 3937 N N . ILE A 1 521 ? 13.391 -2.172 -10.394 1.00 90.31 521 ILE A N 1
ATOM 3938 C CA . ILE A 1 521 ? 12.856 -0.810 -10.404 1.00 90.31 521 ILE A CA 1
ATOM 3939 C C . ILE A 1 521 ? 13.136 -0.189 -9.033 1.00 90.31 521 ILE A C 1
ATOM 3941 O O . ILE A 1 521 ? 12.711 -0.725 -8.011 1.00 90.31 521 ILE A O 1
ATOM 3945 N N . ASP A 1 522 ? 13.851 0.936 -8.995 1.00 88.19 522 ASP A N 1
ATOM 3946 C CA . ASP A 1 522 ? 14.085 1.673 -7.748 1.00 88.19 522 ASP A CA 1
ATOM 3947 C C . ASP A 1 522 ? 12.930 2.638 -7.470 1.00 88.19 522 ASP A C 1
ATOM 3949 O O . ASP A 1 522 ? 12.811 3.690 -8.103 1.00 88.19 522 ASP A O 1
ATOM 3953 N N . THR A 1 523 ? 12.083 2.287 -6.504 1.00 84.19 523 THR A N 1
ATOM 3954 C CA . THR A 1 523 ? 10.881 3.056 -6.146 1.00 84.19 523 THR A CA 1
ATOM 3955 C C . THR A 1 523 ? 11.188 4.491 -5.722 1.00 84.19 523 THR A C 1
ATOM 3957 O O . THR A 1 523 ? 10.396 5.395 -5.981 1.00 84.19 523 THR A O 1
ATOM 3960 N N . ARG A 1 524 ? 12.382 4.749 -5.175 1.00 86.50 524 ARG A N 1
ATOM 3961 C CA . ARG A 1 524 ? 12.826 6.093 -4.763 1.00 86.50 524 ARG A CA 1
ATOM 3962 C C . ARG A 1 524 ? 13.025 7.036 -5.948 1.00 86.50 524 ARG A C 1
ATOM 3964 O O . ARG A 1 524 ? 13.092 8.250 -5.769 1.00 86.50 524 ARG A O 1
ATOM 3971 N N . LEU A 1 525 ? 13.157 6.491 -7.157 1.00 93.25 525 LEU A N 1
ATOM 3972 C CA . LEU A 1 525 ? 13.292 7.265 -8.385 1.00 93.25 525 LEU A CA 1
ATOM 3973 C C . LEU A 1 525 ? 11.956 7.540 -9.080 1.00 93.25 525 LEU A C 1
ATOM 3975 O O . LEU A 1 525 ? 11.929 8.404 -9.958 1.00 93.25 525 LEU A O 1
ATOM 3979 N N . LEU A 1 526 ? 10.861 6.881 -8.683 1.00 93.25 526 LEU A N 1
ATOM 3980 C CA . LEU A 1 526 ? 9.552 7.061 -9.319 1.00 93.25 526 LEU A CA 1
ATOM 3981 C C . LEU A 1 526 ? 9.070 8.523 -9.308 1.00 93.25 526 LEU A C 1
ATOM 3983 O O . LEU A 1 526 ? 8.657 8.982 -10.372 1.00 93.25 526 LEU A O 1
ATOM 3987 N N . PRO A 1 527 ? 9.233 9.317 -8.225 1.00 94.19 527 PRO A N 1
ATOM 3988 C CA . PRO A 1 527 ? 8.877 10.739 -8.261 1.00 94.19 527 PRO A CA 1
ATOM 3989 C C . PRO A 1 527 ? 9.641 11.524 -9.340 1.00 94.19 527 PRO A C 1
ATOM 3991 O O . PRO A 1 527 ? 9.072 12.345 -10.052 1.00 94.19 527 PRO A O 1
ATOM 3994 N N . ARG A 1 528 ? 10.932 11.221 -9.543 1.00 96.38 528 ARG A N 1
ATOM 3995 C CA . ARG A 1 528 ? 11.749 11.875 -10.581 1.00 96.38 528 ARG A CA 1
ATOM 3996 C C . ARG A 1 528 ? 11.334 11.459 -11.993 1.00 96.38 528 ARG A C 1
ATOM 3998 O O . ARG A 1 528 ? 11.488 12.245 -12.928 1.00 96.38 528 ARG A O 1
ATOM 4005 N N . MET A 1 529 ? 10.847 10.230 -12.155 1.00 97.19 529 MET A N 1
ATOM 4006 C CA . MET A 1 529 ? 10.295 9.736 -13.418 1.00 97.19 529 MET A CA 1
ATOM 4007 C C . MET A 1 529 ? 8.939 10.385 -13.720 1.00 97.19 529 MET A C 1
ATOM 4009 O O . MET A 1 529 ? 8.724 10.802 -14.855 1.00 97.19 529 MET A O 1
ATOM 4013 N N . ALA A 1 530 ? 8.072 10.542 -12.716 1.00 95.50 530 ALA A N 1
ATOM 4014 C CA . ALA A 1 530 ? 6.800 11.258 -12.826 1.00 95.50 530 ALA A CA 1
ATOM 4015 C C . ALA A 1 530 ? 7.011 12.721 -13.248 1.00 95.50 530 ALA A C 1
ATOM 4017 O O . ALA A 1 530 ? 6.424 13.192 -14.222 1.00 95.50 530 ALA A O 1
ATOM 4018 N N . ASP A 1 531 ? 7.945 13.409 -12.587 1.00 95.19 531 ASP A N 1
ATOM 4019 C CA . ASP A 1 531 ? 8.367 14.768 -12.931 1.00 95.19 531 ASP A CA 1
ATOM 4020 C C . ASP A 1 531 ? 8.869 14.880 -14.374 1.00 95.19 531 ASP A C 1
ATOM 4022 O O . ASP A 1 531 ? 8.606 15.858 -15.077 1.00 95.19 531 ASP A O 1
ATOM 4026 N N . TRP A 1 532 ? 9.643 13.890 -14.822 1.00 95.69 532 TRP A N 1
ATOM 4027 C CA . TRP A 1 532 ? 10.125 13.835 -16.195 1.00 95.69 532 TRP A CA 1
ATOM 4028 C C . TRP A 1 532 ? 8.963 13.667 -17.178 1.00 95.69 532 TRP A C 1
ATOM 4030 O O . TRP A 1 532 ? 8.867 14.443 -18.125 1.00 95.69 532 TRP A O 1
ATOM 4040 N N . LEU A 1 533 ? 8.049 12.736 -16.902 1.00 93.88 533 LEU A N 1
ATOM 4041 C CA . LEU A 1 533 ? 6.870 12.453 -17.720 1.00 93.88 533 LEU A CA 1
ATOM 4042 C C . LEU A 1 533 ? 5.937 13.673 -17.831 1.00 93.88 533 LEU A C 1
ATOM 4044 O O . LEU A 1 533 ? 5.365 13.943 -18.887 1.00 93.88 533 LEU A O 1
ATOM 4048 N N . ALA A 1 534 ? 5.803 14.450 -16.754 1.00 90.94 534 ALA A N 1
ATOM 4049 C CA . ALA A 1 534 ? 5.018 15.680 -16.743 1.00 90.94 534 ALA A CA 1
ATOM 4050 C C . ALA A 1 534 ? 5.613 16.776 -17.646 1.00 90.94 534 ALA A C 1
ATOM 4052 O O . ALA A 1 534 ? 4.857 17.515 -18.279 1.00 90.94 534 ALA A O 1
ATOM 4053 N N . ARG A 1 535 ? 6.949 16.867 -17.739 1.00 89.06 535 ARG A N 1
ATOM 4054 C CA . ARG A 1 535 ? 7.659 17.874 -18.552 1.00 89.06 535 ARG A CA 1
ATOM 4055 C C . ARG A 1 535 ? 7.752 17.525 -20.036 1.00 89.06 535 ARG A C 1
ATOM 4057 O O . ARG A 1 535 ? 7.857 18.429 -20.854 1.00 89.06 535 ARG A O 1
ATOM 4064 N N . THR A 1 536 ? 7.734 16.244 -20.393 1.00 81.88 536 THR A N 1
ATOM 4065 C CA . THR A 1 536 ? 7.974 15.773 -21.771 1.00 81.88 536 THR A CA 1
ATOM 4066 C C . THR A 1 536 ? 6.699 15.601 -22.602 1.00 81.88 536 THR A C 1
ATOM 4068 O O . THR A 1 536 ? 6.731 14.983 -23.667 1.00 81.88 536 THR A O 1
ATOM 4071 N N . ARG A 1 537 ? 5.569 16.166 -22.150 1.00 67.50 537 ARG A N 1
ATOM 4072 C CA . ARG A 1 537 ? 4.270 16.061 -22.831 1.00 67.50 537 ARG A CA 1
ATOM 4073 C C . ARG A 1 537 ? 4.329 16.615 -24.266 1.00 67.50 537 ARG A C 1
ATOM 4075 O O . ARG A 1 537 ? 4.778 17.749 -24.459 1.00 67.50 537 ARG A O 1
ATOM 4082 N N . PRO A 1 538 ? 3.810 15.882 -25.270 1.00 51.31 538 PRO A N 1
ATOM 4083 C CA . PRO A 1 538 ? 3.702 16.398 -26.631 1.00 51.31 538 PRO A CA 1
ATOM 4084 C C . PRO A 1 538 ? 2.801 17.644 -26.652 1.00 51.31 538 PRO A C 1
ATOM 4086 O O . PRO A 1 538 ? 1.642 17.573 -26.250 1.00 51.31 538 PRO A O 1
ATOM 4089 N N . GLY A 1 539 ? 3.327 18.788 -27.104 1.00 48.69 539 GLY A N 1
ATOM 4090 C CA . GLY A 1 539 ? 2.564 20.037 -27.266 1.00 48.69 539 GLY A CA 1
ATOM 4091 C C . GLY A 1 539 ? 2.738 21.100 -26.172 1.00 48.69 539 GLY A C 1
ATOM 4092 O O . GLY A 1 539 ? 2.126 22.161 -26.272 1.00 48.69 539 GLY A O 1
ATOM 4093 N N . GLY A 1 540 ? 3.584 20.874 -25.161 1.00 36.72 540 GLY A N 1
ATOM 4094 C CA . GLY A 1 540 ? 3.962 21.913 -24.200 1.00 36.72 540 GLY A CA 1
ATOM 4095 C C . GLY A 1 540 ? 5.041 22.832 -24.769 1.00 36.72 540 GLY A C 1
ATOM 4096 O O . GLY A 1 540 ? 6.214 22.468 -24.791 1.00 36.72 540 GLY A O 1
ATOM 4097 N N . ALA A 1 541 ? 4.655 24.021 -25.232 1.00 30.34 541 ALA A N 1
ATOM 4098 C CA . ALA A 1 541 ? 5.603 25.103 -25.455 1.00 30.34 541 ALA A CA 1
ATOM 4099 C C . ALA A 1 541 ? 6.378 25.381 -24.156 1.00 30.34 541 ALA A C 1
ATOM 4101 O O . ALA A 1 541 ? 5.807 25.455 -23.069 1.00 30.34 541 ALA A O 1
ATOM 4102 N N . SER A 1 542 ? 7.692 25.525 -24.286 1.00 36.72 542 SER A N 1
ATOM 4103 C CA . SER A 1 542 ? 8.558 26.068 -23.251 1.00 36.72 542 SER A CA 1
ATOM 4104 C C . SER A 1 542 ? 8.108 27.479 -22.866 1.00 36.72 542 SER A C 1
ATOM 4106 O O . SER A 1 542 ? 8.103 28.358 -23.727 1.00 36.72 542 SER A O 1
ATOM 4108 N N . GLY A 1 543 ? 7.853 27.691 -21.577 1.00 35.19 543 GLY A N 1
ATOM 4109 C CA . GLY A 1 543 ? 7.873 29.008 -20.945 1.00 35.19 543 GLY A CA 1
ATOM 4110 C C . GLY A 1 543 ? 6.535 29.735 -20.916 1.00 35.19 543 GLY A C 1
ATOM 4111 O O . GLY A 1 543 ? 6.061 30.209 -21.936 1.00 35.19 543 GLY A O 1
ATOM 4112 N N . ASP A 1 544 ? 5.990 29.863 -19.710 1.00 28.06 544 ASP A N 1
ATOM 4113 C CA . ASP A 1 544 ? 5.640 31.172 -19.156 1.00 28.06 544 ASP A CA 1
ATOM 4114 C C . ASP A 1 544 ? 5.629 31.044 -17.624 1.00 28.06 544 ASP A C 1
ATOM 4116 O O . ASP A 1 544 ? 4.629 30.699 -16.998 1.00 28.06 544 ASP A O 1
ATOM 4120 N N . GLU A 1 545 ? 6.803 31.264 -17.025 1.00 35.22 545 GLU A N 1
ATOM 4121 C CA . GLU A 1 545 ? 6.890 31.851 -15.688 1.00 35.22 545 GLU A CA 1
ATOM 4122 C C . GLU A 1 545 ? 6.849 33.374 -15.863 1.00 35.22 545 GLU A C 1
ATOM 4124 O O . GLU A 1 545 ? 7.788 33.959 -16.411 1.00 35.22 545 GLU A O 1
ATOM 4129 N N . ALA A 1 546 ? 5.774 33.998 -15.384 1.00 32.41 546 ALA A N 1
ATOM 4130 C CA . ALA A 1 546 ? 5.752 35.367 -14.871 1.00 32.41 546 ALA A CA 1
ATOM 4131 C C . ALA A 1 546 ? 4.583 35.529 -13.893 1.00 32.41 546 ALA A C 1
ATOM 4133 O O . ALA A 1 546 ? 3.435 35.228 -14.295 1.00 32.41 546 ALA A O 1
#

Mean predicted aligned error: 12.05 Å

Organism: NCBI:txid1223511

Secondary structure (DSSP, 8-state):
-------SEEEEEEEES-HHHHHHIIIIIS--EEEEEEE-SS-TTSEEEEEESSS--TTSEEEEEE-TTPPB-B--BTEEEEEEEEE-GGGHHHHHHHHHHTT--BPPPEESSSSEEEEEE-TT--EEEEEE-TT--PPPP-SSS---TTTS--EEEEEEEEESS-HHHHHIIIIIT--EEEEEETTEEEEEPTT--TT-EEEEEE--SPBPB-SBTEEEEEEEEESSHHHHHHHHHHHHHTT--BPPPEE-SSSEEEEEE-TTSPEEEEEES-S-GGGTS-GGGTTSSB---TTTGGGHHHHHHHSPPPPPGGG-----------------GGG-S-EEEE---TTS--EEEE--TT--SSTTTTHHHHH-TTS-EEEE---EEETTEEESS-EEETTEE-HHHHHHHHHHHHHHHHHHHHHHTPPTT--EEEEETHHHHHHHHHHHH-TTS-SEEEEES---S-TT-PPP---TT-EEEEE-BTT-SSS-HHHHHHHHHHHHHTT-EEEE--BS-SSS--GGGHHHHHHHHHHS-TT--S----